Protein AF-0000000083877417 (afdb_homodimer)

Solvent-accessible surface area (backbone atoms only — not comparable to full-atom values): 31658 Å² total; per-residue (Å²): 128,73,86,71,58,74,71,63,69,77,66,65,71,69,62,66,70,60,61,63,59,54,55,58,51,49,54,55,46,50,53,54,50,53,57,50,54,62,63,50,64,76,64,55,72,80,62,55,68,74,60,55,67,69,59,61,76,70,64,69,53,66,38,82,71,73,71,70,68,71,64,61,74,57,63,61,89,78,66,68,87,82,57,82,75,44,55,46,47,76,44,77,43,45,73,56,79,70,82,72,80,50,65,73,50,50,57,30,23,54,52,36,50,53,52,50,47,42,42,45,65,71,12,44,41,84,56,55,74,74,46,45,27,39,45,46,30,66,52,53,47,47,41,25,50,47,41,51,52,38,51,19,34,67,67,72,42,93,70,66,47,65,46,76,30,15,32,32,42,44,72,87,48,48,64,50,34,62,60,69,42,64,62,72,72,66,40,62,79,57,93,79,37,64,41,21,42,38,50,68,32,17,53,31,33,43,66,17,47,73,46,26,51,68,51,96,76,42,87,49,46,39,46,34,39,36,24,45,32,52,40,49,42,67,37,72,36,36,52,83,25,54,40,58,39,57,92,51,90,61,81,78,41,51,12,16,19,78,30,81,93,68,55,50,36,38,28,39,64,48,52,46,40,40,34,73,39,34,43,38,31,28,50,108,129,76,86,72,60,79,75,64,69,78,66,64,73,70,63,65,70,62,61,62,60,53,57,58,51,50,54,56,47,50,54,54,50,53,58,50,54,63,61,50,63,76,63,54,71,81,63,56,68,74,61,55,66,68,58,61,75,72,65,70,63,65,28,78,74,76,72,72,74,67,63,62,72,60,64,62,88,79,66,67,88,81,58,80,75,44,54,48,46,75,44,76,42,42,74,60,78,71,89,72,78,49,66,73,53,49,56,30,22,52,51,35,52,53,51,51,47,42,41,46,66,71,12,45,42,87,54,56,76,74,45,44,27,40,44,47,29,66,50,52,47,44,41,25,52,46,41,50,51,40,51,20,34,68,67,71,42,94,70,66,46,66,46,76,31,16,32,32,42,42,70,86,49,48,63,50,34,62,60,69,42,62,62,72,73,67,40,62,79,58,94,79,35,66,41,20,42,39,48,68,31,18,53,30,33,43,66,16,48,73,46,27,50,67,53,95,77,42,88,50,47,40,45,35,36,35,24,43,32,52,39,50,41,66,40,72,36,35,54,82,26,54,40,58,39,57,92,49,94,60,81,78,41,50,12,16,19,79,32,81,92,66,54,50,37,38,28,39,66,50,56,47,39,39,33,74,38,33,42,37,32,27,50,107

Secondary structure (DSSP, 8-state):
--TTSTTSGGGGGGTTHHHHHHHHHHHHHHHHHHHHHHHHHHHHHHHHHHHHHHHHHTTS------S-S--TTS--TT--S--TTSS-EEEEPP--SS----HHHHHHHHHHHHHHHIIIIIS---S-EEEEEEEE-HHHHHHHHHHHHHHHHHHT-S---EEEEEEE--GGGHHHHHHH---GGGTTSSS--TT-SSEEEESSHHHHGGG----TT--SEEEEEEEEEE--SEEE--TT-SSTTTT-SS----EE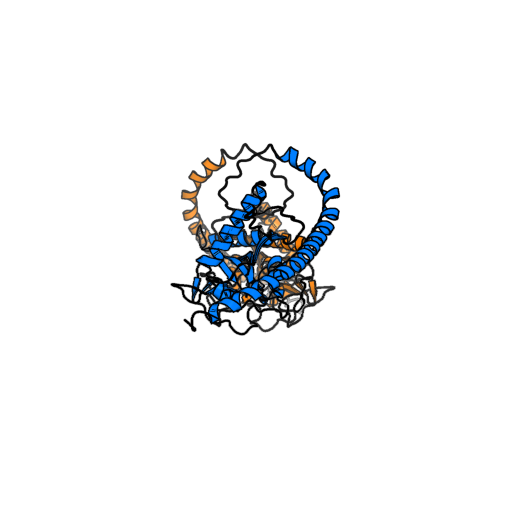ES-SSS-SEEEES-GGGEEEEEEEEEE-/--TTGGGSGGGGGGSTHHHHHHHHHHHHHHHHHHHHHHHHHHHHTTTHHHHHHHHHHTTS------S-S--TTS--TT--S--TTSS-EEEEPP--SS----HHHHHHHHHHHHHHHIIIIIS---S-EEEEEEEE-HHHHHHHHHHHHHHHHHHT-S---EEEEEEE--GGGHHHHHHH---GGGTTSSS--TT-SSEEEESSHHHHGGG----TT--SEEEEEEEEEE--SEEE--TT-SSTTTT-SS---SEEES-SSS-SEEEES-GGGEEEEEEEEEE-

Foldseek 3Di:
DPVVPVVPPVPPPVPPVVVVVVVVVVVVVVVVVVVVVVVVVVPPDPPPPPVVVVVPPVPPPPPPPDCPVVLCLDDPPLDPPDDPVDQKDKAWQDCPPPDPDDPNNVSSNVVVVVVVCCQCPQQVQVFAWDTKIWIGGSVLVNLLSVVQVVLCVLQVHPGFDKDWWKAAAEPVCVVVCSRPNDDLVVFPPDPDQAFERAGKTFRHNNVNQVHQDDDPPNPQKGKMWIKIFRQGAEDAGGRHHLARQVPDPDDDGAWHAPDNVDGGMIGGNDRSRIDGTMMIMGGD/DPVPPPVPPVPPPVPPVVVVVVVVVVVVVVVVVVVVVVVVVVPPDPPPDPVPPVVPPVPPPPPVPDCPVCLVLDFPPLDPPDDPVDQKDKAWQDCPPDDPDDPNNVSSNVVQVVVVCCQCPQQVQVFAWDTKIWIGGSVLVSLLSVVQVVLCVQQVHPGFDKDWWKAAAEPVCVVVCSRPNDDLVPFPPDPDQAFERAGKTFSHNNVNQVHQDDDPPNPQKGKMWIKIFRQGAEDAGGRHHLARQVPDPDDDGAWHAPDNVDGGMIGGNDRSRIDGTMMIMGGD

Structure (mmCIF, N/CA/C/O backbone):
data_AF-0000000083877417-model_v1
#
loop_
_entity.id
_entity.type
_entity.pdbx_description
1 polymer Poly
#
loop_
_atom_site.group_PDB
_atom_site.id
_atom_site.type_symbol
_atom_site.label_atom_id
_atom_site.label_alt_id
_atom_site.label_comp_id
_atom_site.label_asym_id
_atom_site.label_entity_id
_atom_site.label_seq_id
_atom_site.pdbx_PDB_ins_code
_atom_site.Cartn_x
_atom_site.Cartn_y
_atom_site.Cartn_z
_atom_site.occupancy
_atom_site.B_iso_or_equiv
_atom_site.auth_seq_id
_atom_site.auth_comp_id
_atom_site.auth_asym_id
_atom_site.auth_atom_id
_atom_site.pdbx_PDB_model_num
ATOM 1 N N . SER A 1 1 ? 5.027 -74.062 -18.984 1 22.66 1 SER A N 1
ATOM 2 C CA . SER A 1 1 ? 3.764 -73.938 -19.688 1 22.66 1 SER A CA 1
ATOM 3 C C . SER A 1 1 ? 2.812 -73 -18.922 1 22.66 1 SER A C 1
ATOM 5 O O . SER A 1 1 ? 2.121 -72.188 -19.5 1 22.66 1 SER A O 1
ATOM 7 N N . ASP A 1 2 ? 2.551 -73.312 -17.578 1 22.73 2 ASP A N 1
ATOM 8 C CA . ASP A 1 2 ? 1.37 -72.938 -16.812 1 22.73 2 ASP A CA 1
ATOM 9 C C . ASP A 1 2 ? 1.417 -71.5 -16.406 1 22.73 2 ASP A C 1
ATOM 11 O O . ASP A 1 2 ? 0.387 -70.875 -16.078 1 22.73 2 ASP A O 1
ATOM 15 N N . VAL A 1 3 ? 2.68 -71 -15.938 1 28.66 3 VAL A N 1
ATOM 16 C CA . VAL A 1 3 ? 2.809 -69.688 -15.234 1 28.66 3 VAL A CA 1
ATOM 17 C C . VAL A 1 3 ? 2.475 -68.562 -16.188 1 28.66 3 VAL A C 1
ATOM 19 O O . VAL A 1 3 ? 2.355 -67.438 -15.75 1 28.66 3 VAL A O 1
ATOM 22 N N . CYS A 1 4 ? 2.596 -68.688 -17.609 1 24.64 4 CYS A N 1
ATOM 23 C CA . CYS A 1 4 ? 2.395 -67.812 -18.734 1 24.64 4 CYS A CA 1
ATOM 24 C C . CYS A 1 4 ? 0.934 -67.375 -18.844 1 24.64 4 CYS A C 1
ATOM 26 O O . CYS A 1 4 ? 0.618 -66.375 -19.5 1 24.64 4 CYS A O 1
ATOM 28 N N . SER A 1 5 ? 0.001 -68.312 -18.469 1 24.59 5 SER A N 1
ATOM 29 C CA . SER A 1 5 ? -1.417 -68.188 -18.797 1 24.59 5 SER A CA 1
ATOM 30 C C . SER A 1 5 ? -2.072 -67.062 -18.078 1 24.59 5 SER A C 1
ATOM 32 O O . SER A 1 5 ? -3.104 -66.562 -18.516 1 24.59 5 SER A O 1
ATOM 34 N N . ALA A 1 6 ? -1.701 -66.875 -16.703 1 25.14 6 ALA A N 1
ATOM 35 C CA . ALA A 1 6 ? -2.564 -66.062 -15.828 1 25.14 6 ALA A CA 1
ATOM 36 C C . ALA A 1 6 ? -2.541 -64.625 -16.203 1 25.14 6 ALA A C 1
ATOM 38 O O . ALA A 1 6 ? -3.309 -63.812 -15.672 1 25.14 6 ALA A O 1
ATOM 39 N N . ILE A 1 7 ? -1.494 -64.125 -17.031 1 24.19 7 ILE A N 1
ATOM 40 C CA . ILE A 1 7 ? -1.231 -62.719 -17.375 1 24.19 7 ILE A CA 1
ATOM 41 C C . ILE A 1 7 ? -2.338 -62.188 -18.297 1 24.19 7 ILE A C 1
ATOM 43 O O . ILE A 1 7 ? -2.623 -61 -18.312 1 24.19 7 ILE A O 1
ATOM 47 N N . ALA A 1 8 ? -2.986 -63.094 -19.141 1 23.27 8 ALA A N 1
ATOM 48 C CA . ALA A 1 8 ? -3.811 -62.75 -20.297 1 23.27 8 ALA A CA 1
ATOM 49 C C . ALA A 1 8 ? -5.117 -62.094 -19.859 1 23.27 8 ALA A C 1
ATOM 51 O O . ALA A 1 8 ? -5.625 -61.188 -20.547 1 23.27 8 ALA A O 1
ATOM 52 N N . LEU A 1 9 ? -5.801 -62.625 -18.828 1 25.64 9 LEU A N 1
ATOM 53 C CA . LEU A 1 9 ? -7.219 -62.344 -18.641 1 25.64 9 LEU A CA 1
ATOM 54 C C . LEU A 1 9 ? -7.43 -60.906 -18.203 1 25.64 9 LEU A C 1
ATOM 56 O O . LEU A 1 9 ? -8.469 -60.312 -18.5 1 25.64 9 LEU A O 1
ATOM 60 N N . HIS A 1 10 ? -6.488 -60.312 -17.312 1 24.38 10 HIS A N 1
ATOM 61 C CA . HIS A 1 10 ? -6.895 -59.094 -16.625 1 24.38 10 HIS A CA 1
ATOM 62 C C . HIS A 1 10 ? -6.926 -57.906 -17.578 1 24.38 10 HIS A C 1
ATOM 64 O O . HIS A 1 10 ? -7.184 -56.781 -17.156 1 24.38 10 HIS A O 1
ATOM 70 N N . VAL A 1 11 ? -6.57 -57.969 -18.938 1 25.84 11 VAL A N 1
ATOM 71 C CA . VAL A 1 11 ? -6.5 -56.906 -19.938 1 25.84 11 VAL A CA 1
ATOM 72 C C . VAL A 1 11 ? -7.91 -56.406 -20.281 1 25.84 11 VAL A C 1
ATOM 74 O O . VAL A 1 11 ? -8.094 -55.312 -20.781 1 25.84 11 VAL A O 1
ATOM 77 N N . ASP A 1 12 ? -8.922 -57.281 -20.297 1 24.7 12 ASP A N 1
ATOM 78 C CA . ASP A 1 12 ? -10.18 -57.031 -20.984 1 24.7 12 ASP A CA 1
ATOM 79 C C . ASP A 1 12 ? -10.953 -55.906 -20.297 1 24.7 12 ASP A C 1
ATOM 81 O O . ASP A 1 12 ? -11.75 -55.188 -20.922 1 24.7 12 ASP A O 1
ATOM 85 N N . ARG A 1 13 ? -11.078 -55.906 -18.969 1 26.11 13 ARG A N 1
ATOM 86 C CA . ARG A 1 13 ? -12.109 -55.125 -18.297 1 26.11 13 ARG A CA 1
ATOM 87 C C . ARG A 1 13 ? -11.789 -53.625 -18.375 1 26.11 13 ARG A C 1
ATOM 89 O O . ARG A 1 13 ? -12.578 -52.781 -17.922 1 26.11 13 ARG A O 1
ATOM 96 N N . ALA A 1 14 ? -10.531 -53.219 -18.719 1 25.52 14 ALA A N 1
ATOM 97 C CA . ALA A 1 14 ? -10.156 -51.781 -18.672 1 25.52 14 ALA A CA 1
ATOM 98 C C . ALA A 1 14 ? -10.852 -51 -19.766 1 25.52 14 ALA A C 1
ATOM 100 O O . ALA A 1 14 ? -10.812 -49.781 -19.781 1 25.52 14 ALA A O 1
ATOM 101 N N . LYS A 1 15 ? -11.375 -51.562 -20.828 1 28.7 15 LYS A N 1
ATOM 102 C CA . LYS A 1 15 ? -11.938 -50.906 -22 1 28.7 15 LYS A CA 1
ATOM 103 C C . LYS A 1 15 ? -13.258 -50.219 -21.656 1 28.7 15 LYS A C 1
ATOM 105 O O . LYS A 1 15 ? -13.602 -49.188 -22.234 1 28.7 15 LYS A O 1
ATOM 110 N N . ASP A 1 16 ? -14.109 -50.875 -20.812 1 26.2 16 ASP A N 1
ATOM 111 C CA . ASP A 1 16 ? -15.477 -50.375 -20.734 1 26.2 16 ASP A CA 1
ATOM 112 C C . ASP A 1 16 ? -15.539 -49.031 -20 1 26.2 16 ASP A C 1
ATOM 114 O O . ASP A 1 16 ? -16.484 -48.25 -20.203 1 26.2 16 ASP A O 1
ATOM 118 N N . VAL A 1 17 ? -14.719 -48.812 -18.938 1 27.53 17 VAL A N 1
ATOM 119 C CA . VAL A 1 17 ? -14.922 -47.625 -18.125 1 27.53 17 VAL A CA 1
ATOM 120 C C . VAL A 1 17 ? -14.539 -46.375 -18.906 1 27.53 17 VAL A C 1
ATOM 122 O O . VAL A 1 17 ? -14.719 -45.25 -18.438 1 27.53 17 VAL A O 1
ATOM 125 N N . ALA A 1 18 ? -13.922 -46.406 -20.094 1 28.45 18 ALA A N 1
ATOM 126 C CA . ALA A 1 18 ? -13.539 -45.281 -20.938 1 28.45 18 ALA A CA 1
ATOM 127 C C . ALA A 1 18 ? -14.773 -44.594 -21.547 1 28.45 18 ALA A C 1
ATOM 129 O O . ALA A 1 18 ? -14.766 -43.406 -21.812 1 28.45 18 ALA A O 1
ATOM 130 N N . HIS A 1 19 ? -15.875 -45.344 -21.891 1 30.27 19 HIS A N 1
ATOM 131 C CA . HIS A 1 19 ? -17 -44.781 -22.625 1 30.27 19 HIS A CA 1
ATOM 132 C C . HIS A 1 19 ? -17.797 -43.812 -21.766 1 30.27 19 HIS A C 1
ATOM 134 O O . HIS A 1 19 ? -18.297 -42.781 -22.25 1 30.27 19 HIS A O 1
ATOM 140 N N . GLY A 1 20 ? -18.062 -44.156 -20.531 1 29.84 20 GLY A N 1
ATOM 141 C CA . GLY A 1 20 ? -18.953 -43.344 -19.719 1 29.84 20 GLY A CA 1
ATOM 142 C C . GLY A 1 20 ? -18.391 -41.969 -19.406 1 29.84 20 GLY A C 1
ATOM 143 O O . GLY A 1 20 ? -19.125 -41.031 -19.062 1 29.84 20 GLY A O 1
ATOM 144 N N . ARG A 1 21 ? -17.078 -41.906 -19.234 1 31.03 21 ARG A N 1
ATOM 145 C CA . ARG A 1 21 ? -16.484 -40.625 -18.844 1 31.03 21 ARG A CA 1
ATOM 146 C C . ARG A 1 21 ? -16.578 -39.594 -19.969 1 31.03 21 ARG A C 1
ATOM 148 O O . ARG A 1 21 ? -16.328 -38.406 -19.734 1 31.03 21 ARG A O 1
ATOM 155 N N . HIS A 1 22 ? -16.797 -40.094 -21.219 1 31.67 22 HIS A N 1
ATOM 156 C CA . HIS A 1 22 ? -16.953 -39.125 -22.312 1 31.67 22 HIS A CA 1
ATOM 157 C C . HIS A 1 22 ? -18.25 -38.344 -22.203 1 31.67 22 HIS A C 1
ATOM 159 O O . HIS A 1 22 ? -18.344 -37.188 -22.641 1 31.67 22 HIS A O 1
ATOM 165 N N . LEU A 1 23 ? -19.375 -39.031 -21.797 1 33.41 23 LEU A N 1
ATOM 166 C CA . LEU A 1 23 ? -20.656 -38.344 -21.781 1 33.41 23 LEU A CA 1
ATOM 167 C C . LEU A 1 23 ? -20.656 -37.25 -20.719 1 33.41 23 LEU A C 1
ATOM 169 O O . LEU A 1 23 ? -21.188 -36.156 -20.969 1 33.41 23 LEU A O 1
ATOM 173 N N . GLN A 1 24 ? -20.078 -37.625 -19.547 1 28.66 24 GLN A N 1
ATOM 174 C CA . GLN A 1 24 ? -20.188 -36.594 -18.5 1 28.66 24 GLN A CA 1
ATOM 175 C C . GLN A 1 24 ? -19.359 -35.375 -18.828 1 28.66 24 GLN A C 1
ATOM 177 O O . GLN A 1 24 ? -19.703 -34.25 -18.438 1 28.66 24 GLN A O 1
ATOM 182 N N . MET A 1 25 ? -18.312 -35.594 -19.594 1 29.69 25 MET A N 1
ATOM 183 C CA . MET A 1 25 ? -17.5 -34.438 -19.984 1 29.69 25 MET A CA 1
ATOM 184 C C . MET A 1 25 ? -18.25 -33.562 -20.969 1 29.69 25 MET A C 1
ATOM 186 O O . MET A 1 25 ? -18.125 -32.344 -20.938 1 29.69 25 MET A O 1
ATOM 190 N N . ARG A 1 26 ? -19.109 -34.062 -21.875 1 34.09 26 ARG A N 1
ATOM 191 C CA . ARG A 1 26 ? -19.859 -33.25 -22.812 1 34.09 26 ARG A CA 1
ATOM 192 C C . ARG A 1 26 ? -20.859 -32.344 -22.078 1 34.09 26 ARG A C 1
ATOM 194 O O . ARG A 1 26 ? -21.031 -31.172 -22.422 1 34.09 26 ARG A O 1
ATOM 201 N N . GLN A 1 27 ? -21.562 -32.938 -21.094 1 32.53 27 GLN A N 1
ATOM 202 C CA . GLN A 1 27 ? -22.547 -32.125 -20.406 1 32.53 27 GLN A CA 1
ATOM 203 C C . GLN A 1 27 ? -21.891 -30.969 -19.641 1 32.53 27 GLN A C 1
ATOM 205 O O . GLN A 1 27 ? -22.438 -29.875 -19.578 1 32.53 27 GLN A O 1
ATOM 210 N N . CYS A 1 28 ? -20.734 -31.328 -19.047 1 28.91 28 CYS A N 1
ATOM 211 C CA . CYS A 1 28 ? -20.078 -30.219 -18.344 1 28.91 28 CYS A CA 1
ATOM 212 C C . CYS A 1 28 ? -19.578 -29.172 -19.328 1 28.91 28 CYS A C 1
ATOM 214 O O . CYS A 1 28 ? -19.594 -27.969 -19.016 1 28.91 28 CYS A O 1
ATOM 216 N N . LEU A 1 29 ? -19.266 -29.562 -20.594 1 30.84 29 LEU A N 1
ATOM 217 C CA . LEU A 1 29 ? -18.906 -28.578 -21.594 1 30.84 29 LEU A CA 1
ATOM 218 C C . LEU A 1 29 ? -20.125 -27.766 -22.016 1 30.84 29 LEU A C 1
ATOM 220 O O . LEU A 1 29 ? -20.031 -26.547 -22.188 1 30.84 29 LEU A O 1
ATOM 224 N N . GLU A 1 30 ? -21.281 -28.344 -22.203 1 37.69 30 GLU A N 1
ATOM 225 C CA . GLU A 1 30 ? -22.453 -27.594 -22.625 1 37.69 30 GLU A CA 1
ATOM 226 C C . GLU A 1 30 ? -22.891 -26.594 -21.562 1 37.69 30 GLU A C 1
ATOM 228 O O . GLU A 1 30 ? -23.297 -25.469 -21.875 1 37.69 30 GLU A O 1
ATOM 233 N N . PHE A 1 31 ? -22.703 -27 -20.281 1 32.19 31 PHE A N 1
ATOM 234 C CA . PHE A 1 31 ? -23.109 -26.047 -19.25 1 32.19 31 PHE A CA 1
ATOM 235 C C . PHE A 1 31 ? -22.156 -24.859 -19.219 1 32.19 31 PHE A C 1
ATOM 237 O O . PHE A 1 31 ? -22.578 -23.703 -19.062 1 32.19 31 PHE A O 1
ATOM 244 N N . THR A 1 32 ? -20.875 -25.109 -19.484 1 30.64 32 THR A N 1
ATOM 245 C CA . THR A 1 32 ? -19.922 -24 -19.516 1 30.64 32 THR A CA 1
ATOM 246 C C . THR A 1 32 ? -20.141 -23.156 -20.766 1 30.64 32 THR A C 1
ATOM 248 O O . THR A 1 32 ? -20.094 -21.922 -20.688 1 30.64 32 THR A O 1
ATOM 251 N N . LEU A 1 33 ? -20.531 -23.766 -21.891 1 33.38 33 LEU A N 1
ATOM 252 C CA . LEU A 1 33 ? -20.797 -22.984 -23.094 1 33.38 33 LEU A CA 1
ATOM 253 C C . LEU A 1 33 ? -22.078 -22.172 -22.938 1 33.38 33 LEU A C 1
ATOM 255 O O . LEU A 1 33 ? -22.141 -21 -23.344 1 33.38 33 LEU A O 1
ATOM 259 N N . ALA A 1 34 ? -23.078 -22.688 -22.375 1 37.62 34 ALA A N 1
ATOM 260 C CA . ALA A 1 34 ? -24.312 -21.938 -22.188 1 37.62 34 ALA A CA 1
ATOM 261 C C . ALA A 1 34 ? -24.125 -20.766 -21.234 1 37.62 34 ALA A C 1
ATOM 263 O O . ALA A 1 34 ? -24.703 -19.688 -21.438 1 37.62 34 ALA A O 1
ATOM 264 N N . ARG A 1 35 ? -23.297 -20.938 -20.25 1 31.97 35 ARG A N 1
ATOM 265 C CA . ARG A 1 35 ? -23.078 -19.812 -19.344 1 31.97 35 ARG A CA 1
ATOM 266 C C . ARG A 1 35 ? -22.234 -18.719 -20 1 31.97 35 ARG A C 1
ATOM 268 O O . ARG A 1 35 ? -22.453 -17.531 -19.75 1 31.97 35 ARG A O 1
ATOM 275 N N . ILE A 1 36 ? -21.422 -19 -20.953 1 31 36 ILE A N 1
ATOM 276 C CA . ILE A 1 36 ? -20.641 -18.031 -21.719 1 31 36 ILE A CA 1
ATOM 277 C C . ILE A 1 36 ? -21.531 -17.344 -22.734 1 31 36 ILE A C 1
ATOM 279 O O . ILE A 1 36 ? -21.453 -16.125 -22.906 1 31 36 ILE A O 1
ATOM 283 N N . GLU A 1 37 ? -22.438 -17.953 -23.422 1 35.06 37 GLU A N 1
ATOM 284 C CA . GLU A 1 37 ? -23.312 -17.328 -24.406 1 35.06 37 GLU A CA 1
ATOM 285 C C . GLU A 1 37 ? -24.266 -16.344 -23.75 1 35.06 37 GLU A C 1
ATOM 287 O O . GLU A 1 37 ? -24.547 -15.273 -24.312 1 35.06 37 GLU A O 1
ATOM 292 N N . SER A 1 38 ? -24.812 -16.656 -22.609 1 32.44 38 SER A N 1
ATOM 293 C CA . SER A 1 38 ? -25.734 -15.719 -21.984 1 32.44 38 SER A CA 1
ATOM 294 C C . SER A 1 38 ? -25.031 -14.43 -21.578 1 32.44 38 SER A C 1
ATOM 296 O O . SER A 1 38 ? -25.578 -13.336 -21.719 1 32.44 38 SER A O 1
ATOM 298 N N . ASP A 1 39 ? -23.766 -14.516 -21.172 1 28.56 39 ASP A N 1
ATOM 299 C CA . ASP A 1 39 ? -23.078 -13.312 -20.719 1 28.56 39 ASP A CA 1
ATOM 300 C C . ASP A 1 39 ? -22.531 -12.516 -21.891 1 28.56 39 ASP A C 1
ATOM 302 O O . ASP A 1 39 ? -22.344 -11.305 -21.797 1 28.56 39 ASP A O 1
ATOM 306 N N . LYS A 1 40 ? -22.328 -13.078 -23.141 1 31.52 40 LYS A N 1
ATOM 307 C CA . LYS A 1 40 ? -21.922 -12.383 -24.359 1 31.52 40 LYS A CA 1
ATOM 308 C C . LYS A 1 40 ? -23.047 -11.484 -24.875 1 31.52 40 LYS A C 1
ATOM 310 O O . LYS A 1 40 ? -22.781 -10.375 -25.359 1 31.52 40 LYS A O 1
ATOM 315 N N . ARG A 1 41 ? -24.266 -11.859 -25.031 1 31.16 41 ARG A N 1
ATOM 316 C CA . ARG A 1 41 ? -25.312 -11.102 -25.703 1 31.16 41 ARG A CA 1
ATOM 317 C C . ARG A 1 41 ? -25.516 -9.742 -25.047 1 31.16 41 ARG A C 1
ATOM 319 O O . ARG A 1 41 ? -25.891 -8.773 -25.703 1 31.16 41 ARG A O 1
ATOM 326 N N . ARG A 1 42 ? -25.594 -9.625 -23.797 1 28.42 42 ARG A N 1
ATOM 327 C CA . ARG A 1 42 ? -25.969 -8.352 -23.203 1 28.42 42 ARG A CA 1
ATOM 328 C C . ARG A 1 42 ? -24.891 -7.305 -23.391 1 28.42 42 ARG A C 1
ATOM 330 O O . ARG A 1 42 ? -25.188 -6.117 -23.547 1 28.42 42 ARG A O 1
ATOM 337 N N . ILE A 1 43 ? -23.641 -7.625 -23.516 1 26.19 43 ILE A N 1
ATOM 338 C CA . ILE A 1 43 ? -22.562 -6.641 -23.5 1 26.19 43 ILE A CA 1
ATOM 339 C C . ILE A 1 43 ? -22.266 -6.156 -24.922 1 26.19 43 ILE A C 1
ATOM 341 O O . ILE A 1 43 ? -21.797 -5.031 -25.109 1 26.19 43 ILE A O 1
ATOM 345 N N . SER A 1 44 ? -22.594 -6.75 -26.062 1 27.53 44 SER A N 1
ATOM 346 C CA . SER A 1 44 ? -22.172 -6.445 -27.422 1 27.53 44 SER A CA 1
ATOM 347 C C . SER A 1 44 ? -22.75 -5.121 -27.906 1 27.53 44 SER A C 1
ATOM 349 O O . SER A 1 44 ? -22.062 -4.34 -28.562 1 27.53 44 SER A O 1
ATOM 351 N N . ARG A 1 45 ? -24.094 -4.992 -28.016 1 27.23 45 ARG A N 1
ATOM 352 C CA . ARG A 1 45 ? -24.719 -4.008 -28.891 1 27.23 45 ARG A CA 1
ATOM 353 C C . ARG A 1 45 ? -24.312 -2.59 -28.516 1 27.23 45 ARG A C 1
ATOM 355 O O . ARG A 1 45 ? -24.062 -1.754 -29.391 1 27.23 45 ARG A O 1
ATOM 362 N N . LEU A 1 46 ? -24.516 -2.137 -27.281 1 26.52 46 LEU A N 1
ATOM 363 C CA . LEU A 1 46 ? -24.562 -0.704 -27.016 1 26.52 46 LEU A CA 1
ATOM 364 C C . LEU A 1 46 ? -23.156 -0.105 -27.062 1 26.52 46 LEU A C 1
ATOM 366 O O . LEU A 1 46 ? -23 1.096 -27.281 1 26.52 46 LEU A O 1
ATOM 370 N N . ARG A 1 47 ? -22.078 -0.891 -26.844 1 25.77 47 ARG A N 1
ATOM 371 C CA . ARG A 1 47 ? -20.781 -0.273 -26.625 1 25.77 47 ARG A CA 1
ATOM 372 C C . ARG A 1 47 ? -20.062 -0.018 -27.938 1 25.77 47 ARG A C 1
ATOM 374 O O . ARG A 1 47 ? -19 0.61 -27.953 1 25.77 47 ARG A O 1
ATOM 381 N N . GLN A 1 48 ? -20.438 -0.531 -29.094 1 25.47 48 GLN A N 1
ATOM 382 C CA . GLN A 1 48 ? -19.688 -0.448 -30.344 1 25.47 48 GLN A CA 1
ATOM 383 C C . GLN A 1 48 ? -19.609 0.989 -30.859 1 25.47 48 GLN A C 1
ATOM 385 O O . GLN A 1 48 ? -18.578 1.43 -31.359 1 25.47 48 GLN A O 1
ATOM 390 N N . GLU A 1 49 ? -20.734 1.659 -31.047 1 27.17 49 GLU A N 1
ATOM 391 C CA . GLU A 1 49 ? -20.781 2.816 -31.922 1 27.17 49 GLU A CA 1
ATOM 392 C C . GLU A 1 49 ? -19.922 3.963 -31.391 1 27.17 49 GLU A C 1
ATOM 394 O O . GLU A 1 49 ? -19.25 4.645 -32.156 1 27.17 49 GLU A O 1
ATOM 399 N N . ARG A 1 50 ? -20.141 4.371 -30.109 1 25.53 50 ARG A N 1
ATOM 400 C CA . ARG A 1 50 ? -19.641 5.672 -29.688 1 25.53 50 ARG A CA 1
ATOM 401 C C . ARG A 1 50 ? -18.125 5.629 -29.484 1 25.53 50 ARG A C 1
ATOM 403 O O . ARG A 1 50 ? -17.453 6.668 -29.516 1 25.53 50 ARG A O 1
ATOM 410 N N . CYS A 1 51 ? -17.5 4.43 -29.281 1 26.14 51 CYS A N 1
ATOM 411 C CA . CYS A 1 51 ? -16.062 4.332 -29.047 1 26.14 51 CYS A CA 1
ATOM 412 C C . CYS A 1 51 ? -15.289 4.508 -30.344 1 26.14 51 CYS A C 1
ATOM 414 O O . CYS A 1 51 ? -14.102 4.848 -30.328 1 26.14 51 CYS A O 1
ATOM 416 N N . LEU A 1 52 ? -15.766 4.312 -31.531 1 26.27 52 LEU A N 1
ATOM 417 C CA . LEU A 1 52 ? -15.078 4.426 -32.812 1 26.27 52 LEU A CA 1
ATOM 418 C C . LEU A 1 52 ? -14.695 5.875 -33.094 1 26.27 52 LEU A C 1
ATOM 420 O O . LEU A 1 52 ? -13.617 6.141 -33.625 1 26.27 52 LEU A O 1
ATOM 424 N N . GLU A 1 53 ? -15.625 6.832 -32.969 1 27.48 53 GLU A N 1
ATOM 425 C CA . GLU A 1 53 ? -15.359 8.195 -33.406 1 27.48 53 GLU A CA 1
ATOM 426 C C . GLU A 1 53 ? -14.195 8.82 -32.656 1 27.48 53 GLU A C 1
ATOM 428 O O . GLU A 1 53 ? -13.375 9.531 -33.25 1 27.48 53 GLU A O 1
ATOM 433 N N . LEU A 1 54 ? -14.086 8.57 -31.375 1 25.5 54 LEU A N 1
ATOM 434 C CA . LEU A 1 54 ? -13.055 9.25 -30.594 1 25.5 54 LEU A CA 1
ATOM 435 C C . LEU A 1 54 ? -11.68 8.656 -30.875 1 25.5 54 LEU A C 1
ATOM 437 O O . LEU A 1 54 ? -10.664 9.344 -30.75 1 25.5 54 LEU A O 1
ATOM 441 N N . CYS A 1 55 ? -11.5 7.426 -31.453 1 24.58 55 CYS A N 1
ATOM 442 C CA . CYS A 1 55 ? -10.242 6.797 -31.828 1 24.58 55 CYS A CA 1
ATOM 443 C C . CYS A 1 55 ? -9.648 7.473 -33.062 1 24.58 55 CYS A C 1
ATOM 445 O O . CYS A 1 55 ? -8.43 7.48 -33.25 1 24.58 55 CYS A O 1
ATOM 447 N N . ARG A 1 56 ? -10.336 7.957 -34 1 24.94 56 ARG A N 1
ATOM 448 C CA . ARG A 1 56 ? -9.781 8.43 -35.281 1 24.94 56 ARG A CA 1
ATOM 449 C C . ARG A 1 56 ? -8.906 9.656 -35.062 1 24.94 56 ARG A C 1
ATOM 451 O O . ARG A 1 56 ? -7.863 9.805 -35.688 1 24.94 56 ARG A O 1
ATOM 458 N N . GLU A 1 57 ? -9.359 10.695 -34.406 1 24.98 57 GLU A N 1
ATOM 459 C CA . GLU A 1 57 ? -8.641 11.969 -34.438 1 24.98 57 GLU A CA 1
ATOM 460 C C . GLU A 1 57 ? -7.355 11.891 -33.625 1 24.98 57 GLU A C 1
ATOM 462 O O . GLU A 1 57 ? -6.473 12.742 -33.75 1 24.98 57 GLU A O 1
ATOM 467 N N . SER A 1 58 ? -7.16 11 -32.625 1 24.34 58 SER A N 1
ATOM 468 C CA . SER A 1 58 ? -5.957 10.922 -31.812 1 24.34 58 SER A CA 1
ATOM 469 C C . SER A 1 58 ? -4.801 10.297 -32.562 1 24.34 58 SER A C 1
ATOM 471 O O . SER A 1 58 ? -3.711 10.109 -32.031 1 24.34 58 SER A O 1
ATOM 473 N N . GLU A 1 59 ? -4.77 9.859 -33.875 1 24.48 59 GLU A N 1
ATOM 474 C CA . GLU A 1 59 ? -3.703 9.352 -34.719 1 24.48 59 GLU A CA 1
ATOM 475 C C . GLU A 1 59 ? -2.555 10.352 -34.812 1 24.48 59 GLU A C 1
ATOM 477 O O . GLU A 1 59 ? -1.396 9.961 -34.969 1 24.48 59 GLU A O 1
ATOM 482 N N . ARG A 1 60 ? -2.654 11.641 -35.156 1 24.25 60 ARG A N 1
ATOM 483 C CA . ARG A 1 60 ? -1.561 12.445 -35.688 1 24.25 60 ARG A CA 1
ATOM 484 C C . ARG A 1 60 ? -0.494 12.695 -34.625 1 24.25 60 ARG A C 1
ATOM 486 O O . ARG A 1 60 ? 0.697 12.758 -34.938 1 24.25 60 ARG A O 1
ATOM 493 N N . ALA A 1 61 ? -0.74 13.445 -33.562 1 23.8 61 ALA A N 1
ATOM 494 C CA . ALA A 1 61 ? 0.386 13.984 -32.812 1 23.8 61 ALA A CA 1
ATOM 495 C C . ALA A 1 61 ? 1.138 12.875 -32.062 1 23.8 61 ALA A C 1
ATOM 497 O O . ALA A 1 61 ? 0.669 12.367 -31.062 1 23.8 61 ALA A O 1
ATOM 498 N N . ARG A 1 62 ? 1.895 11.859 -32.75 1 24.39 62 ARG A N 1
ATOM 499 C CA . ARG A 1 62 ? 2.873 10.812 -32.469 1 24.39 62 ARG A CA 1
ATOM 500 C C . ARG A 1 62 ? 4.031 11.336 -31.641 1 24.39 62 ARG A C 1
ATOM 502 O O . ARG A 1 62 ? 5.031 11.812 -32.188 1 24.39 62 ARG A O 1
ATOM 509 N N . VAL A 1 63 ? 3.895 12.328 -30.766 1 25.03 63 VAL A N 1
ATOM 510 C CA . VAL A 1 63 ? 5.102 12.664 -30.016 1 25.03 63 VAL A CA 1
ATOM 511 C C . VAL A 1 63 ? 5.801 11.391 -29.547 1 25.03 63 VAL A C 1
ATOM 513 O O . VAL A 1 63 ? 5.145 10.438 -29.125 1 25.03 63 VAL A O 1
ATOM 516 N N . GLN A 1 64 ? 7.062 11.125 -30.047 1 23.25 64 GLN A N 1
ATOM 517 C CA . GLN A 1 64 ? 8.039 10.086 -29.75 1 23.25 64 GLN A CA 1
ATOM 518 C C . GLN A 1 64 ? 8.148 9.859 -28.234 1 23.25 64 GLN A C 1
ATOM 520 O O . GLN A 1 64 ? 8.742 10.672 -27.531 1 23.25 64 GLN A O 1
ATOM 525 N N . ILE A 1 65 ? 7.145 9.664 -27.547 1 26.17 65 ILE A N 1
ATOM 526 C CA . ILE A 1 65 ? 7.055 9.195 -26.172 1 26.17 65 ILE A CA 1
ATOM 527 C C . ILE A 1 65 ? 8.203 8.234 -25.875 1 26.17 65 ILE A C 1
ATOM 529 O O . ILE A 1 65 ? 8.281 7.152 -26.469 1 26.17 65 ILE A O 1
ATOM 533 N N . ASP A 1 66 ? 9.43 8.844 -25.734 1 24.7 66 ASP A N 1
ATOM 534 C CA . ASP A 1 66 ? 10.656 8.109 -25.422 1 24.7 66 ASP A CA 1
ATOM 535 C C . ASP A 1 66 ? 10.367 6.965 -24.453 1 24.7 66 ASP A C 1
ATOM 537 O O . ASP A 1 66 ? 9.516 7.086 -23.562 1 24.7 66 ASP A O 1
ATOM 541 N N . LYS A 1 67 ? 10.75 5.734 -24.688 1 27.17 67 LYS A N 1
ATOM 542 C CA . LYS A 1 67 ? 10.633 4.34 -24.266 1 27.17 67 LYS A CA 1
ATOM 543 C C . LYS A 1 67 ? 11.016 4.176 -22.797 1 27.17 67 LYS A C 1
ATOM 545 O O . LYS A 1 67 ? 10.688 3.164 -22.172 1 27.17 67 LYS A O 1
ATOM 550 N N . SER A 1 68 ? 12.031 4.945 -22.312 1 25.08 68 SER A N 1
ATOM 551 C CA . SER A 1 68 ? 12.781 4.457 -21.156 1 25.08 68 SER A CA 1
ATOM 552 C C . SER A 1 68 ? 11.945 4.531 -19.891 1 25.08 68 SER A C 1
ATOM 554 O O . SER A 1 68 ? 12.328 3.98 -18.844 1 25.08 68 SER A O 1
ATOM 556 N N . CYS A 1 69 ? 11.32 5.656 -19.641 1 27.17 69 CYS A N 1
ATOM 557 C CA . CYS A 1 69 ? 10.672 5.359 -18.359 1 27.17 69 CYS A CA 1
ATOM 558 C C . CYS A 1 69 ? 9.828 4.094 -18.469 1 27.17 69 CYS A C 1
ATOM 560 O O . CYS A 1 69 ? 8.891 4.023 -19.266 1 27.17 69 CYS A O 1
ATOM 562 N N . SER A 1 70 ? 10.461 2.906 -18.453 1 26.94 70 SER A N 1
ATOM 563 C CA . SER A 1 70 ? 9.648 1.693 -18.438 1 26.94 70 SER A CA 1
ATOM 564 C C . SER A 1 70 ? 8.406 1.866 -17.562 1 26.94 70 SER A C 1
ATOM 566 O O . SER A 1 70 ? 8.406 1.486 -16.391 1 26.94 70 SER A O 1
ATOM 568 N N . CYS A 1 71 ? 8.055 2.971 -17.188 1 30.28 71 CYS A N 1
ATOM 569 C CA . CYS A 1 71 ? 6.73 3.217 -16.625 1 30.28 71 CYS A CA 1
ATOM 570 C C . CYS A 1 71 ? 5.68 2.35 -17.312 1 30.28 71 CYS A C 1
ATOM 572 O O . CYS A 1 71 ? 5.492 2.438 -18.531 1 30.28 71 CYS A O 1
ATOM 574 N N . PHE A 1 72 ? 5.668 1.137 -17 1 30.27 72 PHE A N 1
ATOM 575 C CA . PHE A 1 72 ? 4.754 0.091 -17.453 1 30.27 72 PHE A CA 1
ATOM 576 C C . PHE A 1 72 ? 3.314 0.598 -17.469 1 30.27 72 PHE A C 1
ATOM 578 O O . PHE A 1 72 ? 2.592 0.452 -16.469 1 30.27 72 PHE A O 1
ATOM 585 N N . ALA A 1 73 ? 3.127 1.812 -17.5 1 34.22 73 ALA A N 1
ATOM 586 C CA . ALA A 1 73 ? 1.724 2.156 -17.719 1 34.22 73 ALA A CA 1
ATOM 587 C C . ALA A 1 73 ? 1.042 1.138 -18.625 1 34.22 73 ALA A C 1
ATOM 589 O O . ALA A 1 73 ? -0.179 0.971 -18.578 1 34.22 73 ALA A O 1
ATOM 590 N N . SER A 1 74 ? 1.751 0.776 -19.578 1 37.69 74 SER A N 1
ATOM 591 C CA . SER A 1 74 ? 1.023 -0.154 -20.422 1 37.69 74 SER A CA 1
ATOM 592 C C . SER A 1 74 ? 0.868 -1.516 -19.766 1 37.69 74 SER A C 1
ATOM 594 O O . SER A 1 74 ? 1.775 -1.98 -19.062 1 37.69 74 SER A O 1
ATOM 596 N N . ALA A 1 75 ? -0.369 -1.769 -19.469 1 42.22 75 ALA A N 1
ATOM 597 C CA . ALA A 1 75 ? -0.607 -3.172 -19.141 1 42.22 75 ALA A CA 1
ATOM 598 C C . ALA A 1 75 ? 0.408 -4.074 -19.844 1 42.22 75 ALA A C 1
ATOM 600 O O . ALA A 1 75 ? 0.923 -3.734 -20.906 1 42.22 75 ALA A O 1
ATOM 601 N N . PRO A 1 76 ? 0.942 -5.012 -19.031 1 42.53 76 PRO A N 1
ATOM 602 C CA . PRO A 1 76 ? 1.814 -5.961 -19.719 1 42.53 76 PRO A CA 1
ATOM 603 C C . PRO A 1 76 ? 1.344 -6.262 -21.141 1 42.53 76 PRO A C 1
ATOM 605 O O . PRO A 1 76 ? 0.139 -6.281 -21.406 1 42.53 76 PRO A O 1
ATOM 608 N N . VAL A 1 77 ? 2.262 -6.078 -22.047 1 42.62 77 VAL A N 1
ATOM 609 C CA . VAL A 1 77 ? 2.045 -6.254 -23.484 1 42.62 77 VAL A CA 1
ATOM 610 C C . VAL A 1 77 ? 1.112 -7.438 -23.719 1 42.62 77 VAL A C 1
ATOM 612 O O . VAL A 1 77 ? 0.392 -7.477 -24.719 1 42.62 77 VAL A O 1
ATOM 615 N N . PHE A 1 78 ? 0.922 -8.25 -22.766 1 49.12 78 PHE A N 1
ATOM 616 C CA . PHE A 1 78 ? 0.157 -9.461 -23.047 1 49.12 78 PHE A CA 1
ATOM 617 C C . PHE A 1 78 ? -1.285 -9.305 -22.578 1 49.12 78 PHE A C 1
ATOM 619 O O . PHE A 1 78 ? -2.123 -10.172 -22.844 1 49.12 78 PHE A O 1
ATOM 626 N N . TRP A 1 79 ? -1.491 -8.094 -22.016 1 58.25 79 TRP A N 1
ATOM 627 C CA . TRP A 1 79 ? -2.869 -7.988 -21.547 1 58.25 79 TRP A CA 1
ATOM 628 C C . TRP A 1 79 ? -3.83 -7.797 -22.719 1 58.25 79 TRP A C 1
ATOM 630 O O . TRP A 1 79 ? -3.521 -7.082 -23.672 1 58.25 79 TRP A O 1
ATOM 640 N N . GLU A 1 80 ? -4.773 -8.656 -22.844 1 60.12 80 GLU A N 1
ATOM 641 C CA . GLU A 1 80 ? -5.805 -8.602 -23.875 1 60.12 80 GLU A CA 1
ATOM 642 C C . GLU A 1 80 ? -7.168 -8.266 -23.281 1 60.12 80 GLU A C 1
ATOM 644 O O . GLU A 1 80 ? -7.449 -8.617 -22.125 1 60.12 80 GLU A O 1
ATOM 649 N N . HIS A 1 81 ? -7.934 -7.543 -23.984 1 65.75 81 HIS A N 1
ATOM 650 C CA . HIS A 1 81 ? -9.344 -7.293 -23.688 1 65.75 81 HIS A CA 1
ATOM 651 C C . HIS A 1 81 ? -9.516 -6.699 -22.297 1 65.75 81 HIS A C 1
ATOM 653 O O . HIS A 1 81 ? -10.344 -7.172 -21.516 1 65.75 81 HIS A O 1
ATOM 659 N N . VAL A 1 82 ? -8.742 -5.711 -21.984 1 68.69 82 VAL A N 1
ATOM 660 C CA . VAL A 1 82 ? -8.82 -5.094 -20.656 1 68.69 82 VAL A CA 1
ATOM 661 C C . VAL A 1 82 ? -10.062 -4.219 -20.562 1 68.69 82 VAL A C 1
ATOM 663 O O . VAL A 1 82 ? -10.25 -3.309 -21.375 1 68.69 82 VAL A O 1
ATOM 666 N N . ASP A 1 83 ? -11.031 -4.609 -19.75 1 72.12 83 ASP A N 1
ATOM 667 C CA . ASP A 1 83 ? -12.195 -3.807 -19.391 1 72.12 83 ASP A CA 1
ATOM 668 C C . ASP A 1 83 ? -11.898 -2.938 -18.172 1 72.12 83 ASP A C 1
ATOM 670 O O . ASP A 1 83 ? -11.898 -3.428 -17.047 1 72.12 83 ASP A O 1
ATOM 674 N N . LEU A 1 84 ? -11.75 -1.704 -18.328 1 75.12 84 LEU A N 1
ATOM 675 C CA . LEU A 1 84 ? -11.32 -0.797 -17.266 1 75.12 84 LEU A CA 1
ATOM 676 C C . LEU A 1 84 ? -12.469 -0.487 -16.312 1 75.12 84 LEU A C 1
ATOM 678 O O . LEU A 1 84 ? -12.266 0.15 -15.281 1 75.12 84 LEU A O 1
ATOM 682 N N . THR A 1 85 ? -13.594 -0.974 -16.625 1 75.94 85 THR A N 1
ATOM 683 C CA . THR A 1 85 ? -14.727 -0.754 -15.719 1 75.94 85 THR A CA 1
ATOM 684 C C . THR A 1 85 ? -14.742 -1.802 -14.609 1 75.94 85 THR A C 1
ATOM 686 O O . THR A 1 85 ? -15.414 -1.624 -13.594 1 75.94 85 THR A O 1
ATOM 689 N N . LEU A 1 86 ? -14.008 -2.867 -14.891 1 79.94 86 LEU A N 1
ATOM 690 C CA . LEU A 1 86 ? -13.938 -3.932 -13.891 1 79.94 86 LEU A CA 1
ATOM 691 C C . LEU A 1 86 ? -12.688 -3.781 -13.031 1 79.94 86 LEU A C 1
ATOM 693 O O . LEU A 1 86 ? -11.625 -3.412 -13.531 1 79.94 86 LEU A O 1
ATOM 697 N N . PRO A 1 87 ? -12.875 -4.102 -11.766 1 81.31 87 PRO A N 1
ATOM 698 C CA . PRO A 1 87 ? -11.688 -4.031 -10.906 1 81.31 87 PRO A CA 1
ATOM 699 C C . PRO A 1 87 ? -10.57 -4.973 -11.367 1 81.31 87 PRO A C 1
ATOM 701 O O . PRO A 1 87 ? -9.391 -4.633 -11.258 1 81.31 87 PRO A O 1
ATOM 704 N N . TYR A 1 88 ? -10.984 -6.113 -11.781 1 81.56 88 TYR A N 1
ATOM 705 C CA . TYR A 1 88 ? -10.008 -7.055 -12.32 1 81.56 88 TYR A CA 1
ATOM 706 C C . TYR A 1 88 ? -10.664 -8.031 -13.281 1 81.56 88 TYR A C 1
ATOM 708 O O . TYR A 1 88 ? -11.891 -8.109 -13.359 1 81.56 88 TYR A O 1
ATOM 716 N N . GLN A 1 89 ? -9.844 -8.703 -14.094 1 82.44 89 GLN A N 1
ATOM 717 C CA . GLN A 1 89 ? -10.258 -9.758 -15.016 1 82.44 89 GLN A CA 1
ATOM 718 C C . GLN A 1 89 ? -9.32 -10.961 -14.938 1 82.44 89 GLN A C 1
ATOM 720 O O . GLN A 1 89 ? -8.141 -10.812 -14.609 1 82.44 89 GLN A O 1
ATOM 725 N N . VAL A 1 90 ? -9.891 -12.102 -15.055 1 85 90 VAL A N 1
ATOM 726 C CA . VAL A 1 90 ? -9.133 -13.344 -15.164 1 85 90 VAL A CA 1
ATOM 727 C C . VAL A 1 90 ? -9.305 -13.93 -16.562 1 85 90 VAL A C 1
ATOM 729 O O . VAL A 1 90 ? -10.438 -14.148 -17.016 1 85 90 VAL A O 1
ATOM 732 N N . ILE A 1 91 ? -8.188 -14.164 -17.266 1 81.81 91 ILE A N 1
ATOM 733 C CA . ILE A 1 91 ? -8.211 -14.672 -18.625 1 81.81 91 ILE A CA 1
ATOM 734 C C . ILE A 1 91 ? -7.66 -16.094 -18.656 1 81.81 91 ILE A C 1
ATOM 736 O O . ILE A 1 91 ? -6.516 -16.344 -18.266 1 81.81 91 ILE A O 1
ATOM 740 N N . GLU A 1 92 ? -8.461 -17 -19.109 1 83 92 GLU A N 1
ATOM 741 C CA . GLU A 1 92 ? -8.008 -18.375 -19.266 1 83 92 GLU A CA 1
ATOM 742 C C . GLU A 1 92 ? -7.066 -18.5 -20.469 1 83 92 GLU A C 1
ATOM 744 O O . GLU A 1 92 ? -7.426 -18.141 -21.594 1 83 92 GLU A O 1
ATOM 749 N N . LEU A 1 93 ? -5.898 -18.953 -20.156 1 80.56 93 LEU A N 1
ATOM 750 C CA . LEU A 1 93 ? -4.953 -19.203 -21.234 1 80.56 93 LEU A CA 1
ATOM 751 C C . LEU A 1 93 ? -5.207 -20.562 -21.875 1 80.56 93 LEU A C 1
ATOM 753 O O . LEU A 1 93 ? -5.543 -21.516 -21.172 1 80.56 93 LEU A O 1
ATOM 757 N N . ILE A 1 94 ? -5.324 -20.578 -23.188 1 69 94 ILE A N 1
ATOM 758 C CA . ILE A 1 94 ? -5.68 -21.812 -23.906 1 69 94 ILE A CA 1
ATOM 759 C C . ILE A 1 94 ? -4.414 -22.516 -24.375 1 69 94 ILE A C 1
ATOM 761 O O . ILE A 1 94 ? -3.514 -21.875 -24.938 1 69 94 ILE A O 1
ATOM 765 N N . CYS A 1 95 ? -4.289 -23.594 -23.938 1 61.5 95 CYS A N 1
ATOM 766 C CA . CYS A 1 95 ? -3.227 -24.469 -24.438 1 61.5 95 CYS A CA 1
ATOM 767 C C . CYS A 1 95 ? -3.621 -25.109 -25.766 1 61.5 95 CYS A C 1
ATOM 769 O O . CYS A 1 95 ? -4.477 -26 -25.797 1 61.5 95 CYS A O 1
ATOM 771 N N . LEU A 1 96 ? -4.105 -24.219 -26.656 1 53.03 96 LEU A N 1
ATOM 772 C CA . LEU A 1 96 ? -4.613 -24.891 -27.844 1 53.03 96 LEU A CA 1
ATOM 773 C C . LEU A 1 96 ? -3.506 -25.688 -28.531 1 53.03 96 LEU A C 1
ATOM 775 O O . LEU A 1 96 ? -2.553 -25.109 -29.062 1 53.03 96 LEU A O 1
ATOM 779 N N . PHE A 1 97 ? -3.039 -26.703 -28.047 1 44.88 97 PHE A N 1
ATOM 780 C CA . PHE A 1 97 ? -2.326 -27.453 -29.078 1 44.88 97 PHE A CA 1
ATOM 781 C C . PHE A 1 97 ? -3.053 -27.359 -30.406 1 44.88 97 PHE A C 1
ATOM 783 O O . PHE A 1 97 ? -2.42 -27.375 -31.469 1 44.88 97 PHE A O 1
ATOM 790 N N . LEU A 1 98 ? -4.32 -27.656 -30.359 1 38.72 98 LEU A N 1
ATOM 791 C CA . LEU A 1 98 ? -4.82 -27.969 -31.703 1 38.72 98 LEU A CA 1
ATOM 792 C C . LEU A 1 98 ? -4.891 -26.719 -32.562 1 38.72 98 LEU A C 1
ATOM 794 O O . LEU A 1 98 ? -4.559 -26.75 -33.75 1 38.72 98 LEU A O 1
ATOM 798 N N . ILE A 1 99 ? -6.062 -25.859 -32.469 1 39.41 99 ILE A N 1
ATOM 799 C CA . ILE A 1 99 ? -6.59 -25.141 -33.625 1 39.41 99 ILE A CA 1
ATOM 800 C C . ILE A 1 99 ? -5.785 -23.859 -33.875 1 39.41 99 ILE A C 1
ATOM 802 O O . ILE A 1 99 ? -5.777 -22.969 -33 1 39.41 99 ILE A O 1
ATOM 806 N N . CYS A 1 100 ? -4.727 -23.891 -34.625 1 37.56 100 CYS A N 1
ATOM 807 C CA . CYS A 1 100 ? -3.656 -23.094 -35.188 1 37.56 100 CYS A CA 1
ATOM 808 C C . CYS A 1 100 ? -4.129 -21.656 -35.469 1 37.56 100 CYS A C 1
ATOM 810 O O . CYS A 1 100 ? -3.33 -20.797 -35.812 1 37.56 100 CYS A O 1
ATOM 812 N N . GLN A 1 101 ? -5.191 -21.438 -36.188 1 38.28 101 GLN A N 1
ATOM 813 C CA . GLN A 1 101 ? -5.133 -20.359 -37.156 1 38.28 101 GLN A CA 1
ATOM 814 C C . GLN A 1 101 ? -5.18 -19 -36.5 1 38.28 101 GLN A C 1
ATOM 816 O O . GLN A 1 101 ? -5 -17.969 -37.156 1 38.28 101 GLN A O 1
ATOM 821 N N . LEU A 1 102 ? -5.84 -18.844 -35.375 1 44.97 102 LEU A N 1
ATOM 822 C CA . LEU A 1 102 ? -6.016 -17.422 -35.125 1 44.97 102 LEU A CA 1
ATOM 823 C C . LEU A 1 102 ? -4.902 -16.891 -34.219 1 44.97 102 LEU A C 1
ATOM 825 O O . LEU A 1 102 ? -4.484 -17.578 -33.281 1 44.97 102 LEU A O 1
ATOM 829 N N . VAL A 1 103 ? -4.156 -15.961 -34.656 1 46.88 103 VAL A N 1
ATOM 830 C CA . VAL A 1 103 ? -3.01 -15.25 -34.094 1 46.88 103 VAL A CA 1
ATOM 831 C C . VAL A 1 103 ? -3.178 -15.086 -32.594 1 46.88 103 VAL A C 1
ATOM 833 O O . VAL A 1 103 ? -2.23 -15.297 -31.844 1 46.88 103 VAL A O 1
ATOM 836 N N . SER A 1 104 ? -4.363 -14.602 -32.219 1 52.78 104 SER A N 1
ATOM 837 C CA . SER A 1 104 ? -4.59 -14.391 -30.781 1 52.78 104 SER A CA 1
ATOM 838 C C . SER A 1 104 ? -4.438 -15.695 -30 1 52.78 104 SER A C 1
ATOM 840 O O . SER A 1 104 ? -3.924 -15.688 -28.875 1 52.78 104 SER A O 1
ATOM 842 N N . LEU A 1 105 ? -4.59 -16.766 -30.719 1 57.75 105 LEU A N 1
ATOM 843 C CA . LEU A 1 105 ? -4.543 -18.078 -30.078 1 57.75 105 LEU A CA 1
ATOM 844 C C . LEU A 1 105 ? -3.1 -18.531 -29.906 1 57.75 105 LEU A C 1
ATOM 846 O O . LEU A 1 105 ? -2.77 -19.188 -28.906 1 57.75 105 LEU A O 1
ATOM 850 N N . ALA A 1 106 ? -2.336 -17.891 -30.781 1 60.16 106 ALA A N 1
ATOM 851 C CA . ALA A 1 106 ? -0.927 -18.266 -30.672 1 60.16 106 ALA A CA 1
ATOM 852 C C . ALA A 1 106 ? -0.276 -17.625 -29.453 1 60.16 106 ALA A C 1
ATOM 854 O O . ALA A 1 106 ? 0.51 -18.266 -28.75 1 60.16 106 ALA A O 1
ATOM 855 N N . LYS A 1 107 ? -0.612 -16.344 -29.219 1 66.88 107 LYS A N 1
ATOM 856 C CA . LYS A 1 107 ? -0.037 -15.656 -28.062 1 66.88 107 LYS A CA 1
ATOM 857 C C . LYS A 1 107 ? -0.457 -16.312 -26.766 1 66.88 107 LYS A C 1
ATOM 859 O O . LYS A 1 107 ? 0.351 -16.453 -25.844 1 66.88 107 LYS A O 1
ATOM 864 N N . HIS A 1 108 ? -1.658 -16.75 -26.734 1 72.62 108 HIS A N 1
ATOM 865 C CA . HIS A 1 108 ? -2.182 -17.422 -25.547 1 72.62 108 HIS A CA 1
ATOM 866 C C . HIS A 1 108 ? -1.466 -18.75 -25.297 1 72.62 108 HIS A C 1
ATOM 868 O O . HIS A 1 108 ? -1.134 -19.078 -24.156 1 72.62 108 HIS A O 1
ATOM 874 N N . THR A 1 109 ? -1.197 -19.266 -26.391 1 73.69 109 THR A N 1
ATOM 875 C CA . THR A 1 109 ? -0.553 -20.578 -26.266 1 73.69 109 THR A CA 1
ATOM 876 C C . THR A 1 109 ? 0.895 -20.422 -25.812 1 73.69 109 THR A C 1
ATOM 878 O O . THR A 1 109 ? 1.365 -21.172 -24.953 1 73.69 109 THR A O 1
ATOM 881 N N . ARG A 1 110 ? 1.591 -19.516 -26.359 1 77.75 110 ARG A N 1
ATOM 882 C CA . ARG A 1 110 ? 2.979 -19.297 -25.969 1 77.75 110 ARG A CA 1
ATOM 883 C C . ARG A 1 110 ? 3.07 -18.891 -24.5 1 77.75 110 ARG A C 1
ATOM 885 O O . ARG A 1 110 ? 3.945 -19.359 -23.766 1 77.75 110 ARG A O 1
ATOM 892 N N . GLU A 1 111 ? 2.152 -18.031 -24.109 1 82.88 111 GLU A N 1
ATOM 893 C CA . GLU A 1 111 ? 2.123 -17.609 -22.719 1 82.88 111 GLU A CA 1
ATOM 894 C C . GLU A 1 111 ? 1.839 -18.797 -21.797 1 82.88 111 GLU A C 1
ATOM 896 O O . GLU A 1 111 ? 2.506 -18.953 -20.766 1 82.88 111 GLU A O 1
ATOM 901 N N . TYR A 1 112 ? 0.905 -19.578 -22.219 1 84.88 112 TYR A N 1
ATOM 902 C CA . TYR A 1 112 ? 0.585 -20.766 -21.438 1 84.88 112 TYR A CA 1
ATOM 903 C C . TYR A 1 112 ? 1.812 -21.656 -21.266 1 84.88 112 TYR A C 1
ATOM 905 O O . TYR A 1 112 ? 2.139 -22.078 -20.156 1 84.88 112 TYR A O 1
ATOM 913 N N . GLN A 1 113 ? 2.473 -21.922 -22.375 1 84.25 113 GLN A N 1
ATOM 914 C CA . GLN A 1 113 ? 3.617 -22.828 -22.344 1 84.25 113 GLN A CA 1
ATOM 915 C C . GLN A 1 113 ? 4.742 -22.266 -21.484 1 84.25 113 GLN A C 1
ATOM 917 O O . GLN A 1 113 ? 5.379 -23 -20.734 1 84.25 113 GLN A O 1
ATOM 922 N N . THR A 1 114 ? 4.965 -21 -21.562 1 87.44 114 THR A N 1
ATOM 923 C CA . THR A 1 114 ? 6.008 -20.359 -20.766 1 87.44 114 THR A CA 1
ATOM 924 C C . THR A 1 114 ? 5.711 -20.484 -19.281 1 87.44 114 THR A C 1
ATOM 926 O O . THR A 1 114 ? 6.582 -20.875 -18.5 1 87.44 114 THR A O 1
ATOM 929 N N . VAL A 1 115 ? 4.496 -20.188 -18.938 1 90.88 115 VAL A N 1
ATOM 930 C CA . VAL A 1 115 ? 4.113 -20.234 -17.531 1 90.88 115 VAL A CA 1
ATOM 931 C C . VAL A 1 115 ? 4.113 -21.688 -17.031 1 90.88 115 VAL A C 1
ATOM 933 O O . VAL A 1 115 ? 4.625 -21.969 -15.953 1 90.88 115 VAL A O 1
ATOM 936 N N . ALA A 1 116 ? 3.561 -22.562 -17.875 1 91.06 116 ALA A N 1
ATOM 937 C CA . ALA A 1 116 ? 3.523 -23.984 -17.5 1 91.06 116 ALA A CA 1
ATOM 938 C C . ALA A 1 116 ? 4.93 -24.516 -17.266 1 91.06 116 ALA A C 1
ATOM 940 O O . ALA A 1 116 ? 5.172 -25.25 -16.297 1 91.06 116 ALA A O 1
ATOM 941 N N . ASN A 1 117 ? 5.84 -24.172 -18.172 1 90.69 117 ASN A N 1
ATOM 942 C CA . ASN A 1 117 ? 7.223 -24.625 -18.031 1 90.69 117 ASN A CA 1
ATOM 943 C C . ASN A 1 117 ? 7.867 -24.078 -16.766 1 90.69 117 ASN A C 1
ATOM 945 O O . ASN A 1 117 ? 8.586 -24.812 -16.062 1 90.69 117 ASN A O 1
ATOM 949 N N . TYR A 1 118 ? 7.617 -22.844 -16.516 1 92.94 118 TYR A N 1
ATOM 950 C CA . TYR A 1 118 ? 8.164 -22.25 -15.297 1 92.94 118 TYR A CA 1
ATOM 951 C C . TYR A 1 118 ? 7.645 -22.953 -14.055 1 92.94 118 TYR A C 1
ATOM 953 O O . TYR A 1 118 ? 8.414 -23.266 -13.148 1 92.94 118 TYR A O 1
ATOM 961 N N . VAL A 1 119 ? 6.387 -23.203 -13.969 1 95.75 119 VAL A N 1
ATOM 962 C CA . VAL A 1 119 ? 5.742 -23.828 -12.812 1 95.75 119 VAL A CA 1
ATOM 963 C C . VAL A 1 119 ? 6.262 -25.25 -12.633 1 95.75 119 VAL A C 1
ATOM 965 O O . VAL A 1 119 ? 6.539 -25.688 -11.508 1 95.75 119 VAL A O 1
ATOM 968 N N . GLN A 1 120 ? 6.469 -25.938 -13.711 1 95.62 120 GLN A N 1
ATOM 969 C CA . GLN A 1 120 ? 6.84 -27.344 -13.648 1 95.62 120 GLN A CA 1
ATOM 970 C C . GLN A 1 120 ? 8.344 -27.5 -13.414 1 95.62 120 GLN A C 1
ATOM 972 O O . GLN A 1 120 ? 8.766 -28.344 -12.617 1 95.62 120 GLN A O 1
ATOM 977 N N . HIS A 1 121 ? 9.164 -26.734 -14.094 1 94.12 121 HIS A N 1
ATOM 978 C CA . HIS A 1 121 ? 10.602 -26.984 -14.07 1 94.12 121 HIS A CA 1
ATOM 979 C C . HIS A 1 121 ? 11.289 -26.109 -13.023 1 94.12 121 HIS A C 1
ATOM 981 O O . HIS A 1 121 ? 12.023 -26.609 -12.172 1 94.12 121 HIS A O 1
ATOM 987 N N . GLU A 1 122 ? 11.047 -24.781 -13.047 1 92.75 122 GLU A N 1
ATOM 988 C CA . GLU A 1 122 ? 11.609 -23.922 -12.016 1 92.75 122 GLU A CA 1
ATOM 989 C C . GLU A 1 122 ? 10.859 -24.078 -10.695 1 92.75 122 GLU A C 1
ATOM 991 O O . GLU A 1 122 ? 11.477 -24.125 -9.633 1 92.75 122 GLU A O 1
ATOM 996 N N . GLY A 1 123 ? 9.57 -24.203 -10.781 1 95.19 123 GLY A N 1
ATOM 997 C CA . GLY A 1 123 ? 8.734 -24.328 -9.602 1 95.19 123 GLY A CA 1
ATOM 998 C C . GLY A 1 123 ? 8.703 -25.75 -9.039 1 95.19 123 GLY A C 1
ATOM 999 O O . GLY A 1 123 ? 8.32 -25.953 -7.891 1 95.19 123 GLY A O 1
ATOM 1000 N N . MET A 1 124 ? 8.969 -26.688 -9.914 1 94.94 124 MET A N 1
ATOM 1001 C CA . MET A 1 124 ? 9.008 -28.094 -9.5 1 94.94 124 MET A CA 1
ATOM 1002 C C . MET A 1 124 ? 7.676 -28.531 -8.906 1 94.94 124 MET A C 1
ATOM 1004 O O . MET A 1 124 ? 7.633 -29.125 -7.832 1 94.94 124 MET A O 1
ATOM 1008 N N . LEU A 1 125 ? 6.605 -28.188 -9.453 1 95.44 125 LEU A N 1
ATOM 1009 C CA . LEU A 1 125 ? 5.289 -28.531 -8.922 1 95.44 125 LEU A CA 1
ATOM 1010 C C . LEU A 1 125 ? 5.113 -30.031 -8.82 1 95.44 125 LEU A C 1
ATOM 1012 O O . LEU A 1 125 ? 4.641 -30.547 -7.801 1 95.44 125 LEU A O 1
ATOM 1016 N N . GLY A 1 126 ? 5.48 -30.828 -9.867 1 94.25 126 GLY A N 1
ATOM 1017 C CA . GLY A 1 126 ? 5.402 -32.281 -9.875 1 94.25 126 GLY A CA 1
ATOM 1018 C C . GLY A 1 126 ? 3.984 -32.812 -10.016 1 94.25 126 GLY A C 1
ATOM 1019 O O . GLY A 1 126 ? 3.719 -33.969 -9.742 1 94.25 126 GLY A O 1
ATOM 1020 N N . LYS A 1 127 ? 3.041 -32.031 -10.273 1 93.69 127 LYS A N 1
ATOM 1021 C CA . LYS A 1 127 ? 1.644 -32.375 -10.5 1 93.69 127 LYS A CA 1
ATOM 1022 C C . LYS A 1 127 ? 1.15 -31.828 -11.836 1 93.69 127 LYS A C 1
ATOM 1024 O O . LYS A 1 127 ? 1.718 -30.875 -12.375 1 93.69 127 LYS A O 1
ATOM 1029 N N . SER A 1 128 ? 0.145 -32.438 -12.336 1 92.25 128 SER A N 1
ATOM 1030 C CA . SER A 1 128 ? -0.377 -32.031 -13.633 1 92.25 128 SER A CA 1
ATOM 1031 C C . SER A 1 128 ? -1.156 -30.719 -13.531 1 92.25 128 SER A C 1
ATOM 1033 O O . SER A 1 128 ? -2.008 -30.578 -12.656 1 92.25 128 SER A O 1
ATOM 1035 N N . ILE A 1 129 ? -0.854 -29.859 -14.445 1 92.81 129 ILE A N 1
ATOM 1036 C CA . ILE A 1 129 ? -1.556 -28.578 -14.5 1 92.81 129 ILE A CA 1
ATOM 1037 C C . ILE A 1 129 ? -2.889 -28.766 -15.227 1 92.81 129 ILE A C 1
ATOM 1039 O O . ILE A 1 129 ? -2.943 -29.359 -16.297 1 92.81 129 ILE A O 1
ATOM 1043 N N . VAL A 1 130 ? -3.947 -28.25 -14.664 1 90.19 130 VAL A N 1
ATOM 1044 C CA . VAL A 1 130 ? -5.285 -28.328 -15.242 1 90.19 130 VAL A CA 1
ATOM 1045 C C . VAL A 1 130 ? -5.57 -27.047 -16.047 1 90.19 130 VAL A C 1
ATOM 1047 O O . VAL A 1 130 ? -6.066 -27.125 -17.172 1 90.19 130 VAL A O 1
ATOM 1050 N N . SER A 1 131 ? -5.234 -25.938 -15.5 1 89.94 131 SER A N 1
ATOM 1051 C CA . SER A 1 131 ? -5.484 -24.672 -16.172 1 89.94 131 SER A CA 1
ATOM 1052 C C . SER A 1 131 ? -4.57 -23.578 -15.648 1 89.94 131 SER A C 1
ATOM 1054 O O . SER A 1 131 ? -4.059 -23.656 -14.531 1 89.94 131 SER A O 1
ATOM 1056 N N . ILE A 1 132 ? -4.344 -22.625 -16.5 1 90.31 132 ILE A N 1
ATOM 1057 C CA . ILE A 1 132 ? -3.621 -21.406 -16.172 1 90.31 132 ILE A CA 1
ATOM 1058 C C . ILE A 1 132 ? -4.457 -20.188 -16.562 1 90.31 132 ILE A C 1
ATOM 1060 O O . ILE A 1 132 ? -4.914 -20.094 -17.703 1 90.31 132 ILE A O 1
ATOM 1064 N N . ARG A 1 133 ? -4.629 -19.391 -15.594 1 90.31 133 ARG A N 1
ATOM 1065 C CA . ARG A 1 133 ? -5.375 -18.156 -15.836 1 90.31 133 ARG A CA 1
ATOM 1066 C C . ARG A 1 133 ? -4.531 -16.938 -15.5 1 90.31 133 ARG A C 1
ATOM 1068 O O . ARG A 1 133 ? -3.873 -16.891 -14.461 1 90.31 133 ARG A O 1
ATOM 1075 N N . ARG A 1 134 ? -4.555 -15.977 -16.438 1 89.88 134 ARG A N 1
ATOM 1076 C CA . ARG A 1 134 ? -3.859 -14.711 -16.219 1 89.88 134 ARG A CA 1
ATOM 1077 C C . ARG A 1 134 ? -4.742 -13.727 -15.453 1 89.88 134 ARG A C 1
ATOM 1079 O O . ARG A 1 134 ? -5.91 -13.539 -15.797 1 89.88 134 ARG A O 1
ATOM 1086 N N . ILE A 1 135 ? -4.184 -13.195 -14.453 1 90.56 135 ILE A N 1
ATOM 1087 C CA . ILE A 1 135 ? -4.883 -12.18 -13.672 1 90.56 135 ILE A CA 1
ATOM 1088 C C . ILE A 1 135 ? -4.543 -10.789 -14.219 1 90.56 135 ILE A C 1
ATOM 1090 O O . ILE A 1 135 ? -3.371 -10.43 -14.328 1 90.56 135 ILE A O 1
ATOM 1094 N N . GLN A 1 136 ? -5.586 -10.078 -14.555 1 86.94 136 GLN A N 1
ATOM 1095 C CA . GLN A 1 136 ? -5.402 -8.727 -15.078 1 86.94 136 GLN A CA 1
ATOM 1096 C C . GLN A 1 136 ? -6.094 -7.695 -14.195 1 86.94 136 GLN A C 1
ATOM 1098 O O . GLN A 1 136 ? -7.316 -7.562 -14.227 1 86.94 136 GLN A O 1
ATOM 1103 N N . ASN A 1 137 ? -5.359 -7.055 -13.445 1 89.69 137 ASN A N 1
ATOM 1104 C CA . ASN A 1 137 ? -5.801 -5.945 -12.609 1 89.69 137 ASN A CA 1
ATOM 1105 C C . ASN A 1 137 ? -4.93 -4.707 -12.812 1 89.69 137 ASN A C 1
ATOM 1107 O O . ASN A 1 137 ? -3.814 -4.637 -12.297 1 89.69 137 ASN A O 1
ATOM 1111 N N . MET A 1 138 ? -5.484 -3.777 -13.492 1 84.06 138 MET A N 1
ATOM 1112 C CA . MET A 1 138 ? -4.723 -2.602 -13.898 1 84.06 138 MET A CA 1
ATOM 1113 C C . MET A 1 138 ? -4.281 -1.79 -12.688 1 84.06 138 MET A C 1
ATOM 1115 O O . MET A 1 138 ? -3.162 -1.272 -12.656 1 84.06 138 MET A O 1
ATOM 1119 N N . ASP A 1 139 ? -5.09 -1.636 -11.758 1 88.31 139 ASP A N 1
ATOM 1120 C CA . ASP A 1 139 ? -4.77 -0.829 -10.586 1 88.31 139 ASP A CA 1
ATOM 1121 C C . ASP A 1 139 ? -3.641 -1.465 -9.773 1 88.31 139 ASP A C 1
ATOM 1123 O O . ASP A 1 139 ? -2.695 -0.783 -9.375 1 88.31 139 ASP A O 1
ATOM 1127 N N . LEU A 1 140 ? -3.752 -2.736 -9.562 1 92.19 140 LEU A N 1
ATOM 1128 C CA . LEU A 1 140 ? -2.691 -3.422 -8.828 1 92.19 140 LEU A CA 1
ATOM 1129 C C . LEU A 1 140 ? -1.373 -3.354 -9.594 1 92.19 140 LEU A C 1
ATOM 1131 O O . LEU A 1 140 ? -0.307 -3.215 -8.984 1 92.19 140 LEU A O 1
ATOM 1135 N N . TRP A 1 141 ? -1.514 -3.447 -10.852 1 89.62 141 TRP A N 1
ATOM 1136 C CA . TRP A 1 141 ? -0.321 -3.357 -11.688 1 89.62 141 TRP A CA 1
ATOM 1137 C C . TRP A 1 141 ? 0.33 -1.984 -11.562 1 89.62 141 TRP A C 1
ATOM 1139 O O . TRP A 1 141 ? 1.548 -1.881 -11.398 1 89.62 141 TRP A O 1
ATOM 1149 N N . GLU A 1 142 ? -0.447 -0.99 -11.594 1 87.31 142 GLU A N 1
ATOM 1150 C CA . GLU A 1 142 ? 0.073 0.369 -11.477 1 87.31 142 GLU A CA 1
ATOM 1151 C C . GLU A 1 142 ? 0.695 0.608 -10.109 1 87.31 142 GLU A C 1
ATOM 1153 O O . GLU A 1 142 ? 1.737 1.258 -9.992 1 87.31 142 GLU A O 1
ATOM 1158 N N . LEU A 1 143 ? 0.057 0.145 -9.125 1 92.94 143 LEU A N 1
ATOM 1159 C CA . LEU A 1 143 ? 0.617 0.256 -7.781 1 92.94 143 LEU A CA 1
ATOM 1160 C C . LEU A 1 143 ? 1.956 -0.467 -7.691 1 92.94 143 LEU A C 1
ATOM 1162 O O . LEU A 1 143 ? 2.904 0.046 -7.09 1 92.94 143 LEU A O 1
ATOM 1166 N N . TYR A 1 144 ? 2.035 -1.629 -8.273 1 92.56 144 TYR A N 1
ATOM 1167 C CA . TYR A 1 144 ? 3.258 -2.424 -8.305 1 92.56 144 TYR A CA 1
ATOM 1168 C C . TYR A 1 144 ? 4.375 -1.674 -9.023 1 92.56 144 TYR A C 1
ATOM 1170 O O . TYR A 1 144 ? 5.504 -1.609 -8.531 1 92.56 144 TYR A O 1
ATOM 1178 N N . CYS A 1 145 ? 4.039 -1.053 -10.109 1 88.69 145 CYS A N 1
ATOM 1179 C CA . CYS A 1 145 ? 5.008 -0.296 -10.891 1 88.69 145 CYS A CA 1
ATOM 1180 C C . CYS A 1 145 ? 5.496 0.926 -10.125 1 88.69 145 CYS A C 1
ATOM 1182 O O . CYS A 1 145 ? 6.688 1.237 -10.141 1 88.69 145 CYS A O 1
ATOM 1184 N N . ARG A 1 146 ? 4.59 1.557 -9.469 1 90.06 146 ARG A N 1
ATOM 1185 C CA . ARG A 1 146 ? 4.977 2.734 -8.695 1 90.06 146 ARG A CA 1
ATOM 1186 C C . ARG A 1 146 ? 5.852 2.35 -7.508 1 90.06 146 ARG A C 1
ATOM 1188 O O . ARG A 1 146 ? 6.766 3.088 -7.137 1 90.06 146 ARG A O 1
ATOM 1195 N N . LYS A 1 147 ? 5.52 1.252 -6.922 1 94.75 147 LYS A N 1
ATOM 1196 C CA . LYS A 1 147 ? 6.359 0.764 -5.836 1 94.75 147 LYS A CA 1
ATOM 1197 C C . LYS A 1 147 ? 7.777 0.473 -6.324 1 94.75 147 LYS A C 1
ATOM 1199 O O . LYS A 1 147 ? 8.75 0.744 -5.617 1 94.75 147 LYS A O 1
ATOM 1204 N N . THR A 1 148 ? 7.883 -0.076 -7.496 1 92.12 148 THR A N 1
ATOM 1205 C CA . THR A 1 148 ? 9.188 -0.326 -8.086 1 92.12 148 THR A CA 1
ATOM 1206 C C . THR A 1 148 ? 9.992 0.967 -8.195 1 92.12 148 THR A C 1
ATOM 1208 O O . THR A 1 148 ? 11.156 1.017 -7.785 1 92.12 148 THR A O 1
ATOM 1211 N N . GLN A 1 149 ? 9.336 1.981 -8.672 1 89.38 149 GLN A N 1
ATOM 1212 C CA . GLN A 1 149 ? 10 3.275 -8.82 1 89.38 149 GLN A CA 1
ATOM 1213 C C . GLN A 1 149 ? 10.398 3.842 -7.461 1 89.38 149 GLN A C 1
ATOM 1215 O O . GLN A 1 149 ? 11.492 4.391 -7.309 1 89.38 149 GLN A O 1
ATOM 1220 N N . GLN A 1 150 ? 9.523 3.736 -6.547 1 92.56 150 GLN A N 1
ATOM 1221 C CA . GLN A 1 150 ? 9.805 4.23 -5.203 1 92.56 150 GLN A CA 1
ATOM 1222 C C . GLN A 1 150 ? 11.055 3.568 -4.625 1 92.56 150 GLN A C 1
ATOM 1224 O O . GLN A 1 150 ? 11.93 4.246 -4.082 1 92.56 150 GLN A O 1
ATOM 1229 N N . LEU A 1 151 ? 11.102 2.258 -4.738 1 93.75 151 LEU A N 1
ATOM 1230 C CA . LEU A 1 151 ? 12.234 1.523 -4.18 1 93.75 151 LEU A CA 1
ATOM 1231 C C . LEU A 1 151 ? 13.523 1.881 -4.906 1 93.75 151 LEU A C 1
ATOM 1233 O O . LEU A 1 151 ? 14.594 1.957 -4.289 1 93.75 151 LEU A O 1
ATOM 1237 N N . MET A 1 152 ? 13.477 2.045 -6.227 1 91.06 152 MET A N 1
ATOM 1238 C CA . MET A 1 152 ? 14.648 2.477 -6.98 1 91.06 152 MET A CA 1
ATOM 1239 C C . MET A 1 152 ? 15.18 3.807 -6.449 1 91.06 152 MET A C 1
ATOM 1241 O O . MET A 1 152 ? 16.391 3.977 -6.285 1 91.06 152 MET A O 1
ATOM 1245 N N . ARG A 1 153 ? 14.281 4.703 -6.172 1 88.75 153 ARG A N 1
ATOM 1246 C CA . ARG A 1 153 ? 14.672 6.027 -5.691 1 88.75 153 ARG A CA 1
ATOM 1247 C C . ARG A 1 153 ? 15.188 5.965 -4.262 1 88.75 153 ARG A C 1
ATOM 1249 O O . ARG A 1 153 ? 16.203 6.59 -3.934 1 88.75 153 ARG A O 1
ATOM 1256 N N . ILE A 1 154 ? 14.5 5.191 -3.436 1 90.38 154 ILE A N 1
ATOM 1257 C CA . ILE A 1 154 ? 14.891 5.062 -2.035 1 90.38 154 ILE A CA 1
ATOM 1258 C C . ILE A 1 154 ? 16.297 4.469 -1.944 1 90.38 154 ILE A C 1
ATOM 1260 O O . ILE A 1 154 ? 17.109 4.926 -1.147 1 90.38 154 ILE A O 1
ATOM 1264 N N . HIS A 1 155 ? 16.562 3.496 -2.732 1 92.44 155 HIS A N 1
ATOM 1265 C CA . HIS A 1 155 ? 17.828 2.775 -2.643 1 92.44 155 HIS A CA 1
ATOM 1266 C C . HIS A 1 155 ? 18.844 3.32 -3.641 1 92.44 155 HIS A C 1
ATOM 1268 O O . HIS A 1 155 ? 19.984 2.861 -3.68 1 92.44 155 HIS A O 1
ATOM 1274 N N . ARG A 1 156 ? 18.5 4.285 -4.438 1 90.81 156 ARG A N 1
ATOM 1275 C CA . ARG A 1 156 ? 19.359 4.895 -5.445 1 90.81 156 ARG A CA 1
ATOM 1276 C C . ARG A 1 156 ? 19.938 3.836 -6.379 1 90.81 156 ARG A C 1
ATOM 1278 O O . ARG A 1 156 ? 21.156 3.779 -6.582 1 90.81 156 ARG A O 1
ATOM 1285 N N . VAL A 1 157 ? 19.078 2.977 -6.875 1 91.69 157 VAL A N 1
ATOM 1286 C CA . VAL A 1 157 ? 19.422 1.933 -7.828 1 91.69 157 VAL A CA 1
ATOM 1287 C C . VAL A 1 157 ? 18.531 2.041 -9.062 1 91.69 157 VAL A C 1
ATOM 1289 O O . VAL A 1 157 ? 17.484 2.684 -9.031 1 91.69 157 VAL A O 1
ATOM 1292 N N . THR A 1 158 ? 18.922 1.43 -10.109 1 87.56 158 THR A N 1
ATOM 1293 C CA . THR A 1 158 ? 18.156 1.507 -11.352 1 87.56 158 THR A CA 1
ATOM 1294 C C . THR A 1 158 ? 17.312 0.254 -11.555 1 87.56 158 THR A C 1
ATOM 1296 O O . THR A 1 158 ? 16.453 0.21 -12.438 1 87.56 158 THR A O 1
ATOM 1299 N N . LYS A 1 159 ? 17.625 -0.743 -10.727 1 89.94 159 LYS A N 1
ATOM 1300 C CA . LYS A 1 159 ? 16.859 -1.988 -10.805 1 89.94 159 LYS A CA 1
ATOM 1301 C C . LYS A 1 159 ? 16.625 -2.578 -9.422 1 89.94 159 LYS A C 1
ATOM 1303 O O . LYS A 1 159 ? 17.516 -2.57 -8.578 1 89.94 159 LYS A O 1
ATOM 1308 N N . VAL A 1 160 ? 15.398 -3.006 -9.25 1 94.06 160 VAL A N 1
ATOM 1309 C CA . VAL A 1 160 ? 15.047 -3.705 -8.016 1 94.06 160 VAL A CA 1
ATOM 1310 C C . VAL A 1 160 ? 14.891 -5.199 -8.297 1 94.06 160 VAL A C 1
ATOM 1312 O O . VAL A 1 160 ? 14.297 -5.594 -9.297 1 94.06 160 VAL A O 1
ATOM 1315 N N . GLN A 1 161 ? 15.492 -6.008 -7.449 1 94.94 161 GLN A N 1
ATOM 1316 C CA . GLN A 1 161 ? 15.391 -7.449 -7.641 1 94.94 161 GLN A CA 1
ATOM 1317 C C . GLN A 1 161 ? 13.938 -7.91 -7.617 1 94.94 161 GLN A C 1
ATOM 1319 O O . GLN A 1 161 ? 13.203 -7.617 -6.668 1 94.94 161 GLN A O 1
ATOM 1324 N N . GLU A 1 162 ? 13.547 -8.539 -8.609 1 95.31 162 GLU A N 1
ATOM 1325 C CA . GLU A 1 162 ? 12.195 -9.062 -8.797 1 95.31 162 GLU A CA 1
ATOM 1326 C C . GLU A 1 162 ? 12.219 -10.562 -9.094 1 95.31 162 GLU A C 1
ATOM 1328 O O . GLU A 1 162 ? 13.117 -11.047 -9.781 1 95.31 162 GLU A O 1
ATOM 1333 N N . ARG A 1 163 ? 11.258 -11.32 -8.57 1 95.12 163 ARG A N 1
ATOM 1334 C CA . ARG A 1 163 ? 11.125 -12.75 -8.859 1 95.12 163 ARG A CA 1
ATOM 1335 C C . ARG A 1 163 ? 9.656 -13.141 -9.016 1 95.12 163 ARG A C 1
ATOM 1337 O O . ARG A 1 163 ? 8.773 -12.484 -8.461 1 95.12 163 ARG A O 1
ATOM 1344 N N . ARG A 1 164 ? 9.461 -14.141 -9.805 1 95.56 164 ARG A N 1
ATOM 1345 C CA . ARG A 1 164 ? 8.172 -14.836 -9.797 1 95.56 164 ARG A CA 1
ATOM 1346 C C . ARG A 1 164 ? 8.156 -15.938 -8.742 1 95.56 164 ARG A C 1
ATOM 1348 O O . ARG A 1 164 ? 8.969 -16.859 -8.789 1 95.56 164 ARG A O 1
ATOM 1355 N N . LEU A 1 165 ? 7.258 -15.773 -7.793 1 98.31 165 LEU A N 1
ATOM 1356 C CA . LEU A 1 165 ? 7.191 -16.688 -6.66 1 98.31 165 LEU A CA 1
ATOM 1357 C C . LEU A 1 165 ? 5.789 -17.281 -6.52 1 98.31 165 LEU A C 1
ATOM 1359 O O . LEU A 1 165 ? 4.855 -16.828 -7.191 1 98.31 165 LEU A O 1
ATOM 1363 N N . PHE A 1 166 ? 5.668 -18.312 -5.672 1 97.94 166 PHE A N 1
ATOM 1364 C CA . PHE A 1 166 ? 4.414 -19.047 -5.574 1 97.94 166 PHE A CA 1
ATOM 1365 C C . PHE A 1 166 ? 3.789 -18.875 -4.195 1 97.94 166 PHE A C 1
ATOM 1367 O O . PHE A 1 166 ? 4.5 -18.812 -3.189 1 97.94 166 PHE A O 1
ATOM 1374 N N . HIS A 1 167 ? 2.506 -18.797 -4.117 1 96.88 167 HIS A N 1
ATOM 1375 C CA . HIS A 1 167 ? 1.713 -18.688 -2.898 1 96.88 167 HIS A CA 1
ATOM 1376 C C . HIS A 1 167 ? 0.544 -19.672 -2.918 1 96.88 167 HIS A C 1
ATOM 1378 O O . HIS A 1 167 ? -0.229 -19.703 -3.879 1 96.88 167 HIS A O 1
ATOM 1384 N N . GLY A 1 168 ? 0.503 -20.484 -1.937 1 93.88 168 GLY A N 1
ATOM 1385 C CA . GLY A 1 168 ? -0.644 -21.359 -1.743 1 93.88 168 GLY A CA 1
ATOM 1386 C C . GLY A 1 168 ? -1.631 -20.828 -0.72 1 93.88 168 GLY A C 1
ATOM 1387 O O . GLY A 1 168 ? -1.231 -20.312 0.325 1 93.88 168 GLY A O 1
ATOM 1388 N N . THR A 1 169 ? -2.895 -20.891 -1.025 1 89.62 169 THR A N 1
ATOM 1389 C CA . THR A 1 169 ? -3.939 -20.438 -0.121 1 89.62 169 THR A CA 1
ATOM 1390 C C . THR A 1 169 ? -5.254 -21.156 -0.394 1 89.62 169 THR A C 1
ATOM 1392 O O . THR A 1 169 ? -5.359 -21.922 -1.36 1 89.62 169 THR A O 1
ATOM 1395 N N . GLU A 1 170 ? -6.16 -20.891 0.446 1 86.5 170 GLU A N 1
ATOM 1396 C CA . GLU A 1 170 ? -7.5 -21.438 0.248 1 86.5 170 GLU A CA 1
ATOM 1397 C C . GLU A 1 170 ? -8.211 -20.75 -0.913 1 86.5 170 GLU A C 1
ATOM 1399 O O . GLU A 1 170 ? -8.039 -19.547 -1.125 1 86.5 170 GLU A O 1
ATOM 1404 N N . SER A 1 171 ? -9.102 -21.531 -1.606 1 84.94 171 SER A N 1
ATOM 1405 C CA . SER A 1 171 ? -9.805 -21.047 -2.791 1 84.94 171 SER A CA 1
ATOM 1406 C C . SER A 1 171 ? -10.656 -19.828 -2.471 1 84.94 171 SER A C 1
ATOM 1408 O O . SER A 1 171 ? -10.812 -18.938 -3.309 1 84.94 171 SER A O 1
ATOM 1410 N N . GLY A 1 172 ? -11.172 -19.812 -1.291 1 85.12 172 GLY A N 1
ATOM 1411 C CA . GLY A 1 172 ? -12.023 -18.703 -0.89 1 85.12 172 GLY A CA 1
ATOM 1412 C C . GLY A 1 172 ? -11.297 -17.375 -0.832 1 85.12 172 GLY A C 1
ATOM 1413 O O . GLY A 1 172 ? -11.922 -16.312 -0.85 1 85.12 172 GLY A O 1
ATOM 1414 N N . ASN A 1 173 ? -9.93 -17.391 -0.842 1 87.75 173 ASN A N 1
ATOM 1415 C CA . ASN A 1 173 ? -9.141 -16.172 -0.713 1 87.75 173 ASN A CA 1
ATOM 1416 C C . ASN A 1 173 ? -8.758 -15.602 -2.078 1 87.75 173 ASN A C 1
ATOM 1418 O O . ASN A 1 173 ? -8.344 -14.445 -2.182 1 87.75 173 ASN A O 1
ATOM 1422 N N . ILE A 1 174 ? -8.914 -16.375 -3.084 1 90 174 ILE A N 1
ATOM 1423 C CA . ILE A 1 174 ? -8.336 -16.062 -4.387 1 90 174 ILE A CA 1
ATOM 1424 C C . ILE A 1 174 ? -9.008 -14.828 -4.965 1 90 174 ILE A C 1
ATOM 1426 O O . ILE A 1 174 ? -8.336 -13.906 -5.441 1 90 174 ILE A O 1
ATOM 1430 N N . ASP A 1 175 ? -10.328 -14.812 -4.906 1 89.88 175 ASP A N 1
ATOM 1431 C CA . ASP A 1 175 ? -11.047 -13.664 -5.453 1 89.88 175 ASP A CA 1
ATOM 1432 C C . ASP A 1 175 ? -10.602 -12.367 -4.781 1 89.88 175 ASP A C 1
ATOM 1434 O O . ASP A 1 175 ? -10.375 -11.359 -5.457 1 89.88 175 ASP A O 1
ATOM 1438 N N . GLY A 1 176 ? -10.492 -12.414 -3.486 1 90.31 176 GLY A N 1
ATOM 1439 C CA . GLY A 1 176 ? -10.039 -11.242 -2.752 1 90.31 176 GLY A CA 1
ATOM 1440 C C . GLY A 1 176 ? -8.633 -10.805 -3.131 1 90.31 176 GLY A C 1
ATOM 1441 O O . GLY A 1 176 ? -8.367 -9.609 -3.264 1 90.31 176 GLY A O 1
ATOM 1442 N N . ILE A 1 177 ? -7.785 -11.695 -3.285 1 93.06 177 ILE A N 1
ATOM 1443 C CA . ILE A 1 177 ? -6.406 -11.398 -3.654 1 93.06 177 ILE A CA 1
ATOM 1444 C C . ILE A 1 177 ? -6.371 -10.773 -5.043 1 93.06 177 ILE A C 1
ATOM 1446 O O . ILE A 1 177 ? -5.676 -9.773 -5.266 1 93.06 177 ILE A O 1
ATOM 1450 N N . CYS A 1 178 ? -7.148 -11.344 -5.965 1 92.12 178 CYS A N 1
ATOM 1451 C CA . CYS A 1 178 ? -7.176 -10.836 -7.328 1 92.12 178 CYS A CA 1
ATOM 1452 C C . CYS A 1 178 ? -7.738 -9.414 -7.367 1 92.12 178 CYS A C 1
ATOM 1454 O O . CYS A 1 178 ? -7.293 -8.586 -8.164 1 92.12 178 CYS A O 1
ATOM 1456 N N . LYS A 1 179 ? -8.609 -9.18 -6.5 1 89.81 179 LYS A N 1
ATOM 1457 C CA . LYS A 1 179 ? -9.32 -7.902 -6.527 1 89.81 179 LYS A CA 1
ATOM 1458 C C . LYS A 1 179 ? -8.586 -6.848 -5.703 1 89.81 179 LYS A C 1
ATOM 1460 O O . LYS A 1 179 ? -8.484 -5.691 -6.117 1 89.81 179 LYS A O 1
ATOM 1465 N N . TYR A 1 180 ? -8.078 -7.227 -4.52 1 90.69 180 TYR A N 1
ATOM 1466 C CA . TYR A 1 180 ? -7.602 -6.25 -3.547 1 90.69 180 TYR A CA 1
ATOM 1467 C C . TYR A 1 180 ? -6.133 -6.488 -3.211 1 90.69 180 TYR A C 1
ATOM 1469 O O . TYR A 1 180 ? -5.531 -5.723 -2.449 1 90.69 180 TYR A O 1
ATOM 1477 N N . ASN A 1 181 ? -5.559 -7.48 -3.76 1 94.75 181 ASN A N 1
ATOM 1478 C CA . ASN A 1 181 ? -4.195 -7.871 -3.416 1 94.75 181 ASN A CA 1
ATOM 1479 C C . ASN A 1 181 ? -4.129 -8.539 -2.047 1 94.75 181 ASN A C 1
ATOM 1481 O O . ASN A 1 181 ? -5.16 -8.742 -1.401 1 94.75 181 ASN A O 1
ATOM 1485 N N . PHE A 1 182 ? -2.996 -9.016 -1.689 1 93.38 182 PHE A N 1
ATOM 1486 C CA . PHE A 1 182 ? -2.77 -9.625 -0.384 1 93.38 182 PHE A CA 1
ATOM 1487 C C . PHE A 1 182 ? -3.027 -8.617 0.733 1 93.38 182 PHE A C 1
ATOM 1489 O O . PHE A 1 182 ? -2.656 -7.449 0.621 1 93.38 182 PHE A O 1
ATOM 1496 N N . ASP A 1 183 ? -3.691 -9.07 1.691 1 88.62 183 ASP A N 1
ATOM 1497 C CA . ASP A 1 183 ? -4.066 -8.18 2.787 1 88.62 183 ASP A CA 1
ATOM 1498 C C . ASP A 1 183 ? -3.105 -8.328 3.965 1 88.62 183 ASP A C 1
ATOM 1500 O O . ASP A 1 183 ? -3.227 -9.258 4.762 1 88.62 183 ASP A O 1
ATOM 1504 N N . MET A 1 184 ? -2.209 -7.348 4.141 1 85.25 184 MET A N 1
ATOM 1505 C CA . MET A 1 184 ? -1.206 -7.344 5.203 1 85.25 184 MET A CA 1
ATOM 1506 C C . MET A 1 184 ? -1.863 -7.238 6.574 1 85.25 184 MET A C 1
ATOM 1508 O O . MET A 1 184 ? -1.28 -7.645 7.578 1 85.25 184 MET A O 1
ATOM 1512 N N . ARG A 1 185 ? -3.029 -6.812 6.68 1 79.81 185 ARG A N 1
ATOM 1513 C CA . ARG A 1 185 ? -3.707 -6.562 7.945 1 79.81 185 ARG A CA 1
ATOM 1514 C C . ARG A 1 185 ? -4.184 -7.863 8.578 1 79.81 185 ARG A C 1
ATOM 1516 O O . ARG A 1 185 ? -4.465 -7.91 9.781 1 79.81 185 ARG A O 1
ATOM 1523 N N . LEU A 1 186 ? -4.195 -8.789 7.719 1 74.94 186 LEU A N 1
ATOM 1524 C CA . LEU A 1 186 ? -4.715 -10.07 8.188 1 74.94 186 LEU A CA 1
ATOM 1525 C C . LEU A 1 186 ? -3.576 -11.031 8.5 1 74.94 186 LEU A C 1
ATOM 1527 O O . LEU A 1 186 ? -3.816 -12.164 8.938 1 74.94 186 LEU A O 1
ATOM 1531 N N . VAL A 1 187 ? -2.307 -10.375 8.242 1 71.56 187 VAL A N 1
ATOM 1532 C CA . VAL A 1 187 ? -1.134 -11.227 8.414 1 71.56 187 VAL A CA 1
ATOM 1533 C C . VAL A 1 187 ? -0.783 -11.328 9.898 1 71.56 187 VAL A C 1
ATOM 1535 O O . VAL A 1 187 ? -0.992 -10.383 10.656 1 71.56 187 VAL A O 1
ATOM 1538 N N . GLY A 1 188 ? -0.677 -12.555 10.562 1 59.12 188 GLY A N 1
ATOM 1539 C CA . GLY A 1 188 ? -0.196 -12.734 11.922 1 59.12 188 GLY A CA 1
ATOM 1540 C C . GLY A 1 188 ? -1.148 -13.531 12.789 1 59.12 188 GLY A C 1
ATOM 1541 O O . GLY A 1 188 ? -0.807 -13.906 13.914 1 59.12 188 GLY A O 1
ATOM 1542 N N . ARG A 1 189 ? -2.316 -13.461 12.32 1 56.16 189 ARG A N 1
ATOM 1543 C CA . ARG A 1 189 ? -3.266 -14.164 13.18 1 56.16 189 ARG A CA 1
ATOM 1544 C C . ARG A 1 189 ? -3.061 -15.672 13.102 1 56.16 189 ARG A C 1
ATOM 1546 O O . ARG A 1 189 ? -3.588 -16.422 13.93 1 56.16 189 ARG A O 1
ATOM 1553 N N . ARG A 1 190 ? -2.365 -16.016 12.109 1 55.03 190 ARG A N 1
ATOM 1554 C CA . ARG A 1 190 ? -2.236 -17.469 12.047 1 55.03 190 ARG A CA 1
ATOM 1555 C C . ARG A 1 190 ? -0.88 -17.906 12.578 1 55.03 190 ARG A C 1
ATOM 1557 O O . ARG A 1 190 ? 0.039 -17.109 12.719 1 55.03 190 ARG A O 1
ATOM 1564 N N . HIS A 1 191 ? -0.87 -19.156 13.18 1 58.59 191 HIS A N 1
ATOM 1565 C CA . HIS A 1 191 ? 0.295 -19.891 13.648 1 58.59 191 HIS A CA 1
ATOM 1566 C C . HIS A 1 191 ? 1.26 -20.188 12.508 1 58.59 191 HIS A C 1
ATOM 1568 O O . HIS A 1 191 ? 0.841 -20.312 11.352 1 58.59 191 HIS A O 1
ATOM 1574 N N . GLY A 1 192 ? 2.639 -19.516 12.453 1 62.81 192 GLY A N 1
ATOM 1575 C CA . GLY A 1 192 ? 3.572 -20.016 11.461 1 62.81 192 GLY A CA 1
ATOM 1576 C C . GLY A 1 192 ? 4.445 -18.922 10.859 1 62.81 192 GLY A C 1
ATOM 1577 O O . GLY A 1 192 ? 4.859 -19.016 9.703 1 62.81 192 GLY A O 1
ATOM 1578 N N . HIS A 1 193 ? 4.594 -17.984 11.648 1 83.25 193 HIS A N 1
ATOM 1579 C CA . HIS A 1 193 ? 5.406 -16.891 11.125 1 83.25 193 HIS A CA 1
ATOM 1580 C C . HIS A 1 193 ? 6.848 -17 11.617 1 83.25 193 HIS A C 1
ATOM 1582 O O . HIS A 1 193 ? 7.32 -16.125 12.359 1 83.25 193 HIS A O 1
ATOM 1588 N N . ALA A 1 194 ? 7.512 -17.984 11.047 1 90.5 194 ALA A N 1
ATOM 1589 C CA . ALA A 1 194 ? 8.875 -18.25 11.5 1 90.5 194 ALA A CA 1
ATOM 1590 C C . ALA A 1 194 ? 9.836 -17.172 11.008 1 90.5 194 ALA A C 1
ATOM 1592 O O . ALA A 1 194 ? 10.867 -16.906 11.633 1 90.5 194 ALA A O 1
ATOM 1593 N N . TYR A 1 195 ? 9.461 -16.547 9.938 1 94.94 195 TYR A N 1
ATOM 1594 C CA . TYR A 1 195 ? 10.43 -15.648 9.328 1 94.94 195 TYR A CA 1
ATOM 1595 C C . TYR A 1 195 ? 9.875 -14.227 9.258 1 94.94 195 TYR A C 1
ATOM 1597 O O . TYR A 1 195 ? 10.383 -13.398 8.492 1 94.94 195 TYR A O 1
ATOM 1605 N N . GLY A 1 196 ? 8.852 -13.961 10.039 1 93.5 196 GLY A N 1
ATOM 1606 C CA . GLY A 1 196 ? 8.25 -12.641 10.094 1 93.5 196 GLY A CA 1
ATOM 1607 C C . GLY A 1 196 ? 6.75 -12.664 9.867 1 93.5 196 GLY A C 1
ATOM 1608 O O . GLY A 1 196 ? 6.211 -13.625 9.312 1 93.5 196 GLY A O 1
ATOM 1609 N N . LYS A 1 197 ? 6.145 -11.625 10.234 1 91.06 197 LYS A N 1
ATOM 1610 C CA . LYS A 1 197 ? 4.695 -11.508 10.102 1 91.06 197 LYS A CA 1
ATOM 1611 C C . LYS A 1 197 ? 4.32 -10.766 8.82 1 91.06 197 LYS A C 1
ATOM 1613 O O . LYS A 1 197 ? 3.885 -9.617 8.867 1 91.06 197 LYS A O 1
ATOM 1618 N N . GLY A 1 198 ? 4.449 -11.469 7.75 1 94.38 198 GLY A N 1
ATOM 1619 C CA . GLY A 1 198 ? 4.145 -10.93 6.434 1 94.38 198 GLY A CA 1
ATOM 1620 C C . GLY A 1 198 ? 3.521 -11.945 5.5 1 94.38 198 GLY A C 1
ATOM 1621 O O . GLY A 1 198 ? 2.867 -12.891 5.949 1 94.38 198 GLY A O 1
ATOM 1622 N N . ILE A 1 199 ? 3.541 -11.664 4.254 1 95.19 199 ILE A N 1
ATOM 1623 C CA . ILE A 1 199 ? 3 -12.547 3.221 1 95.19 199 ILE A CA 1
ATOM 1624 C C . ILE A 1 199 ? 4.09 -13.492 2.729 1 95.19 199 ILE A C 1
ATOM 1626 O O . ILE A 1 199 ? 5.145 -13.055 2.271 1 95.19 199 ILE A O 1
ATOM 1630 N N . TYR A 1 200 ? 3.795 -14.773 2.797 1 95.25 200 TYR A N 1
ATOM 1631 C CA . TYR A 1 200 ? 4.793 -15.797 2.486 1 95.25 200 TYR A CA 1
ATOM 1632 C C . TYR A 1 200 ? 4.691 -16.234 1.029 1 95.25 200 TYR A C 1
ATOM 1634 O O . TYR A 1 200 ? 3.594 -16.484 0.526 1 95.25 200 TYR A O 1
ATOM 1642 N N . PHE A 1 201 ? 5.848 -16.344 0.459 1 97.06 201 PHE A N 1
ATOM 1643 C CA . PHE A 1 201 ? 5.988 -16.922 -0.875 1 97.06 201 PHE A CA 1
ATOM 1644 C C . PHE A 1 201 ? 7.055 -18 -0.888 1 97.06 201 PHE A C 1
ATOM 1646 O O . PHE A 1 201 ? 8.016 -17.953 -0.124 1 97.06 201 PHE A O 1
ATOM 1653 N N . ALA A 1 202 ? 6.855 -18.922 -1.788 1 97.94 202 ALA A N 1
ATOM 1654 C CA . ALA A 1 202 ? 7.82 -20 -1.963 1 97.94 202 ALA A CA 1
ATOM 1655 C C . ALA A 1 202 ? 8.5 -19.906 -3.326 1 97.94 202 ALA A C 1
ATOM 1657 O O . ALA A 1 202 ? 7.871 -19.547 -4.32 1 97.94 202 ALA A O 1
ATOM 1658 N N . LYS A 1 203 ? 9.742 -20.266 -3.322 1 98.12 203 LYS A N 1
ATOM 1659 C CA . LYS A 1 203 ? 10.484 -20.422 -4.57 1 98.12 203 LYS A CA 1
ATOM 1660 C C . LYS A 1 203 ? 9.914 -21.547 -5.418 1 98.12 203 LYS A C 1
ATOM 1662 O O . LYS A 1 203 ? 9.773 -21.422 -6.633 1 98.12 203 LYS A O 1
ATOM 1667 N N . PHE A 1 204 ? 9.586 -22.594 -4.742 1 98 204 PHE A N 1
ATOM 1668 C CA . PHE A 1 204 ? 9.102 -23.781 -5.441 1 98 204 PHE A CA 1
ATOM 1669 C C . PHE A 1 204 ? 7.59 -23.906 -5.301 1 98 204 PHE A C 1
ATOM 1671 O O . PHE A 1 204 ? 7.051 -23.812 -4.195 1 98 204 PHE A O 1
ATOM 1678 N N . ALA A 1 205 ? 6.941 -24.188 -6.367 1 97.62 205 ALA A N 1
ATOM 1679 C CA . ALA A 1 205 ? 5.492 -24.375 -6.391 1 97.62 205 ALA A CA 1
ATOM 1680 C C . ALA A 1 205 ? 5.07 -25.531 -5.488 1 97.62 205 ALA A C 1
ATOM 1682 O O . ALA A 1 205 ? 4.016 -25.469 -4.852 1 97.62 205 ALA A O 1
ATOM 1683 N N . SER A 1 206 ? 5.859 -26.578 -5.422 1 96.56 206 SER A N 1
ATOM 1684 C CA . SER A 1 206 ? 5.562 -27.75 -4.605 1 96.56 206 SER A CA 1
ATOM 1685 C C . SER A 1 206 ? 5.449 -27.391 -3.129 1 96.56 206 SER A C 1
ATOM 1687 O O . SER A 1 206 ? 4.637 -27.953 -2.402 1 96.56 206 SER A O 1
ATOM 1689 N N . GLN A 1 207 ? 6.297 -26.469 -2.705 1 95.94 207 GLN A N 1
ATOM 1690 C CA . GLN A 1 207 ? 6.266 -26.031 -1.316 1 95.94 207 GLN A CA 1
ATOM 1691 C C . GLN A 1 207 ? 5.02 -25.188 -1.039 1 95.94 207 GLN A C 1
ATOM 1693 O O . GLN A 1 207 ? 4.371 -25.359 -0.003 1 95.94 207 GLN A O 1
ATOM 1698 N N . ALA A 1 208 ? 4.672 -24.266 -1.923 1 95.88 208 ALA A N 1
ATOM 1699 C CA . ALA A 1 208 ? 3.479 -23.438 -1.772 1 95.88 208 ALA A CA 1
ATOM 1700 C C . ALA A 1 208 ? 2.211 -24.297 -1.806 1 95.88 208 ALA A C 1
ATOM 1702 O O . ALA A 1 208 ? 1.231 -23.984 -1.124 1 95.88 208 ALA A O 1
ATOM 1703 N N . ALA A 1 209 ? 2.199 -25.359 -2.572 1 93.94 209 ALA A N 1
ATOM 1704 C CA . ALA A 1 209 ? 1.039 -26.219 -2.768 1 93.94 209 ALA A CA 1
ATOM 1705 C C . ALA A 1 209 ? 0.606 -26.859 -1.451 1 93.94 209 ALA A C 1
ATOM 1707 O O . ALA A 1 209 ? -0.561 -27.234 -1.284 1 93.94 209 ALA A O 1
ATOM 1708 N N . LYS A 1 210 ? 1.474 -26.984 -0.483 1 90.56 210 LYS A N 1
ATOM 1709 C CA . LYS A 1 210 ? 1.163 -27.562 0.818 1 90.56 210 LYS A CA 1
ATOM 1710 C C . LYS A 1 210 ? 0.149 -26.719 1.576 1 90.56 210 LYS A C 1
ATOM 1712 O O . LYS A 1 210 ? -0.516 -27.203 2.492 1 90.56 210 LYS A O 1
ATOM 1717 N N . TYR A 1 211 ? 0.074 -25.5 1.189 1 88.31 211 TYR A N 1
ATOM 1718 C CA . TYR A 1 211 ? -0.798 -24.578 1.903 1 88.31 211 TYR A CA 1
ATOM 1719 C C . TYR A 1 211 ? -2.096 -24.359 1.136 1 88.31 211 TYR A C 1
ATOM 1721 O O . TYR A 1 211 ? -2.938 -23.547 1.553 1 88.31 211 TYR A O 1
ATOM 1729 N N . SER A 1 212 ? -2.189 -24.953 0.038 1 86.94 212 SER A N 1
ATOM 1730 C CA . SER A 1 212 ? -3.414 -24.844 -0.75 1 86.94 212 SER A CA 1
ATOM 1731 C C . SER A 1 212 ? -4.496 -25.781 -0.222 1 86.94 212 SER A C 1
ATOM 1733 O O . SER A 1 212 ? -4.289 -26.984 -0.139 1 86.94 212 SER A O 1
ATOM 1735 N N . LYS A 1 213 ? -5.164 -25.375 0.993 1 70.88 213 LYS A N 1
ATOM 1736 C CA . LYS A 1 213 ? -6.172 -26.25 1.598 1 70.88 213 LYS A CA 1
ATOM 1737 C C . LYS A 1 213 ? -7.352 -26.453 0.653 1 70.88 213 LYS A C 1
ATOM 1739 O O . LYS A 1 213 ? -7.816 -25.516 0.008 1 70.88 213 LYS A O 1
ATOM 1744 N N . ARG A 1 214 ? -7.738 -27.75 0.586 1 62.28 214 ARG A N 1
ATOM 1745 C CA . ARG A 1 214 ? -8.82 -28.266 -0.249 1 62.28 214 ARG A CA 1
ATOM 1746 C C . ARG A 1 214 ? -10.18 -28.031 0.406 1 62.28 214 ARG A C 1
ATOM 1748 O O . ARG A 1 214 ? -10.328 -28.188 1.62 1 62.28 214 ARG A O 1
ATOM 1755 N N . SER A 1 215 ? -10.852 -27.031 -0.134 1 58.16 215 SER A N 1
ATOM 1756 C CA . SER A 1 215 ? -12.234 -27.047 0.329 1 58.16 215 SER A CA 1
ATOM 1757 C C . SER A 1 215 ? -12.906 -28.375 0.014 1 58.16 215 SER A C 1
ATOM 1759 O O . SER A 1 215 ? -12.57 -29.031 -0.969 1 58.16 215 SER A O 1
ATOM 1761 N N . PRO A 1 216 ? -13.555 -29.047 1.025 1 55.03 216 PRO A N 1
ATOM 1762 C CA . PRO A 1 216 ? -14.227 -30.328 0.823 1 55.03 216 PRO A CA 1
ATOM 1763 C C . PRO A 1 216 ? -14.844 -30.469 -0.567 1 55.03 216 PRO A C 1
ATOM 1765 O O . PRO A 1 216 ? -14.922 -31.578 -1.107 1 55.03 216 PRO A O 1
ATOM 1768 N N . GLY A 1 217 ? -15 -29.359 -1.219 1 52.19 217 GLY A N 1
ATOM 1769 C CA . GLY A 1 217 ? -15.633 -29.359 -2.529 1 52.19 217 GLY A CA 1
ATOM 1770 C C . GLY A 1 217 ? -14.641 -29.297 -3.672 1 52.19 217 GLY A C 1
ATOM 1771 O O . GLY A 1 217 ? -15.031 -29.312 -4.84 1 52.19 217 GLY A O 1
ATOM 1772 N N . ASP A 1 218 ? -13.484 -29.234 -3.203 1 60.66 218 ASP A N 1
ATOM 1773 C CA . ASP A 1 218 ? -12.516 -29.109 -4.289 1 60.66 218 ASP A CA 1
ATOM 1774 C C . ASP A 1 218 ? -12.25 -30.469 -4.934 1 60.66 218 ASP A C 1
ATOM 1776 O O . ASP A 1 218 ? -11.961 -31.453 -4.242 1 60.66 218 ASP A O 1
ATOM 1780 N N . CYS A 1 219 ? -12.938 -30.812 -6.039 1 60.22 219 CYS A N 1
ATOM 1781 C CA . CYS A 1 219 ? -12.938 -32.031 -6.852 1 60.22 219 CYS A CA 1
ATOM 1782 C C . CYS A 1 219 ? -11.516 -32.469 -7.156 1 60.22 219 CYS A C 1
ATOM 1784 O O . CYS A 1 219 ? -11.219 -32.906 -8.273 1 60.22 219 CYS A O 1
ATOM 1786 N N . GLY A 1 220 ? -10.625 -32.375 -6.156 1 78.56 220 GLY A N 1
ATOM 1787 C CA . GLY A 1 220 ? -9.32 -32.938 -6.441 1 78.56 220 GLY A CA 1
ATOM 1788 C C . GLY A 1 220 ? -8.367 -31.953 -7.082 1 78.56 220 GLY A C 1
ATOM 1789 O O . GLY A 1 220 ? -7.402 -32.344 -7.738 1 78.56 220 GLY A O 1
ATOM 1790 N N . HIS A 1 221 ? -8.703 -30.75 -7.109 1 84.56 221 HIS A N 1
ATOM 1791 C CA . HIS A 1 221 ? -7.816 -29.75 -7.688 1 84.56 221 HIS A CA 1
ATOM 1792 C C . HIS A 1 221 ? -7.328 -28.766 -6.629 1 84.56 221 HIS A C 1
ATOM 1794 O O . HIS A 1 221 ? -8.016 -28.531 -5.633 1 84.56 221 HIS A O 1
ATOM 1800 N N . GLY A 1 222 ? -6.117 -28.438 -6.793 1 90.25 222 GLY A N 1
ATOM 1801 C CA . GLY A 1 222 ? -5.547 -27.359 -5.996 1 90.25 222 GLY A CA 1
ATOM 1802 C C . GLY A 1 222 ? -5.273 -26.109 -6.797 1 90.25 222 GLY A C 1
ATOM 1803 O O . GLY A 1 222 ? -5.266 -26.141 -8.031 1 90.25 222 GLY A O 1
ATOM 1804 N N . GLU A 1 223 ? -5.16 -25 -6.086 1 92.31 223 GLU A N 1
ATOM 1805 C CA . GLU A 1 223 ? -4.875 -23.734 -6.734 1 92.31 223 GLU A CA 1
ATOM 1806 C C . GLU A 1 223 ? -3.643 -23.062 -6.129 1 92.31 223 GLU A C 1
ATOM 1808 O O . GLU A 1 223 ? -3.434 -23.125 -4.914 1 92.31 223 GLU A O 1
ATOM 1813 N N . LEU A 1 224 ? -2.879 -22.516 -7.039 1 94.81 224 LEU A N 1
ATOM 1814 C CA . LEU A 1 224 ? -1.677 -21.781 -6.676 1 94.81 224 LEU A CA 1
ATOM 1815 C C . LEU A 1 224 ? -1.657 -20.406 -7.352 1 94.81 224 LEU A C 1
ATOM 1817 O O . LEU A 1 224 ? -2.041 -20.281 -8.516 1 94.81 224 LEU A O 1
ATOM 1821 N N . LEU A 1 225 ? -1.204 -19.484 -6.594 1 97 225 LEU A N 1
ATOM 1822 C CA . LEU A 1 225 ? -0.943 -18.188 -7.191 1 97 225 LEU A CA 1
ATOM 1823 C C . LEU A 1 225 ? 0.533 -18.031 -7.543 1 97 225 LEU A C 1
ATOM 1825 O O . LEU A 1 225 ? 1.405 -18.406 -6.754 1 97 225 LEU A O 1
ATOM 1829 N N . MET A 1 226 ? 0.805 -17.609 -8.727 1 97.06 226 MET A N 1
ATOM 1830 C CA . MET A 1 226 ? 2.127 -17.125 -9.109 1 97.06 226 MET A CA 1
ATOM 1831 C C . MET A 1 226 ? 2.143 -15.594 -9.188 1 97.06 226 MET A C 1
ATOM 1833 O O . MET A 1 226 ? 1.316 -15 -9.875 1 97.06 226 MET A O 1
ATOM 1837 N N . ALA A 1 227 ? 3.062 -15.008 -8.477 1 97.5 227 ALA A N 1
ATOM 1838 C CA . ALA A 1 227 ? 3.096 -13.547 -8.406 1 97.5 227 ALA A CA 1
ATOM 1839 C C . ALA A 1 227 ? 4.473 -13.008 -8.773 1 97.5 227 ALA A C 1
ATOM 1841 O O . ALA A 1 227 ? 5.484 -13.695 -8.594 1 97.5 227 ALA A O 1
ATOM 1842 N N . ARG A 1 228 ? 4.457 -11.82 -9.383 1 95.88 228 ARG A N 1
ATOM 1843 C CA . ARG A 1 228 ? 5.676 -11.016 -9.43 1 95.88 228 ARG A CA 1
ATOM 1844 C C . ARG A 1 228 ? 5.926 -10.328 -8.086 1 95.88 228 ARG A C 1
ATOM 1846 O O . ARG A 1 228 ? 5.035 -9.664 -7.547 1 95.88 228 ARG A O 1
ATOM 1853 N N . VAL A 1 229 ? 7.062 -10.516 -7.582 1 98 229 VAL A N 1
ATOM 1854 C CA . VAL A 1 229 ? 7.352 -10.008 -6.246 1 98 229 VAL A CA 1
ATOM 1855 C C . VAL A 1 229 ? 8.641 -9.18 -6.273 1 98 229 VAL A C 1
ATOM 1857 O O . VAL A 1 229 ? 9.672 -9.641 -6.766 1 98 229 VAL A O 1
ATOM 1860 N N . LEU A 1 230 ? 8.531 -7.934 -5.797 1 97.88 230 LEU A N 1
ATOM 1861 C CA . LEU A 1 230 ? 9.719 -7.121 -5.57 1 97.88 230 LEU A CA 1
ATOM 1862 C C . LEU A 1 230 ? 10.438 -7.547 -4.293 1 97.88 230 LEU A C 1
ATOM 1864 O O . LEU A 1 230 ? 10.062 -7.129 -3.195 1 97.88 230 LEU A O 1
ATOM 1868 N N . ILE A 1 231 ? 11.43 -8.289 -4.48 1 97.25 231 ILE A N 1
ATOM 1869 C CA . ILE A 1 231 ? 12.203 -8.766 -3.34 1 97.25 231 ILE A CA 1
ATOM 1870 C C . ILE A 1 231 ? 13.102 -7.645 -2.814 1 97.25 231 ILE A C 1
ATOM 1872 O O . ILE A 1 231 ? 13.289 -7.512 -1.604 1 97.25 231 ILE A O 1
ATOM 1876 N N . GLY A 1 232 ? 13.633 -6.93 -3.713 1 96.69 232 GLY A N 1
ATOM 1877 C CA . GLY A 1 232 ? 14.586 -5.898 -3.34 1 96.69 232 GLY A CA 1
ATOM 1878 C C . GLY A 1 232 ? 15.805 -6.445 -2.623 1 96.69 232 GLY A C 1
ATOM 1879 O O . GLY A 1 232 ? 16.469 -7.367 -3.113 1 96.69 232 GLY A O 1
ATOM 1880 N N . ARG A 1 233 ? 16.125 -5.832 -1.461 1 96.38 233 ARG A N 1
ATOM 1881 C CA . ARG A 1 233 ? 17.219 -6.285 -0.607 1 96.38 233 ARG A CA 1
ATOM 1882 C C . ARG A 1 233 ? 16.688 -7.148 0.537 1 96.38 233 ARG A C 1
ATOM 1884 O O . ARG A 1 233 ? 16.078 -6.641 1.479 1 96.38 233 ARG A O 1
ATOM 1891 N N . PRO A 1 234 ? 17 -8.438 0.428 1 97.5 234 PRO A N 1
ATOM 1892 C CA . PRO A 1 234 ? 16.484 -9.32 1.472 1 97.5 234 PRO A CA 1
ATOM 1893 C C . PRO A 1 234 ? 17.359 -9.359 2.715 1 97.5 234 PRO A C 1
ATOM 1895 O O . PRO A 1 234 ? 18.562 -9.07 2.635 1 97.5 234 PRO A O 1
ATOM 1898 N N . THR A 1 235 ? 16.781 -9.586 3.84 1 97.75 235 THR A N 1
ATOM 1899 C CA . THR A 1 235 ? 17.484 -9.883 5.082 1 97.75 235 THR A CA 1
ATOM 1900 C C . THR A 1 235 ? 16.938 -11.164 5.715 1 97.75 235 THR A C 1
ATOM 1902 O O . THR A 1 235 ? 15.891 -11.672 5.301 1 97.75 235 THR A O 1
ATOM 1905 N N . LEU A 1 236 ? 17.656 -11.695 6.633 1 97.69 236 LEU A N 1
ATOM 1906 C CA . LEU A 1 236 ? 17.219 -12.914 7.301 1 97.69 236 LEU A CA 1
ATOM 1907 C C . LEU A 1 236 ? 15.961 -12.664 8.125 1 97.69 236 LEU A C 1
ATOM 1909 O O . LEU A 1 236 ? 15.891 -11.672 8.867 1 97.69 236 LEU A O 1
ATOM 1913 N N . GLY A 1 237 ? 14.969 -13.578 8 1 96.81 237 GLY A N 1
ATOM 1914 C CA . GLY A 1 237 ? 13.719 -13.438 8.734 1 96.81 237 GLY A CA 1
ATOM 1915 C C . GLY A 1 237 ? 13.828 -13.867 10.188 1 96.81 237 GLY A C 1
ATOM 1916 O O . GLY A 1 237 ? 14.789 -14.531 10.57 1 96.81 237 GLY A O 1
ATOM 1917 N N . ALA A 1 238 ? 12.875 -13.375 10.938 1 94.69 238 ALA A N 1
ATOM 1918 C CA . ALA A 1 238 ? 12.672 -13.766 12.328 1 94.69 238 ALA A CA 1
ATOM 1919 C C . ALA A 1 238 ? 11.203 -13.648 12.727 1 94.69 238 ALA A C 1
ATOM 1921 O O . ALA A 1 238 ? 10.477 -12.797 12.203 1 94.69 238 ALA A O 1
ATOM 1922 N N . LYS A 1 239 ? 10.812 -14.43 13.719 1 91.44 239 LYS A N 1
ATOM 1923 C CA . LYS A 1 239 ? 9.406 -14.602 14.102 1 91.44 239 LYS A CA 1
ATOM 1924 C C . LYS A 1 239 ? 8.781 -13.273 14.523 1 91.44 239 LYS A C 1
ATOM 1926 O O . LYS A 1 239 ? 7.602 -13.031 14.266 1 91.44 239 LYS A O 1
ATOM 1931 N N . GLU A 1 240 ? 9.516 -12.438 15.039 1 88.69 240 GLU A N 1
ATOM 1932 C CA . GLU A 1 240 ? 8.961 -11.242 15.664 1 88.69 240 GLU A CA 1
ATOM 1933 C C . GLU A 1 240 ? 8.938 -10.07 14.68 1 88.69 240 GLU A C 1
ATOM 1935 O O . GLU A 1 240 ? 8.367 -9.016 14.984 1 88.69 240 GLU A O 1
ATOM 1940 N N . LYS A 1 241 ? 9.484 -10.273 13.523 1 90.44 241 LYS A N 1
ATOM 1941 C CA . LYS A 1 241 ? 9.648 -9.148 12.602 1 90.44 241 LYS A CA 1
ATOM 1942 C C . LYS A 1 241 ? 8.32 -8.766 11.961 1 90.44 241 LYS A C 1
ATOM 1944 O O . LYS A 1 241 ? 7.605 -9.617 11.438 1 90.44 241 LYS A O 1
ATOM 1949 N N . LEU A 1 242 ? 8.008 -7.441 12.039 1 89.62 242 LEU A N 1
ATOM 1950 C CA . LEU A 1 242 ? 6.836 -6.871 11.375 1 89.62 242 LEU A CA 1
ATOM 1951 C C . LEU A 1 242 ? 7.227 -6.188 10.07 1 89.62 242 LEU A C 1
ATOM 1953 O O . LEU A 1 242 ? 6.363 -5.766 9.305 1 89.62 242 LEU A O 1
ATOM 1957 N N . LYS A 1 243 ? 8.445 -6.027 9.891 1 91.56 243 LYS A N 1
ATOM 1958 C CA . LYS A 1 243 ? 9.117 -5.492 8.711 1 91.56 243 LYS A CA 1
ATOM 1959 C C . LYS A 1 243 ? 10.562 -5.965 8.633 1 91.56 243 LYS A C 1
ATOM 1961 O O . LYS A 1 243 ? 11.109 -6.465 9.617 1 91.56 243 LYS A O 1
ATOM 1966 N N . PRO A 1 244 ? 11.195 -5.824 7.484 1 93.62 244 PRO A N 1
ATOM 1967 C CA . PRO A 1 244 ? 12.555 -6.371 7.375 1 93.62 244 PRO A CA 1
ATOM 1968 C C . PRO A 1 244 ? 13.523 -5.742 8.367 1 93.62 244 PRO A C 1
ATOM 1970 O O . PRO A 1 244 ? 14.352 -6.445 8.961 1 93.62 244 PRO A O 1
ATOM 1973 N N . ASP A 1 245 ? 13.469 -4.461 8.547 1 91.88 245 ASP A N 1
ATOM 1974 C CA . ASP A 1 245 ? 14.352 -3.771 9.477 1 91.88 245 ASP A CA 1
ATOM 1975 C C . ASP A 1 245 ? 13.617 -3.432 10.773 1 91.88 245 ASP A C 1
ATOM 1977 O O . ASP A 1 245 ? 13.648 -2.287 11.234 1 91.88 245 ASP A O 1
ATOM 1981 N N . HIS A 1 246 ? 12.961 -4.469 11.258 1 86.75 246 HIS A N 1
ATOM 1982 C CA . HIS A 1 246 ? 12.195 -4.266 12.477 1 86.75 246 HIS A CA 1
ATOM 1983 C C . HIS A 1 246 ? 13.086 -3.777 13.617 1 86.75 246 HIS A C 1
ATOM 1985 O O . HIS A 1 246 ? 14.117 -4.387 13.906 1 86.75 246 HIS A O 1
ATOM 1991 N N . GLY A 1 247 ? 12.703 -2.691 14.156 1 78.56 247 GLY A N 1
ATOM 1992 C CA . GLY A 1 247 ? 13.453 -2.158 15.281 1 78.56 247 GLY A CA 1
ATOM 1993 C C . GLY A 1 247 ? 14.523 -1.167 14.859 1 78.56 247 GLY A C 1
ATOM 1994 O O . GLY A 1 247 ? 15.102 -0.477 15.703 1 78.56 247 GLY A O 1
ATOM 1995 N N . ALA A 1 248 ? 14.766 -1.099 13.57 1 77.25 248 ALA A N 1
ATOM 1996 C CA . ALA A 1 248 ? 15.789 -0.185 13.062 1 77.25 248 ALA A CA 1
ATOM 1997 C C . ALA A 1 248 ? 15.172 1.147 12.648 1 77.25 248 ALA A C 1
ATOM 1999 O O . ALA A 1 248 ? 13.984 1.217 12.328 1 77.25 248 ALA A O 1
ATOM 2000 N N . LEU A 1 249 ? 15.922 2.154 12.719 1 71.31 249 LEU A N 1
ATOM 2001 C CA . LEU A 1 249 ? 15.477 3.488 12.336 1 71.31 249 LEU A CA 1
ATOM 2002 C C . LEU A 1 249 ? 15.43 3.639 10.82 1 71.31 249 LEU A C 1
ATOM 2004 O O . LEU A 1 249 ? 14.523 4.277 10.281 1 71.31 249 LEU A O 1
ATOM 2008 N N . GLU A 1 250 ? 16.406 2.955 10.242 1 76.75 250 GLU A N 1
ATOM 2009 C CA . GLU A 1 250 ? 16.484 3.076 8.789 1 76.75 250 GLU A CA 1
ATOM 2010 C C . GLU A 1 250 ? 15.914 1.841 8.102 1 76.75 250 GLU A C 1
ATOM 2012 O O . GLU A 1 250 ? 16 0.732 8.633 1 76.75 250 GLU A O 1
ATOM 2017 N N . THR A 1 251 ? 15.281 2.074 7.035 1 81.75 251 THR A N 1
ATOM 2018 C CA . THR A 1 251 ? 14.789 0.999 6.184 1 81.75 251 THR A CA 1
ATOM 2019 C C . THR A 1 251 ? 15.789 0.685 5.074 1 81.75 251 THR A C 1
ATOM 2021 O O . THR A 1 251 ? 15.953 1.471 4.137 1 81.75 251 THR A O 1
ATOM 2024 N N . THR A 1 252 ? 16.469 -0.441 5.254 1 91.25 252 THR A N 1
ATOM 2025 C CA . THR A 1 252 ? 17.516 -0.787 4.285 1 91.25 252 THR A CA 1
ATOM 2026 C C . THR A 1 252 ? 17.141 -2.057 3.525 1 91.25 252 THR A C 1
ATOM 2028 O O . THR A 1 252 ? 17.734 -2.361 2.486 1 91.25 252 THR A O 1
ATOM 2031 N N . HIS A 1 253 ? 16.25 -2.773 4.027 1 96.69 253 HIS A N 1
ATOM 2032 C CA . HIS A 1 253 ? 15.836 -4.027 3.402 1 96.69 253 HIS A CA 1
ATOM 2033 C C . HIS A 1 253 ? 14.359 -3.996 3.02 1 96.69 253 HIS A C 1
ATOM 2035 O O . HIS A 1 253 ? 13.594 -3.186 3.547 1 96.69 253 HIS A O 1
ATOM 2041 N N . ASP A 1 254 ? 14 -4.895 2.137 1 96.94 254 ASP A N 1
ATOM 2042 C CA . ASP A 1 254 ? 12.656 -4.828 1.562 1 96.94 254 ASP A CA 1
ATOM 2043 C C . ASP A 1 254 ? 11.898 -6.133 1.796 1 96.94 254 ASP A C 1
ATOM 2045 O O . ASP A 1 254 ? 10.688 -6.199 1.564 1 96.94 254 ASP A O 1
ATOM 2049 N N . SER A 1 255 ? 12.578 -7.18 2.18 1 98 255 SER A N 1
ATOM 2050 C CA . SER A 1 255 ? 11.961 -8.484 2.395 1 98 255 SER A CA 1
ATOM 2051 C C . SER A 1 255 ? 12.781 -9.328 3.365 1 98 255 SER A C 1
ATOM 2053 O O . SER A 1 255 ? 13.883 -8.945 3.758 1 98 255 SER A O 1
ATOM 2055 N N . CYS A 1 256 ? 12.18 -10.406 3.82 1 97.94 256 CYS A N 1
ATOM 2056 C CA . CYS A 1 256 ? 12.875 -11.398 4.629 1 97.94 256 CYS A CA 1
ATOM 2057 C C . CYS A 1 256 ? 12.93 -12.742 3.916 1 97.94 256 CYS A C 1
ATOM 2059 O O . CYS A 1 256 ? 12.062 -13.047 3.094 1 97.94 256 CYS A O 1
ATOM 2061 N N . VAL A 1 257 ? 13.969 -13.523 4.293 1 98.44 257 VAL A N 1
ATOM 2062 C CA . VAL A 1 257 ? 14.133 -14.852 3.699 1 98.44 257 VAL A CA 1
ATOM 2063 C C . VAL A 1 257 ? 14.539 -15.852 4.773 1 98.44 257 VAL A C 1
ATOM 2065 O O . VAL A 1 257 ? 14.945 -15.469 5.871 1 98.44 257 VAL A O 1
ATOM 2068 N N . ASP A 1 258 ? 14.352 -17.125 4.488 1 97.69 258 ASP A N 1
ATOM 2069 C CA . ASP A 1 258 ? 14.742 -18.188 5.406 1 97.69 258 ASP A CA 1
ATOM 2070 C C . ASP A 1 258 ? 16.25 -18.406 5.387 1 97.69 258 ASP A C 1
ATOM 2072 O O . ASP A 1 258 ? 16.828 -18.844 6.383 1 97.69 258 ASP A O 1
ATOM 2076 N N . ASN A 1 259 ? 16.812 -18.125 4.191 1 97.44 259 ASN A N 1
ATOM 2077 C CA . ASN A 1 259 ? 18.234 -18.281 3.951 1 97.44 259 ASN A CA 1
ATOM 2078 C C . ASN A 1 259 ? 18.766 -17.25 2.963 1 97.44 259 ASN A C 1
ATOM 2080 O O . ASN A 1 259 ? 18.281 -17.172 1.828 1 97.44 259 ASN A O 1
ATOM 2084 N N . ILE A 1 260 ? 19.719 -16.469 3.393 1 96.12 260 ILE A N 1
ATOM 2085 C CA . ILE A 1 260 ? 20.203 -15.352 2.576 1 96.12 260 ILE A CA 1
ATOM 2086 C C . ILE A 1 260 ? 20.922 -15.891 1.342 1 96.12 260 ILE A C 1
ATOM 2088 O O . ILE A 1 260 ? 20.75 -15.367 0.239 1 96.12 260 ILE A O 1
ATOM 2092 N N . ALA A 1 261 ? 21.719 -16.875 1.444 1 96.19 261 ALA A N 1
ATOM 2093 C CA . ALA A 1 261 ? 22.531 -17.422 0.359 1 96.19 261 ALA A CA 1
ATOM 2094 C C . ALA A 1 261 ? 21.656 -18.172 -0.648 1 96.19 261 ALA A C 1
ATOM 2096 O O . ALA A 1 261 ? 21.891 -18.094 -1.856 1 96.19 261 ALA A O 1
ATOM 2097 N N . ASN A 1 262 ? 20.719 -18.906 -0.061 1 96.94 262 ASN A N 1
ATOM 2098 C CA . ASN A 1 262 ? 19.828 -19.719 -0.907 1 96.94 262 ASN A CA 1
ATOM 2099 C C . ASN A 1 262 ? 18.391 -19.656 -0.427 1 96.94 262 ASN A C 1
ATOM 2101 O O . ASN A 1 262 ? 17.859 -20.641 0.086 1 96.94 262 ASN A O 1
ATOM 2105 N N . PRO A 1 263 ? 17.75 -18.625 -0.67 1 98 263 PRO A N 1
ATOM 2106 C CA . PRO A 1 263 ? 16.391 -18.438 -0.164 1 98 263 PRO A CA 1
ATOM 2107 C C . PRO A 1 263 ? 15.375 -19.359 -0.848 1 98 263 PRO A C 1
ATOM 2109 O O . PRO A 1 263 ? 15.406 -19.5 -2.072 1 98 263 PRO A O 1
ATOM 2112 N N . ARG A 1 264 ? 14.5 -19.984 -0.048 1 97.94 264 ARG A N 1
ATOM 2113 C CA . ARG A 1 264 ? 13.391 -20.781 -0.562 1 97.94 264 ARG A CA 1
ATOM 2114 C C . ARG A 1 264 ? 12.055 -20.188 -0.147 1 97.94 264 ARG A C 1
ATOM 2116 O O . ARG A 1 264 ? 11.016 -20.516 -0.728 1 97.94 264 ARG A O 1
ATOM 2123 N N . VAL A 1 265 ? 12.125 -19.453 0.9 1 97.75 265 VAL A N 1
ATOM 2124 C CA . VAL A 1 265 ? 10.953 -18.766 1.427 1 97.75 265 VAL A CA 1
ATOM 2125 C C . VAL A 1 265 ? 11.195 -17.266 1.457 1 97.75 265 VAL A C 1
ATOM 2127 O O . VAL A 1 265 ? 12.258 -16.797 1.884 1 97.75 265 VAL A O 1
ATOM 2130 N N . TYR A 1 266 ? 10.289 -16.547 1.001 1 97.88 266 TYR A N 1
ATOM 2131 C CA . TYR A 1 266 ? 10.312 -15.086 1.001 1 97.88 266 TYR A CA 1
ATOM 2132 C C . TYR A 1 266 ? 9.125 -14.516 1.76 1 97.88 266 TYR A C 1
ATOM 2134 O O . TYR A 1 266 ? 7.992 -14.977 1.588 1 97.88 266 TYR A O 1
ATOM 2142 N N . VAL A 1 267 ? 9.383 -13.562 2.58 1 97.12 267 VAL A N 1
ATOM 2143 C CA . VAL A 1 267 ? 8.328 -12.891 3.334 1 97.12 267 VAL A CA 1
ATOM 2144 C C . VAL A 1 267 ? 8.266 -11.422 2.939 1 97.12 267 VAL A C 1
ATOM 2146 O O . VAL A 1 267 ? 9.258 -10.695 3.07 1 97.12 267 VAL A O 1
ATOM 2149 N N . ILE A 1 268 ? 7.133 -11.008 2.451 1 97.12 268 ILE A N 1
ATOM 2150 C CA . ILE A 1 268 ? 6.922 -9.648 1.966 1 97.12 268 ILE A CA 1
ATOM 2151 C C . ILE A 1 268 ? 5.996 -8.898 2.924 1 97.12 268 ILE A C 1
ATOM 2153 O O . ILE A 1 268 ? 4.961 -9.422 3.34 1 97.12 268 ILE A O 1
ATOM 2157 N N . PHE A 1 269 ? 6.309 -7.609 3.207 1 95.12 269 PHE A N 1
ATOM 2158 C CA . PHE A 1 269 ? 5.613 -6.883 4.262 1 95.12 269 PHE A CA 1
ATOM 2159 C C . PHE A 1 269 ? 4.828 -5.711 3.688 1 95.12 269 PHE A C 1
ATOM 2161 O O . PHE A 1 269 ? 4.312 -4.875 4.434 1 95.12 269 PHE A O 1
ATOM 2168 N N . ASP A 1 270 ? 4.824 -5.605 2.439 1 95.69 270 ASP A N 1
ATOM 2169 C CA . ASP A 1 270 ? 4.109 -4.555 1.717 1 95.69 270 ASP A CA 1
ATOM 2170 C C . ASP A 1 270 ? 3.408 -5.117 0.482 1 95.69 270 ASP A C 1
ATOM 2172 O O . ASP A 1 270 ? 4.062 -5.562 -0.463 1 95.69 270 ASP A O 1
ATOM 2176 N N . SER A 1 271 ? 2.109 -5.004 0.447 1 96.38 271 SER A N 1
ATOM 2177 C CA . SER A 1 271 ? 1.329 -5.582 -0.642 1 96.38 271 SER A CA 1
ATOM 2178 C C . SER A 1 271 ? 1.694 -4.953 -1.981 1 96.38 271 SER A C 1
ATOM 2180 O O . SER A 1 271 ? 1.576 -5.594 -3.027 1 96.38 271 SER A O 1
ATOM 2182 N N . ASN A 1 272 ? 2.166 -3.732 -1.93 1 96.19 272 ASN A N 1
ATOM 2183 C CA . ASN A 1 272 ? 2.5 -3.055 -3.178 1 96.19 272 ASN A CA 1
ATOM 2184 C C . ASN A 1 272 ? 3.732 -3.668 -3.838 1 96.19 272 ASN A C 1
ATOM 2186 O O . ASN A 1 272 ? 4.027 -3.383 -5 1 96.19 272 ASN A O 1
ATOM 2190 N N . GLN A 1 273 ? 4.426 -4.5 -3.143 1 97.69 273 GLN A N 1
ATOM 2191 C CA . GLN A 1 273 ? 5.578 -5.199 -3.697 1 97.69 273 GLN A CA 1
ATOM 2192 C C . GLN A 1 273 ? 5.145 -6.445 -4.469 1 97.69 273 GLN A C 1
ATOM 2194 O O . GLN A 1 273 ? 5.984 -7.203 -4.957 1 97.69 273 GLN A O 1
ATOM 2199 N N . ILE A 1 274 ? 3.832 -6.633 -4.523 1 97.81 274 ILE A N 1
ATOM 2200 C CA . ILE A 1 274 ? 3.332 -7.883 -5.078 1 97.81 274 ILE A CA 1
ATOM 2201 C C . ILE A 1 274 ? 2.348 -7.594 -6.207 1 97.81 274 ILE A C 1
ATOM 2203 O O . ILE A 1 274 ? 1.494 -6.711 -6.082 1 97.81 274 ILE A O 1
ATOM 2207 N N . TYR A 1 275 ? 2.459 -8.344 -7.277 1 95.56 275 TYR A N 1
ATOM 2208 C CA . TYR A 1 275 ? 1.432 -8.375 -8.312 1 95.56 275 TYR A CA 1
ATOM 2209 C C . TYR A 1 275 ? 1.02 -9.805 -8.625 1 95.56 275 TYR A C 1
ATOM 2211 O O . TYR A 1 275 ? 1.803 -10.578 -9.188 1 95.56 275 TYR A O 1
ATOM 2219 N N . PRO A 1 276 ? -0.224 -10.172 -8.195 1 96.31 276 PRO A N 1
ATOM 2220 C CA . PRO A 1 276 ? -0.696 -11.5 -8.602 1 96.31 276 PRO A CA 1
ATOM 2221 C C . PRO A 1 276 ? -0.848 -11.633 -10.117 1 96.31 276 PRO A C 1
ATOM 2223 O O . PRO A 1 276 ? -1.652 -10.922 -10.727 1 96.31 276 PRO A O 1
ATOM 2226 N N . GLU A 1 277 ? -0.117 -12.531 -10.68 1 93.69 277 GLU A N 1
ATOM 2227 C CA . GLU A 1 277 ? -0.001 -12.555 -12.133 1 93.69 277 GLU A CA 1
ATOM 2228 C C . GLU A 1 277 ? -0.793 -13.711 -12.727 1 93.69 277 GLU A C 1
ATOM 2230 O O . GLU A 1 277 ? -1.464 -13.555 -13.75 1 93.69 277 GLU A O 1
ATOM 2235 N N . TYR A 1 278 ? -0.693 -14.953 -12.125 1 92.88 278 TYR A N 1
ATOM 2236 C CA . TYR A 1 278 ? -1.369 -16.125 -12.68 1 92.88 278 TYR A CA 1
ATOM 2237 C C . TYR A 1 278 ? -2.008 -16.953 -11.578 1 92.88 278 TYR A C 1
ATOM 2239 O O . TYR A 1 278 ? -1.494 -17.016 -10.461 1 92.88 278 TYR A O 1
ATOM 2247 N N . LEU A 1 279 ? -3.104 -17.531 -11.945 1 94.81 279 LEU A N 1
ATOM 2248 C CA . LEU A 1 279 ? -3.721 -18.594 -11.156 1 94.81 279 LEU A CA 1
ATOM 2249 C C . LEU A 1 279 ? -3.521 -19.953 -11.828 1 94.81 279 LEU A C 1
ATOM 2251 O O . LEU A 1 279 ? -3.898 -20.141 -12.984 1 94.81 279 LEU A O 1
ATOM 2255 N N . ILE A 1 280 ? -2.893 -20.875 -11.109 1 94.69 280 ILE A N 1
ATOM 2256 C CA . ILE A 1 280 ? -2.6 -22.203 -11.625 1 94.69 280 ILE A CA 1
ATOM 2257 C C . ILE A 1 280 ? -3.496 -23.234 -10.938 1 94.69 280 ILE A C 1
ATOM 2259 O O . ILE A 1 280 ? -3.518 -23.328 -9.711 1 94.69 280 ILE A O 1
ATOM 2263 N N . GLU A 1 281 ? -4.211 -23.891 -11.648 1 91.94 281 GLU A N 1
ATOM 2264 C CA . GLU A 1 281 ? -4.969 -25.047 -11.148 1 91.94 281 GLU A CA 1
ATOM 2265 C C . GLU A 1 281 ? -4.266 -26.359 -11.484 1 91.94 281 GLU A C 1
ATOM 2267 O O . GLU A 1 281 ? -3.812 -26.547 -12.609 1 91.94 281 GLU A O 1
ATOM 2272 N N . TYR A 1 282 ? -4.133 -27.203 -10.492 1 92.19 282 TYR A N 1
ATOM 2273 C CA . TYR A 1 282 ? -3.432 -28.453 -10.695 1 92.19 282 TYR A CA 1
ATOM 2274 C C . TYR A 1 282 ? -4.195 -29.625 -10.07 1 92.19 282 TYR A C 1
ATOM 2276 O O . TYR A 1 282 ? -5.039 -29.422 -9.195 1 92.19 282 TYR A O 1
ATOM 2284 N N . ARG A 1 283 ? -3.916 -30.797 -10.492 1 89.62 283 ARG A N 1
ATOM 2285 C CA . ARG A 1 283 ? -4.547 -32 -9.984 1 89.62 283 ARG A CA 1
ATOM 2286 C C . ARG A 1 283 ? -3.814 -32.531 -8.75 1 89.62 283 ARG A C 1
ATOM 2288 O O . ARG A 1 283 ? -2.582 -32.594 -8.734 1 89.62 283 ARG A O 1
ATOM 2295 N N . VAL A 1 284 ? -4.555 -3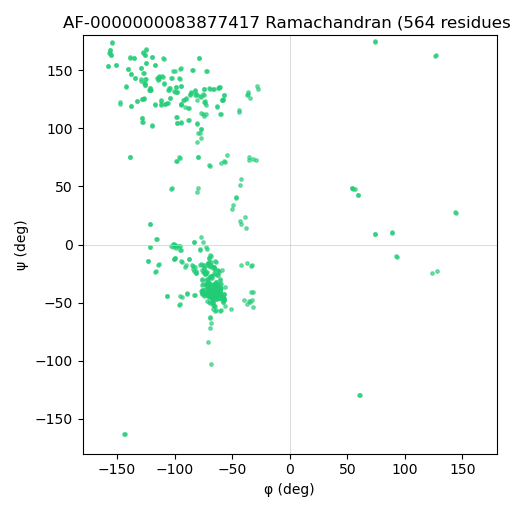2.781 -7.676 1 84.5 284 VAL A N 1
ATOM 2296 C CA . VAL A 1 284 ? -3.957 -33.281 -6.438 1 84.5 284 VAL A CA 1
ATOM 2297 C C . VAL A 1 284 ? -3.775 -34.781 -6.504 1 84.5 284 VAL A C 1
ATOM 2299 O O . VAL A 1 284 ? -4.66 -35.5 -6.98 1 84.5 284 VAL A O 1
ATOM 2302 N N . SER B 1 1 ? -7.266 61.656 45.844 1 22.52 1 SER B N 1
ATOM 2303 C CA . SER B 1 1 ? -5.895 61.969 45.469 1 22.52 1 SER B CA 1
ATOM 2304 C C . SER B 1 1 ? -5.039 60.719 45.312 1 22.52 1 SER B C 1
ATOM 2306 O O . SER B 1 1 ? -4.227 60.625 44.406 1 22.52 1 SER B O 1
ATOM 2308 N N . ASP B 1 2 ? -4.996 59.844 46.375 1 22.77 2 ASP B N 1
ATOM 2309 C CA . ASP B 1 2 ? -3.918 58.906 46.688 1 22.77 2 ASP B CA 1
ATOM 2310 C C . ASP B 1 2 ? -3.959 57.688 45.75 1 22.77 2 ASP B C 1
ATOM 2312 O O . ASP B 1 2 ? -2.971 56.969 45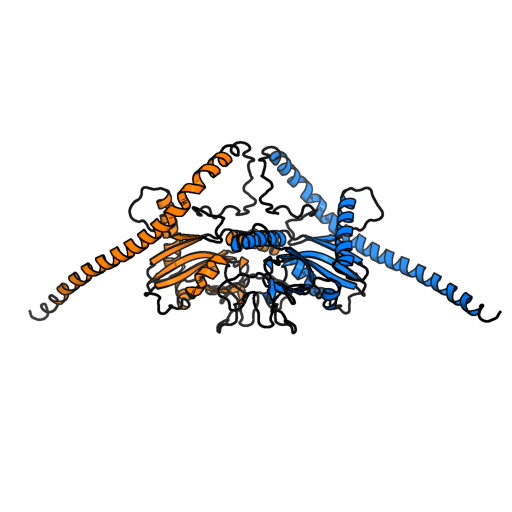.625 1 22.77 2 ASP B O 1
ATOM 2316 N N . VAL B 1 3 ? -5.246 57.156 45.469 1 28.59 3 VAL B N 1
ATOM 2317 C CA . VAL B 1 3 ? -5.453 55.875 44.844 1 28.59 3 VAL B CA 1
ATOM 2318 C C . VAL B 1 3 ? -4.918 55.875 43.406 1 28.59 3 VAL B C 1
ATOM 2320 O O . VAL B 1 3 ? -4.828 54.812 42.781 1 28.59 3 VAL B O 1
ATOM 2323 N N . CYS B 1 4 ? -4.797 57.062 42.656 1 24.14 4 CYS B N 1
ATOM 2324 C CA . CYS B 1 4 ? -4.41 57.375 41.312 1 24.14 4 CYS B CA 1
ATOM 2325 C C . CYS B 1 4 ? -2.938 57.062 41.062 1 24.14 4 CYS B C 1
ATOM 2327 O O . CYS B 1 4 ? -2.496 56.938 39.906 1 24.14 4 CYS B O 1
ATOM 2329 N N . SER B 1 5 ? -2.086 57.25 42.125 1 23.73 5 SER B N 1
ATOM 2330 C CA . SER B 1 5 ? -0.637 57.344 41.969 1 23.73 5 SER B CA 1
ATOM 2331 C C . SER B 1 5 ? -0.02 56.031 41.562 1 23.73 5 SER B C 1
ATOM 2333 O O . SER B 1 5 ? 1.097 55.969 41.031 1 23.73 5 SER B O 1
ATOM 2335 N N . ALA B 1 6 ? -0.521 54.875 42.219 1 24.91 6 ALA B N 1
ATOM 2336 C CA . ALA B 1 6 ? 0.282 53.656 42.25 1 24.91 6 ALA B CA 1
ATOM 2337 C C . ALA B 1 6 ? 0.4 53.031 40.875 1 24.91 6 ALA B C 1
ATOM 2339 O O . ALA B 1 6 ? 1.133 52.031 40.688 1 24.91 6 ALA B O 1
ATOM 2340 N N . ILE B 1 7 ? -0.467 53.406 39.781 1 23.72 7 ILE B N 1
ATOM 2341 C CA . ILE B 1 7 ? -0.595 52.812 38.438 1 23.72 7 ILE B CA 1
ATOM 2342 C C . ILE B 1 7 ? 0.657 53.125 37.625 1 23.72 7 ILE B C 1
ATOM 2344 O O . ILE B 1 7 ? 0.967 52.438 36.656 1 23.72 7 ILE B O 1
ATOM 2348 N N . ALA B 1 8 ? 1.374 54.281 37.906 1 23.06 8 ALA B N 1
ATOM 2349 C CA . ALA B 1 8 ? 2.365 54.906 37.031 1 23.06 8 ALA B CA 1
ATOM 2350 C C . ALA B 1 8 ? 3.623 54.062 36.906 1 23.06 8 ALA B C 1
ATOM 2352 O O . ALA B 1 8 ? 4.27 54.031 35.875 1 23.06 8 ALA B O 1
ATOM 2353 N N . LEU B 1 9 ? 4.141 53.531 38.062 1 25.91 9 LEU B N 1
ATOM 2354 C CA . LEU B 1 9 ? 5.543 53.125 38.094 1 25.91 9 LEU B CA 1
ATOM 2355 C C . LEU B 1 9 ? 5.777 51.875 37.25 1 25.91 9 LEU B C 1
ATOM 2357 O O . LEU B 1 9 ? 6.891 51.625 36.781 1 25.91 9 LEU B O 1
ATOM 2361 N N . HIS B 1 10 ? 4.766 50.875 37.188 1 23.73 10 HIS B N 1
ATOM 2362 C CA . HIS B 1 10 ? 5.121 49.562 36.719 1 23.73 10 HIS B CA 1
ATOM 2363 C C . HIS B 1 10 ? 5.375 49.562 35.219 1 23.73 10 HIS B C 1
ATOM 2365 O O . HIS B 1 10 ? 5.602 48.5 34.625 1 23.73 10 HIS B O 1
ATOM 2371 N N . VAL B 1 11 ? 5.207 50.656 34.375 1 25.19 11 VAL B N 1
ATOM 2372 C CA . VAL B 1 11 ? 5.328 50.781 32.938 1 25.19 11 VAL B CA 1
ATOM 2373 C C . VAL B 1 11 ? 6.797 50.688 32.531 1 25.19 11 VAL B C 1
ATOM 2375 O O . VAL B 1 11 ? 7.113 50.406 31.375 1 25.19 11 VAL B O 1
ATOM 2378 N N . ASP B 1 12 ? 7.75 51.156 33.312 1 24.67 12 ASP B N 1
ATOM 2379 C CA . ASP B 1 12 ? 9.094 51.438 32.844 1 24.67 12 ASP B CA 1
ATOM 2380 C C . ASP B 1 12 ? 9.836 50.156 32.469 1 24.67 12 ASP B C 1
ATOM 2382 O O . ASP B 1 12 ? 10.703 50.188 31.578 1 24.67 12 ASP B O 1
ATOM 2386 N N . ARG B 1 13 ? 9.82 49.125 33.281 1 25.81 13 ARG B N 1
ATOM 2387 C CA . ARG B 1 13 ? 10.805 48.031 33.188 1 25.81 13 ARG B CA 1
ATOM 2388 C C . ARG B 1 13 ? 10.594 47.188 31.953 1 25.81 13 ARG B C 1
ATOM 2390 O O . ARG B 1 13 ? 11.359 46.281 31.672 1 25.81 13 ARG B O 1
ATOM 2397 N N . ALA B 1 14 ? 9.406 47.281 31.25 1 25.22 14 ALA B N 1
ATOM 2398 C CA . ALA B 1 14 ? 9.117 46.375 30.125 1 25.22 14 ALA B CA 1
ATOM 2399 C C . ALA B 1 14 ? 10.008 46.719 28.922 1 25.22 14 ALA B C 1
ATOM 2401 O O . ALA B 1 14 ? 10.047 45.969 27.938 1 25.22 14 ALA B O 1
ATOM 2402 N N . LYS B 1 15 ? 10.633 47.844 28.781 1 28.66 15 LYS B N 1
ATOM 2403 C CA . LYS B 1 15 ? 11.383 48.312 27.609 1 28.66 15 LYS B CA 1
ATOM 2404 C C . LYS B 1 15 ? 12.688 47.531 27.469 1 28.66 15 LYS B C 1
ATOM 2406 O O . LYS B 1 15 ? 13.188 47.344 26.359 1 28.66 15 LYS B O 1
ATOM 2411 N N . ASP B 1 16 ? 13.359 47.219 28.594 1 25.86 16 ASP B N 1
ATOM 2412 C CA . ASP B 1 16 ? 14.742 46.781 28.422 1 25.86 16 ASP B CA 1
ATOM 2413 C C . ASP B 1 16 ? 14.781 45.375 27.828 1 25.86 16 ASP B C 1
ATOM 2415 O O . ASP B 1 16 ? 15.781 44.969 27.219 1 25.86 16 ASP B O 1
ATOM 2419 N N . VAL B 1 17 ? 13.836 44.438 28.188 1 27.39 17 VAL B N 1
ATOM 2420 C CA . VAL B 1 17 ? 14 43.062 27.766 1 27.39 17 VAL B CA 1
ATOM 2421 C C . VAL B 1 17 ? 13.82 42.938 26.25 1 27.39 17 VAL B C 1
ATOM 2423 O O . VAL B 1 17 ? 14 41.875 25.688 1 27.39 17 VAL B O 1
ATOM 2426 N N . ALA B 1 18 ? 13.359 43.938 25.469 1 28.23 18 ALA B N 1
ATOM 2427 C CA . ALA B 1 18 ? 13.18 43.906 24.016 1 28.23 18 ALA B CA 1
ATOM 2428 C C . ALA B 1 18 ? 14.523 43.906 23.297 1 28.23 18 ALA B C 1
ATOM 2430 O O . ALA B 1 18 ? 14.625 43.375 22.188 1 28.23 18 ALA B O 1
ATOM 2431 N N . HIS B 1 19 ? 15.617 44.531 23.828 1 30.48 19 HIS B N 1
ATOM 2432 C CA . HIS B 1 19 ? 16.859 44.656 23.078 1 30.48 19 HIS B CA 1
ATOM 2433 C C . HIS B 1 19 ? 17.578 43.344 22.953 1 30.48 19 HIS B C 1
ATOM 2435 O O . HIS B 1 19 ? 18.234 43.062 21.938 1 30.48 19 HIS B O 1
ATOM 2441 N N . GLY B 1 20 ? 17.656 42.562 24.031 1 30.02 20 GLY B N 1
ATOM 2442 C CA . GLY B 1 20 ? 18.469 41.344 24 1 30.02 20 GLY B CA 1
ATOM 2443 C C . GLY B 1 20 ? 17.953 40.312 23.047 1 30.02 20 GLY B C 1
ATOM 2444 O O . GLY B 1 20 ? 18.688 39.406 22.625 1 30.02 20 GLY B O 1
ATOM 2445 N N . ARG B 1 21 ? 16.625 40.219 22.922 1 30.92 21 ARG B N 1
ATOM 2446 C CA . ARG B 1 21 ? 16.062 39.188 22.078 1 30.92 21 ARG B CA 1
ATOM 2447 C C . ARG B 1 21 ? 16.391 39.406 20.609 1 30.92 21 ARG B C 1
ATOM 2449 O O . ARG B 1 21 ? 16.203 38.531 19.781 1 30.92 21 ARG B O 1
ATOM 2456 N N . HIS B 1 22 ? 16.781 40.688 20.25 1 31.34 22 HIS B N 1
ATOM 2457 C CA . HIS B 1 22 ? 17.156 40.938 18.859 1 31.34 22 HIS B CA 1
ATOM 2458 C C . HIS B 1 22 ? 18.484 40.25 18.531 1 31.34 22 HIS B C 1
ATOM 2460 O O . HIS B 1 22 ? 18.719 39.844 17.391 1 31.34 22 HIS B O 1
ATOM 2466 N N . LEU B 1 23 ? 19.484 40.281 19.5 1 33.41 23 LEU B N 1
ATOM 2467 C CA . LEU B 1 23 ? 20.781 39.75 19.141 1 33.41 23 LEU B CA 1
ATOM 2468 C C . LEU B 1 23 ? 20.719 38.25 18.938 1 33.41 23 LEU B C 1
ATOM 2470 O O . LEU B 1 23 ? 21.344 37.719 18.016 1 33.41 23 LEU B O 1
ATOM 2474 N N . GLN B 1 24 ? 19.938 37.594 19.859 1 28.34 24 GLN B N 1
ATOM 2475 C CA . GLN B 1 24 ? 19.953 36.156 19.719 1 28.34 24 GLN B CA 1
ATOM 2476 C C . GLN B 1 24 ? 19.266 35.719 18.438 1 28.34 24 GLN B C 1
ATOM 2478 O O . GLN B 1 24 ? 19.625 34.688 17.844 1 28.34 24 GLN B O 1
ATOM 2483 N N . MET B 1 25 ? 18.328 36.531 17.969 1 29.42 25 MET B N 1
ATOM 2484 C CA . MET B 1 25 ? 17.688 36.156 16.703 1 29.42 25 MET B CA 1
ATOM 2485 C C . MET B 1 25 ? 18.656 36.312 15.539 1 29.42 25 MET B C 1
ATOM 2487 O O . MET B 1 25 ? 18.625 35.531 14.586 1 29.42 25 MET B O 1
ATOM 2491 N N . ARG B 1 26 ? 19.594 37.281 15.531 1 33.78 26 ARG B N 1
ATOM 2492 C CA . ARG B 1 26 ? 20.547 37.438 14.43 1 33.78 26 ARG B CA 1
ATOM 2493 C C . ARG B 1 26 ? 21.469 36.25 14.336 1 33.78 26 ARG B C 1
ATOM 2495 O O . ARG B 1 26 ? 21.781 35.75 13.242 1 33.78 26 ARG B O 1
ATOM 2502 N N . GLN B 1 27 ? 21.953 35.75 15.484 1 32.16 27 GLN B N 1
ATOM 2503 C CA . GLN B 1 27 ? 22.875 34.625 15.414 1 32.16 27 GLN B CA 1
ATOM 2504 C C . GLN B 1 27 ? 22.188 33.375 14.875 1 32.16 27 GLN B C 1
ATOM 2506 O O . GLN B 1 27 ? 22.781 32.594 14.125 1 32.16 27 GLN B O 1
ATOM 2511 N N . CYS B 1 28 ? 20.922 33.219 15.312 1 28.81 28 CYS B N 1
ATOM 2512 C CA . CYS B 1 28 ? 20.25 32.062 14.766 1 28.81 28 CYS B CA 1
ATOM 2513 C C . CYS B 1 28 ? 20 32.219 13.273 1 28.81 28 CYS B C 1
ATOM 2515 O O . CYS B 1 28 ? 20.031 31.25 12.523 1 28.81 28 CYS B O 1
ATOM 2517 N N . LEU B 1 29 ? 19.844 33.469 12.781 1 30.09 29 LEU B N 1
ATOM 2518 C CA . LEU B 1 29 ? 19.734 33.688 11.344 1 30.09 29 LEU B CA 1
ATOM 2519 C C . LEU B 1 29 ? 21.062 33.406 10.648 1 30.09 29 LEU B C 1
ATOM 2521 O O . LEU B 1 29 ? 21.078 32.781 9.578 1 30.09 29 LEU B O 1
ATOM 2525 N N . GLU B 1 30 ? 22.172 33.812 11.156 1 37 30 GLU B N 1
ATOM 2526 C CA . GLU B 1 30 ? 23.453 33.562 10.508 1 37 30 GLU B CA 1
ATOM 2527 C C . GLU B 1 30 ? 23.781 32.094 10.438 1 37 30 GLU B C 1
ATOM 2529 O O . GLU B 1 30 ? 24.312 31.594 9.438 1 37 30 GLU B O 1
ATOM 2534 N N . PHE B 1 31 ? 23.359 31.344 11.5 1 31.77 31 PHE B N 1
ATOM 2535 C CA . PHE B 1 31 ? 23.656 29.922 11.422 1 31.77 31 PHE B CA 1
ATOM 2536 C C . PHE B 1 31 ? 22.797 29.25 10.359 1 31.77 31 PHE B C 1
ATOM 2538 O O . PHE B 1 31 ? 23.281 28.375 9.625 1 31.77 31 PHE B O 1
ATOM 2545 N N . THR B 1 32 ? 21.562 29.703 10.203 1 30.03 32 THR B N 1
ATOM 2546 C CA . THR B 1 32 ? 20.719 29.141 9.164 1 30.03 32 THR B CA 1
ATOM 2547 C C . THR B 1 32 ? 21.203 29.562 7.777 1 30.03 32 THR B C 1
ATOM 2549 O O . THR B 1 32 ? 21.234 28.75 6.852 1 30.03 32 THR B O 1
ATOM 2552 N N . LEU B 1 33 ? 21.703 30.797 7.645 1 33.06 33 LEU B N 1
ATOM 2553 C CA . LEU B 1 33 ? 22.219 31.219 6.352 1 33.06 33 LEU B CA 1
ATOM 2554 C C . LEU B 1 33 ? 23.516 30.484 6.012 1 33.06 33 LEU B C 1
ATOM 2556 O O . LEU B 1 33 ? 23.734 30.094 4.863 1 33.06 33 LEU B O 1
ATOM 2560 N N . ALA B 1 34 ? 24.359 30.297 6.918 1 37.03 34 ALA B N 1
ATOM 2561 C CA . ALA B 1 34 ? 25.609 29.594 6.641 1 37.03 34 ALA B CA 1
ATOM 2562 C C . ALA B 1 34 ? 25.344 28.141 6.262 1 37.03 34 ALA B C 1
ATOM 2564 O O . ALA B 1 34 ? 26.031 27.594 5.391 1 37.03 34 ALA B O 1
ATOM 2565 N N . ARG B 1 35 ? 24.359 27.547 6.859 1 31.59 35 ARG B N 1
ATOM 2566 C CA . ARG B 1 35 ? 24.094 26.156 6.5 1 31.59 35 ARG B CA 1
ATOM 2567 C C . ARG B 1 35 ? 23.453 26.062 5.121 1 31.59 35 ARG B C 1
ATOM 2569 O O . ARG B 1 35 ? 23.703 25.109 4.379 1 31.59 35 ARG B O 1
ATOM 2576 N N . ILE B 1 36 ? 22.766 27.047 4.621 1 30.86 36 ILE B N 1
ATOM 2577 C CA . ILE B 1 36 ? 22.203 27.109 3.277 1 30.86 36 ILE B CA 1
ATOM 2578 C C . ILE B 1 36 ? 23.312 27.391 2.264 1 30.86 36 ILE B C 1
ATOM 2580 O O . ILE B 1 36 ? 23.359 26.781 1.196 1 30.86 36 ILE B O 1
ATOM 2584 N N . GLU B 1 37 ? 24.25 28.234 2.488 1 34.97 37 GLU B N 1
ATOM 2585 C CA . GLU B 1 37 ? 25.312 28.547 1.538 1 34.97 37 GLU B CA 1
ATOM 2586 C C . GLU B 1 37 ? 26.234 27.344 1.318 1 34.97 37 GLU B C 1
ATOM 2588 O O . GLU B 1 37 ? 26.672 27.094 0.197 1 34.97 37 GLU B O 1
ATOM 2593 N N . SER B 1 38 ? 26.562 26.609 2.354 1 32.34 38 SER B N 1
ATOM 2594 C CA . SER B 1 38 ? 27.438 25.469 2.143 1 32.34 38 SER B CA 1
ATOM 2595 C C . SER B 1 38 ? 26.766 24.406 1.274 1 32.34 38 SER B C 1
ATOM 2597 O O . SER B 1 38 ? 27.422 23.797 0.423 1 32.34 38 SER B O 1
ATOM 2599 N N . ASP B 1 39 ? 25.453 24.25 1.391 1 28.45 39 ASP B N 1
ATOM 2600 C CA . ASP B 1 39 ? 24.781 23.219 0.606 1 28.45 39 ASP B CA 1
ATOM 2601 C C . ASP B 1 39 ? 24.516 23.703 -0.817 1 28.45 39 ASP B C 1
ATOM 2603 O O . ASP B 1 39 ? 24.438 22.891 -1.748 1 28.45 39 ASP B O 1
ATOM 2607 N N . LYS B 1 40 ? 24.438 25.047 -1.146 1 31.38 40 LYS B N 1
ATOM 2608 C CA . LYS B 1 40 ? 24.297 25.594 -2.488 1 31.38 40 LYS B CA 1
ATOM 2609 C C . LYS B 1 40 ? 25.562 25.344 -3.312 1 31.38 40 LYS B C 1
ATOM 2611 O O . LYS B 1 40 ? 25.484 25.078 -4.512 1 31.38 40 LYS B O 1
ATOM 2616 N N . ARG B 1 41 ? 26.75 25.625 -2.887 1 30.86 41 ARG B N 1
ATOM 2617 C CA . ARG B 1 41 ? 27.953 25.594 -3.713 1 30.86 41 ARG B CA 1
ATOM 2618 C C . ARG B 1 41 ? 28.172 24.219 -4.336 1 30.86 41 ARG B C 1
ATOM 2620 O O . ARG B 1 41 ? 28.703 24.109 -5.441 1 30.86 41 ARG B O 1
ATOM 2627 N N . ARG B 1 42 ? 28.047 23.156 -3.674 1 28.59 42 ARG B N 1
ATOM 2628 C CA . ARG B 1 42 ? 28.438 21.875 -4.254 1 28.59 42 ARG B CA 1
ATOM 2629 C C . ARG B 1 42 ? 27.484 21.469 -5.375 1 28.59 42 ARG B C 1
ATOM 2631 O O . ARG B 1 42 ? 27.906 20.844 -6.352 1 28.59 42 ARG B O 1
ATOM 2638 N N . ILE B 1 43 ? 26.234 21.859 -5.391 1 25.84 43 ILE B N 1
ATOM 2639 C CA . ILE B 1 43 ? 25.266 21.328 -6.336 1 25.84 43 ILE B CA 1
ATOM 2640 C C . ILE B 1 43 ? 25.25 22.188 -7.602 1 25.84 43 ILE B C 1
ATOM 2642 O O . ILE B 1 43 ? 24.906 21.688 -8.68 1 25.84 43 ILE B O 1
ATOM 2646 N N . SER B 1 44 ? 25.719 23.422 -7.746 1 27.41 44 SER B N 1
ATOM 2647 C CA . SER B 1 44 ? 25.531 24.344 -8.867 1 27.41 44 SER B CA 1
ATOM 2648 C C . SER B 1 44 ? 26.281 23.859 -10.102 1 27.41 44 SER B C 1
ATOM 2650 O O . SER B 1 44 ? 25.781 23.953 -11.219 1 27.41 44 SER B O 1
ATOM 2652 N N . ARG B 1 45 ? 27.625 23.75 -10.047 1 27.28 45 ARG B N 1
ATOM 2653 C CA . ARG B 1 45 ? 28.469 23.797 -11.242 1 27.28 45 ARG B CA 1
ATOM 2654 C C . ARG B 1 45 ? 28.109 22.656 -12.195 1 27.28 45 ARG B C 1
ATOM 2656 O O . ARG B 1 45 ? 28.078 22.844 -13.414 1 27.28 45 ARG B O 1
ATOM 2663 N N . LEU B 1 46 ? 28.172 21.391 -11.766 1 26.34 46 LEU B N 1
ATOM 2664 C CA . LEU B 1 46 ? 28.281 20.297 -12.727 1 26.34 46 LEU B CA 1
ATOM 2665 C C . LEU B 1 46 ? 26.953 20.078 -13.445 1 26.34 46 LEU B C 1
ATOM 2667 O O . LEU B 1 46 ? 26.938 19.484 -14.531 1 26.34 46 LEU B O 1
ATOM 2671 N N . ARG B 1 47 ? 25.812 20.484 -12.883 1 25.48 47 ARG B N 1
ATOM 2672 C CA . ARG B 1 47 ? 24.547 20.031 -13.453 1 25.48 47 ARG B CA 1
ATOM 2673 C C . ARG B 1 47 ? 24.094 20.969 -14.57 1 25.48 47 ARG B C 1
ATOM 2675 O O . ARG B 1 47 ? 23.078 20.719 -15.219 1 25.48 47 ARG B O 1
ATOM 2682 N N . GLN B 1 48 ? 24.625 22.156 -14.797 1 25.42 48 GLN B N 1
ATOM 2683 C CA . GLN B 1 48 ? 24.109 23.141 -15.742 1 25.42 48 GLN B CA 1
ATOM 2684 C C . GLN B 1 48 ? 24.203 22.625 -17.172 1 25.42 48 GLN B C 1
ATOM 2686 O O . GLN B 1 48 ? 23.297 22.844 -17.984 1 25.42 48 GLN B O 1
ATOM 2691 N N . GLU B 1 49 ? 25.391 22.266 -17.641 1 26.92 49 GLU B N 1
ATOM 2692 C CA . GLU B 1 49 ? 25.672 22.234 -19.078 1 26.92 49 GLU B CA 1
ATOM 2693 C C . GLU B 1 49 ? 24.812 21.188 -19.781 1 26.92 49 GLU B C 1
ATOM 2695 O O . GLU B 1 49 ? 24.312 21.438 -20.891 1 26.92 49 GLU B O 1
ATOM 2700 N N . ARG B 1 50 ? 24.875 19.891 -19.328 1 25.14 50 ARG B N 1
ATOM 2701 C CA . ARG B 1 50 ? 24.422 18.812 -20.188 1 25.14 50 ARG B CA 1
ATOM 2702 C C . ARG B 1 50 ? 22.891 18.781 -20.266 1 25.14 50 ARG B C 1
ATOM 2704 O O . ARG B 1 50 ? 22.328 18.203 -21.188 1 25.14 50 ARG B O 1
ATOM 2711 N N . CYS B 1 51 ? 22.156 19.391 -19.297 1 25.89 51 CYS B N 1
ATOM 2712 C CA . CYS B 1 51 ? 20.703 19.359 -19.297 1 25.89 51 CYS B CA 1
ATOM 2713 C C . CYS B 1 51 ? 20.141 20.297 -20.344 1 25.89 51 CYS B C 1
ATOM 2715 O O . CYS B 1 51 ? 19 20.125 -20.797 1 25.89 51 CYS B O 1
ATOM 2717 N N . LEU B 1 52 ? 20.781 21.328 -20.828 1 26.02 52 LEU B N 1
ATOM 2718 C CA . LEU B 1 52 ? 20.281 22.297 -21.797 1 26.02 52 LEU B CA 1
ATOM 2719 C C . LEU B 1 52 ? 20.062 21.656 -23.156 1 26.02 52 LEU B C 1
ATOM 2721 O O . LEU B 1 52 ? 19.094 21.969 -23.859 1 26.02 52 LEU B O 1
ATOM 2725 N N . GLU B 1 53 ? 21.062 20.922 -23.703 1 26.92 53 GLU B N 1
ATOM 2726 C CA . GLU B 1 53 ? 21 20.484 -25.094 1 26.92 53 GLU B CA 1
ATOM 2727 C C . GLU B 1 53 ? 19.797 19.562 -25.328 1 26.92 53 GLU B C 1
ATOM 2729 O O . GLU B 1 53 ? 19.141 19.641 -26.359 1 26.92 53 GLU B O 1
ATOM 2734 N N . LEU B 1 54 ? 19.516 18.656 -24.375 1 24.88 54 LEU B N 1
ATOM 2735 C CA . LEU B 1 54 ? 18.469 17.672 -24.641 1 24.88 54 LEU B CA 1
ATOM 2736 C C . LEU B 1 54 ? 17.094 18.312 -24.578 1 24.88 54 LEU B C 1
ATOM 2738 O O . LEU B 1 54 ? 16.141 17.828 -25.188 1 24.88 54 LEU B O 1
ATOM 2742 N N . CYS B 1 55 ? 16.875 19.516 -23.969 1 24.33 55 CYS B N 1
ATOM 2743 C CA . CYS B 1 55 ? 15.617 20.234 -23.906 1 24.33 55 CYS B CA 1
ATOM 2744 C C . CYS B 1 55 ? 15.25 20.812 -25.266 1 24.33 55 CYS B C 1
ATOM 2746 O O . CYS B 1 55 ? 14.07 21.016 -25.562 1 24.33 55 CYS B O 1
ATOM 2748 N N . ARG B 1 56 ? 16.109 21.25 -26.078 1 25 56 ARG B N 1
ATOM 2749 C CA . ARG B 1 56 ? 15.766 22 -27.281 1 25 56 ARG B CA 1
ATOM 2750 C C . ARG B 1 56 ? 15 21.125 -28.281 1 25 56 ARG B C 1
ATOM 2752 O O . ARG B 1 56 ? 14.07 21.578 -28.938 1 25 56 ARG B O 1
ATOM 2759 N N . GLU B 1 57 ? 15.484 19.953 -28.672 1 24.59 57 GLU B N 1
ATOM 2760 C CA . GLU B 1 57 ? 14.922 19.281 -29.828 1 24.59 57 GLU B CA 1
ATOM 2761 C C . GLU B 1 57 ? 13.555 18.688 -29.516 1 24.59 57 GLU B C 1
ATOM 2763 O O . GLU B 1 57 ? 12.781 18.375 -30.422 1 24.59 57 GLU B O 1
ATOM 2768 N N . SER B 1 58 ? 13.141 18.344 -28.281 1 23.72 58 SER B N 1
ATOM 2769 C CA . SER B 1 58 ? 11.852 17.719 -28.016 1 23.72 58 SER B CA 1
ATOM 2770 C C . SER B 1 58 ? 10.719 18.734 -28.078 1 23.72 58 SER B C 1
ATOM 2772 O O . SER B 1 58 ? 9.562 18.422 -27.781 1 23.72 58 SER B O 1
ATOM 2774 N N . GLU B 1 59 ? 10.789 20.062 -28.469 1 24.72 59 GLU B N 1
ATOM 2775 C CA . GLU B 1 59 ? 9.781 21.078 -28.734 1 24.72 59 GLU B CA 1
ATOM 2776 C C . GLU B 1 59 ? 8.719 20.562 -29.703 1 24.72 59 GLU B C 1
ATOM 2778 O O . GLU B 1 59 ? 7.547 20.953 -29.609 1 24.72 59 GLU B O 1
ATOM 2783 N N . ARG B 1 60 ? 8.938 20.062 -30.922 1 24.17 60 ARG B N 1
ATOM 2784 C CA . ARG B 1 60 ? 7.98 20.031 -32.031 1 24.17 60 ARG B CA 1
ATOM 2785 C C . ARG B 1 60 ? 6.84 19.062 -31.734 1 24.17 60 ARG B C 1
ATOM 2787 O O . ARG B 1 60 ? 5.684 19.344 -32.062 1 24.17 60 ARG B O 1
ATOM 2794 N N . ALA B 1 61 ? 7.047 17.75 -31.75 1 23.36 61 ALA B N 1
ATOM 2795 C CA . ALA B 1 61 ? 5.906 16.859 -31.922 1 23.36 61 ALA B CA 1
ATOM 2796 C C . ALA B 1 61 ? 5.004 16.875 -30.688 1 23.36 61 ALA B C 1
ATOM 2798 O O . ALA B 1 61 ? 5.34 16.297 -29.656 1 23.36 61 ALA B O 1
ATOM 2799 N N . ARG B 1 62 ? 4.25 18.031 -30.312 1 24.69 62 ARG B N 1
ATOM 2800 C CA . ARG B 1 62 ? 3.207 18.469 -29.391 1 24.69 62 ARG B CA 1
ATOM 2801 C C . ARG B 1 62 ? 2.018 17.516 -29.422 1 24.69 62 ARG B C 1
ATOM 2803 O O . ARG B 1 62 ? 1.089 17.688 -30.203 1 24.69 62 ARG B O 1
ATOM 2810 N N . VAL B 1 63 ? 2.154 16.172 -29.625 1 25.64 63 VAL B N 1
ATOM 2811 C CA . VAL B 1 63 ? 0.899 15.438 -29.578 1 25.64 63 VAL B CA 1
ATOM 2812 C C . VAL B 1 63 ? 0.055 15.906 -28.406 1 25.64 63 VAL B C 1
ATOM 2814 O O . VAL B 1 63 ? 0.578 16.125 -27.312 1 25.64 63 VAL B O 1
ATOM 2817 N N . GLN B 1 64 ? -1.115 16.531 -28.672 1 24.3 64 GLN B N 1
ATOM 2818 C CA . GLN B 1 64 ? -2.213 16.984 -27.828 1 24.3 64 GLN B CA 1
ATOM 2819 C C . GLN B 1 64 ? -2.561 15.945 -26.766 1 24.3 64 GLN B C 1
ATOM 2821 O O . GLN B 1 64 ? -3.162 14.914 -27.062 1 24.3 64 GLN B O 1
ATOM 2826 N N . ILE B 1 65 ? -1.698 15.523 -25.969 1 26.44 65 ILE B N 1
ATOM 2827 C CA . ILE B 1 65 ? -1.836 14.695 -24.781 1 26.44 65 ILE B CA 1
ATOM 2828 C C . ILE B 1 65 ? -3.143 15.039 -24.062 1 26.44 65 ILE B C 1
ATOM 2830 O O . ILE B 1 65 ? -3.312 16.156 -23.562 1 26.44 65 ILE B O 1
ATOM 2834 N N . ASP B 1 66 ? -4.301 14.617 -24.672 1 25.28 66 ASP B N 1
ATOM 2835 C CA . ASP B 1 66 ? -5.648 14.781 -24.141 1 25.28 66 ASP B CA 1
ATOM 2836 C C . ASP B 1 66 ? -5.664 14.617 -22.625 1 25.28 66 ASP B C 1
ATOM 2838 O O . ASP B 1 66 ? -4.914 13.805 -22.078 1 25.28 66 ASP B O 1
ATOM 2842 N N . LYS B 1 67 ? -6.254 15.469 -21.797 1 27.88 67 LYS B N 1
ATOM 2843 C CA . LYS B 1 67 ? -6.402 15.953 -20.422 1 27.88 67 LYS B CA 1
ATOM 2844 C C . LYS B 1 67 ? -6.957 14.867 -19.516 1 27.88 67 LYS B C 1
ATOM 2846 O O . LYS B 1 67 ? -6.852 14.961 -18.281 1 27.88 67 LYS B O 1
ATOM 2851 N N . SER B 1 68 ? -7.875 14.039 -19.984 1 25.67 68 SER B N 1
ATOM 2852 C CA . SER B 1 68 ? -8.805 13.359 -19.094 1 25.67 68 SER B CA 1
ATOM 2853 C C . SER B 1 68 ? -8.094 12.312 -18.25 1 25.67 68 SER B C 1
ATOM 2855 O O . SER B 1 68 ? -8.648 11.82 -17.25 1 25.67 68 SER B O 1
ATOM 2857 N N . CYS B 1 69 ? -7.336 11.461 -18.828 1 27.69 69 CYS B N 1
ATOM 2858 C CA . CYS B 1 69 ? -6.852 10.57 -17.781 1 27.69 69 CYS B CA 1
ATOM 2859 C C . CYS B 1 69 ? -6.156 11.352 -16.672 1 27.69 69 CYS B C 1
ATOM 2861 O O . CYS B 1 69 ? -5.109 11.961 -16.906 1 27.69 69 CYS B O 1
ATOM 2863 N N . SER B 1 70 ? -6.93 12.109 -15.867 1 27.48 70 SER B N 1
ATOM 2864 C CA . SER B 1 70 ? -6.285 12.867 -14.797 1 27.48 70 SER B CA 1
ATOM 2865 C C . SER B 1 70 ? -5.219 12.039 -14.094 1 27.48 70 SER B C 1
ATOM 2867 O O . SER B 1 70 ? -5.504 11.359 -13.109 1 27.48 70 SER B O 1
ATOM 2869 N N . CYS B 1 71 ? -4.746 11.031 -14.578 1 30.59 71 CYS B N 1
ATOM 2870 C CA . CYS B 1 71 ? -3.469 10.492 -14.117 1 30.59 71 CYS B CA 1
ATOM 2871 C C . CYS B 1 71 ? -2.564 11.602 -13.602 1 30.59 71 CYS B C 1
ATOM 2873 O O . CYS B 1 71 ? -2.236 12.531 -14.328 1 30.59 71 CYS B O 1
ATOM 2875 N N . PHE B 1 72 ? -2.879 12.109 -12.484 1 31.19 72 PHE B N 1
ATOM 2876 C CA . PHE B 1 72 ? -2.141 13.164 -11.805 1 31.19 72 PHE B CA 1
ATOM 2877 C C . PHE B 1 72 ? -0.638 12.969 -11.961 1 31.19 72 PHE B C 1
ATOM 2879 O O . PHE B 1 72 ? 0 12.32 -11.133 1 31.19 72 PHE B O 1
ATOM 2886 N N . ALA B 1 73 ? -0.223 12.32 -12.906 1 34.94 73 ALA B N 1
ATOM 2887 C CA . ALA B 1 73 ? 1.222 12.367 -13.125 1 34.94 73 ALA B CA 1
ATOM 2888 C C . ALA B 1 73 ? 1.801 13.711 -12.703 1 34.94 73 ALA B C 1
ATOM 2890 O O . ALA B 1 73 ? 2.967 13.797 -12.312 1 34.94 73 ALA B O 1
ATOM 2891 N N . SER B 1 74 ? 1.081 14.688 -13.023 1 39.09 74 SER B N 1
ATOM 2892 C CA . SER B 1 74 ? 1.797 15.922 -12.719 1 39.09 74 SER B CA 1
ATOM 2893 C C . SER B 1 74 ? 1.77 16.234 -11.227 1 39.09 74 SER B C 1
ATOM 2895 O O . SER B 1 74 ? 0.765 15.984 -10.555 1 39.09 74 SER B O 1
ATOM 2897 N N . ALA B 1 75 ? 2.924 16.156 -10.688 1 42.72 75 ALA B N 1
ATOM 2898 C CA . ALA B 1 75 ? 3.035 16.75 -9.359 1 42.72 75 ALA B CA 1
ATOM 2899 C C . ALA B 1 75 ? 2.047 17.891 -9.195 1 42.72 75 ALA B C 1
ATOM 2901 O O . ALA B 1 75 ? 1.669 18.547 -10.172 1 42.72 75 ALA B O 1
ATOM 2902 N N . PRO B 1 76 ? 1.396 17.875 -7.996 1 42.59 76 PRO B N 1
ATOM 2903 C CA . PRO B 1 76 ? 0.549 19.047 -7.773 1 42.59 76 PRO B CA 1
ATOM 2904 C C . PRO B 1 76 ? 1.153 20.328 -8.352 1 42.59 76 PRO B C 1
ATOM 2906 O O . PRO B 1 76 ? 2.375 20.5 -8.344 1 42.59 76 PRO B O 1
ATOM 2909 N N . VAL B 1 77 ? 0.342 21 -9.094 1 42.5 77 VAL B N 1
ATOM 2910 C CA . VAL B 1 77 ? 0.712 22.203 -9.82 1 42.5 77 VAL B CA 1
ATOM 2911 C C . VAL B 1 77 ? 1.585 23.094 -8.93 1 42.5 77 VAL B C 1
ATOM 2913 O O . VAL B 1 77 ? 2.408 23.859 -9.43 1 42.5 77 VAL B O 1
ATOM 2916 N N . PHE B 1 78 ? 1.59 22.891 -7.695 1 49.03 78 PHE B N 1
ATOM 2917 C CA . PHE B 1 78 ? 2.299 23.828 -6.832 1 49.03 78 PHE B CA 1
ATOM 2918 C C . PHE B 1 78 ? 3.686 23.297 -6.484 1 49.03 78 PHE B C 1
ATOM 2920 O O . PHE B 1 78 ? 4.484 24 -5.863 1 49.03 78 PHE B O 1
ATOM 2927 N N . TRP B 1 79 ? 3.904 22.094 -7.031 1 58.88 79 TR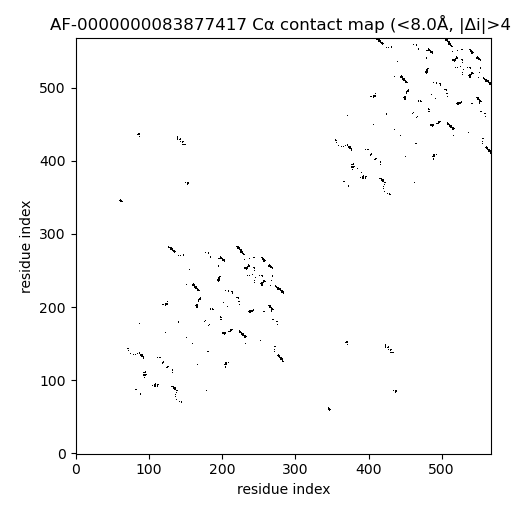P B N 1
ATOM 2928 C CA . TRP B 1 79 ? 5.219 21.578 -6.656 1 58.88 79 TRP B CA 1
ATOM 2929 C C . TRP B 1 79 ? 6.324 22.328 -7.402 1 58.88 79 TRP B C 1
ATOM 2931 O O . TRP B 1 79 ? 6.172 22.656 -8.578 1 58.88 79 TRP B O 1
ATOM 2941 N N . GLU B 1 80 ? 7.234 22.891 -6.68 1 60.12 80 GLU B N 1
ATOM 2942 C CA . GLU B 1 80 ? 8.383 23.609 -7.234 1 60.12 80 GLU B CA 1
ATOM 2943 C C . GLU B 1 80 ? 9.68 22.844 -6.984 1 60.12 80 GLU B C 1
ATOM 2945 O O . GLU B 1 80 ? 9.812 22.156 -5.973 1 60.12 80 GLU B O 1
ATOM 2950 N N . HIS B 1 81 ? 10.562 22.922 -7.898 1 66.19 81 HIS B N 1
ATOM 2951 C CA . HIS B 1 81 ? 11.938 22.438 -7.762 1 66.19 81 HIS B CA 1
ATOM 2952 C C . HIS B 1 81 ? 11.984 20.984 -7.352 1 66.19 81 HIS B C 1
ATOM 2954 O O . HIS B 1 81 ? 12.688 20.609 -6.41 1 66.19 81 HIS B O 1
ATOM 2960 N N . VAL B 1 82 ? 11.219 20.172 -8.016 1 68.69 82 VAL B N 1
ATOM 2961 C CA . VAL B 1 82 ? 11.172 18.75 -7.676 1 68.69 82 VAL B CA 1
ATOM 2962 C C . VAL B 1 82 ? 12.445 18.062 -8.156 1 68.69 82 VAL B C 1
ATOM 2964 O O . VAL B 1 82 ? 12.781 18.109 -9.344 1 68.69 82 VAL B O 1
ATOM 2967 N N . ASP B 1 83 ? 13.289 17.641 -7.238 1 72.31 83 ASP B N 1
ATOM 2968 C CA . ASP B 1 83 ? 14.445 16.781 -7.504 1 72.31 83 ASP B CA 1
ATOM 2969 C C . ASP B 1 83 ? 14.062 15.305 -7.461 1 72.31 83 ASP B C 1
ATOM 2971 O O . ASP B 1 83 ? 13.906 14.734 -6.379 1 72.31 83 ASP B O 1
ATOM 2975 N N . LEU B 1 84 ? 14 14.656 -8.531 1 75.5 84 LEU B N 1
ATOM 2976 C CA . LEU B 1 84 ? 13.5 13.289 -8.633 1 75.5 84 LEU B CA 1
ATOM 2977 C C . LEU B 1 84 ? 14.555 12.289 -8.156 1 75.5 84 LEU B C 1
ATOM 2979 O O . LEU B 1 84 ? 14.273 11.094 -8.039 1 75.5 84 LEU B O 1
ATOM 2983 N N . THR B 1 85 ? 15.688 12.766 -7.836 1 76.12 85 THR B N 1
ATOM 2984 C CA . THR B 1 85 ? 16.719 11.867 -7.32 1 76.12 85 THR B CA 1
ATOM 2985 C C . THR B 1 85 ? 16.531 11.656 -5.82 1 76.12 85 THR B C 1
ATOM 2987 O O . THR B 1 85 ? 17.109 10.719 -5.25 1 76.12 85 THR B O 1
ATOM 2990 N N . LEU B 1 86 ? 15.789 12.57 -5.246 1 79.62 86 LEU B N 1
ATOM 2991 C CA . LEU B 1 86 ? 15.531 12.461 -3.812 1 79.62 86 LEU B CA 1
ATOM 2992 C C . LEU B 1 86 ? 14.203 11.758 -3.549 1 79.62 86 LEU B C 1
ATOM 2994 O O . LEU B 1 86 ? 13.234 11.977 -4.273 1 79.62 86 LEU B O 1
ATOM 2998 N N . PRO B 1 87 ? 14.219 10.961 -2.5 1 80.38 87 PRO B N 1
ATOM 2999 C CA . PRO B 1 87 ? 12.945 10.312 -2.166 1 80.38 87 PRO B CA 1
ATOM 3000 C C . PRO B 1 87 ? 11.844 11.32 -1.852 1 80.38 87 PRO B C 1
ATOM 3002 O O . PRO B 1 87 ? 10.68 11.086 -2.191 1 80.38 87 PRO B O 1
ATOM 3005 N N . TYR B 1 88 ? 12.227 12.328 -1.168 1 81.25 88 TYR B N 1
ATOM 3006 C CA . TYR B 1 88 ? 11.266 13.391 -0.887 1 81.25 88 TYR B CA 1
ATOM 3007 C C . TYR B 1 88 ? 11.977 14.711 -0.634 1 81.25 88 TYR B C 1
ATOM 3009 O O . TYR B 1 88 ? 13.195 14.75 -0.475 1 81.25 88 TYR B O 1
ATOM 3017 N N . GLN B 1 89 ? 11.227 15.812 -0.711 1 82 89 GLN B N 1
ATOM 3018 C CA . GLN B 1 89 ? 11.688 17.156 -0.403 1 82 89 GLN B CA 1
ATOM 3019 C C . GLN B 1 89 ? 10.68 17.906 0.476 1 82 89 GLN B C 1
ATOM 3021 O O . GLN B 1 89 ? 9.477 17.625 0.42 1 82 89 GLN B O 1
ATOM 3026 N N . VAL B 1 90 ? 11.195 18.672 1.36 1 84.44 90 VAL B N 1
ATOM 3027 C CA . VAL B 1 90 ? 10.383 19.578 2.174 1 84.44 90 VAL B CA 1
ATOM 3028 C C . VAL B 1 90 ? 10.688 21.016 1.8 1 84.44 90 VAL B C 1
ATOM 3030 O O . VAL B 1 90 ? 11.844 21.453 1.825 1 84.44 90 VAL B O 1
ATOM 3033 N N . ILE B 1 91 ? 9.648 21.781 1.417 1 81.94 91 ILE B N 1
ATOM 3034 C CA . ILE B 1 91 ? 9.797 23.156 0.981 1 81.94 91 ILE B CA 1
ATOM 3035 C C . ILE B 1 91 ? 9.172 24.094 2.014 1 81.94 91 ILE B C 1
ATOM 3037 O O . ILE B 1 91 ? 7.98 24 2.305 1 81.94 91 ILE B O 1
ATOM 3041 N N . GLU B 1 92 ? 9.977 24.953 2.543 1 82.62 92 GLU B N 1
ATOM 3042 C CA . GLU B 1 92 ? 9.461 25.969 3.465 1 82.62 92 GLU B CA 1
ATOM 3043 C C . GLU B 1 92 ? 8.672 27.047 2.723 1 82.62 92 GLU B C 1
ATOM 3045 O O . GLU B 1 92 ? 9.188 27.672 1.793 1 82.62 92 GLU B O 1
ATOM 3050 N N . LEU B 1 93 ? 7.449 27.141 3.115 1 80.81 93 LEU B N 1
ATOM 3051 C CA . LEU B 1 93 ? 6.621 28.203 2.535 1 80.81 93 LEU B CA 1
ATOM 3052 C C . LEU B 1 93 ? 6.875 29.531 3.232 1 80.81 93 LEU B C 1
ATOM 3054 O O . LEU B 1 93 ? 7.07 29.578 4.449 1 80.81 93 LEU B O 1
ATOM 3058 N N . ILE B 1 94 ? 7.137 30.578 2.457 1 68.56 94 ILE B N 1
ATOM 3059 C CA . ILE B 1 94 ? 7.504 31.875 3.014 1 68.56 94 ILE B CA 1
ATOM 3060 C C . ILE B 1 94 ? 6.258 32.75 3.148 1 68.56 94 ILE B C 1
ATOM 3062 O O . ILE B 1 94 ? 5.453 32.844 2.217 1 68.56 94 ILE B O 1
ATOM 3066 N N . CYS B 1 95 ? 6.043 33.094 4.246 1 61.81 95 CYS B N 1
ATOM 3067 C CA . CYS B 1 95 ? 4.984 34.062 4.512 1 61.81 95 CYS B CA 1
ATOM 3068 C C . CYS B 1 95 ? 5.461 35.469 4.227 1 61.81 95 CYS B C 1
ATOM 3070 O O . CYS B 1 95 ? 6.262 36.031 4.977 1 61.81 95 CYS B O 1
ATOM 3072 N N . LEU B 1 96 ? 6.145 35.594 3.068 1 53.12 96 LEU B N 1
ATOM 3073 C CA . LEU B 1 96 ? 6.73 36.906 2.914 1 53.12 96 LEU B CA 1
ATOM 3074 C C . LEU B 1 96 ? 5.66 38 2.984 1 53.12 96 LEU B C 1
ATOM 3076 O O . LEU B 1 96 ? 4.797 38.062 2.107 1 53.12 96 LEU B O 1
ATOM 3080 N N . PHE B 1 97 ? 5.121 38.281 4.023 1 44.94 97 PHE B N 1
ATOM 3081 C CA . PHE B 1 97 ? 4.484 39.562 3.893 1 44.94 97 PHE B CA 1
ATOM 3082 C C . PHE B 1 97 ? 5.359 40.531 3.088 1 44.94 97 PHE B C 1
ATOM 3084 O O . PHE B 1 97 ? 4.852 41.469 2.453 1 44.94 97 PHE B O 1
ATOM 3091 N N . LEU B 1 98 ? 6.625 40.562 3.471 1 38.75 98 LEU B N 1
ATOM 3092 C CA . LEU B 1 98 ? 7.234 41.781 2.93 1 38.75 98 LEU B CA 1
ATOM 3093 C C . LEU B 1 98 ? 7.344 41.688 1.411 1 38.75 98 LEU B C 1
ATOM 3095 O O . LEU B 1 98 ? 6.957 42.625 0.708 1 38.75 98 LEU B O 1
ATOM 3099 N N . ILE B 1 99 ? 8.75 41.375 0.822 1 38.97 99 ILE B N 1
ATOM 3100 C CA . ILE B 1 99 ? 9.328 41.875 -0.415 1 38.97 99 ILE B CA 1
ATOM 3101 C C . ILE B 1 99 ? 8.742 41.125 -1.609 1 38.97 99 ILE B C 1
ATOM 3103 O O . ILE B 1 99 ? 8.93 39.906 -1.749 1 38.97 99 ILE B O 1
ATOM 3107 N N . CYS B 1 100 ? 7.684 41.594 -2.201 1 38.03 100 CYS B N 1
ATOM 3108 C CA . CYS B 1 100 ? 6.688 41.406 -3.248 1 38.03 100 CYS B CA 1
ATOM 3109 C C . CYS B 1 100 ? 7.305 40.75 -4.473 1 38.03 100 CYS B C 1
ATOM 3111 O O . CYS B 1 100 ? 6.617 40.5 -5.465 1 38.03 100 CYS B O 1
ATOM 3113 N N . GLN B 1 101 ? 8.414 41.188 -4.98 1 37.97 101 GLN B N 1
ATOM 3114 C CA . GLN B 1 101 ? 8.461 41.281 -6.434 1 37.97 101 GLN B CA 1
ATOM 3115 C C . GLN B 1 101 ? 8.531 39.906 -7.082 1 37.97 101 GLN B C 1
ATOM 3117 O O . GLN B 1 101 ? 8.445 39.781 -8.305 1 37.97 101 GLN B O 1
ATOM 3122 N N . LEU B 1 102 ? 9.102 38.969 -6.445 1 44.72 102 LEU B N 1
ATOM 3123 C CA . LEU B 1 102 ? 9.336 37.844 -7.359 1 44.72 102 LEU B CA 1
ATOM 3124 C C . LEU B 1 102 ? 8.172 36.875 -7.336 1 44.72 102 LEU B C 1
ATOM 3126 O O . LEU B 1 102 ? 7.625 36.562 -6.27 1 44.72 102 LEU B O 1
ATOM 3130 N N . VAL B 1 103 ? 7.516 36.688 -8.414 1 46.59 103 VAL B N 1
ATOM 3131 C CA . VAL B 1 103 ? 6.363 35.844 -8.75 1 46.59 103 VAL B CA 1
ATOM 3132 C C . VAL B 1 103 ? 6.387 34.562 -7.922 1 46.59 103 VAL B C 1
ATOM 3134 O O . VAL B 1 103 ? 5.355 34.156 -7.391 1 46.59 103 VAL B O 1
ATOM 3137 N N . SER B 1 104 ? 7.551 33.938 -7.895 1 52.62 104 SER B N 1
ATOM 3138 C CA . SER B 1 104 ? 7.645 32.656 -7.152 1 52.62 104 SER B CA 1
ATOM 3139 C C . SER B 1 104 ? 7.344 32.875 -5.672 1 52.62 104 SER B C 1
ATOM 3141 O O . SER B 1 104 ? 6.707 32.031 -5.039 1 52.62 104 SER B O 1
ATOM 3143 N N . LEU B 1 105 ? 7.512 34.094 -5.262 1 57.5 105 LEU B N 1
ATOM 3144 C CA . LEU B 1 105 ? 7.32 34.406 -3.85 1 57.5 105 LEU B CA 1
ATOM 3145 C C . LEU B 1 105 ? 5.844 34.656 -3.539 1 57.5 105 LEU B C 1
ATOM 3147 O O . LEU B 1 105 ? 5.371 34.281 -2.463 1 57.5 105 LEU B O 1
ATOM 3151 N N . ALA B 1 106 ? 5.23 34.969 -4.656 1 59.84 106 ALA B N 1
ATOM 3152 C CA . ALA B 1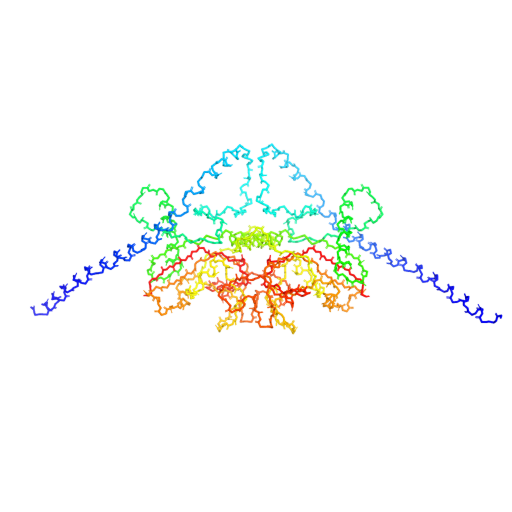 106 ? 3.801 35.188 -4.469 1 59.84 106 ALA B CA 1
ATOM 3153 C C . ALA B 1 106 ? 3.051 33.875 -4.289 1 59.84 106 ALA B C 1
ATOM 3155 O O . ALA B 1 106 ? 2.156 33.781 -3.445 1 59.84 106 ALA B O 1
ATOM 3156 N N . LYS B 1 107 ? 3.426 32.906 -5.105 1 66.38 107 LYS B N 1
ATOM 3157 C CA . LYS B 1 107 ? 2.764 31.609 -5.008 1 66.38 107 LYS B CA 1
ATOM 3158 C C . LYS B 1 107 ? 2.996 30.969 -3.641 1 66.38 107 LYS B C 1
ATOM 3160 O O . LYS B 1 107 ? 2.084 30.375 -3.062 1 66.38 107 LYS B O 1
ATOM 3165 N N . HIS B 1 108 ? 4.164 31.156 -3.148 1 72.44 108 HIS B N 1
ATOM 3166 C CA . HIS B 1 108 ? 4.516 30.625 -1.838 1 72.44 108 HIS B CA 1
ATOM 3167 C C . HIS B 1 108 ? 3.703 31.297 -0.733 1 72.44 108 HIS B C 1
ATOM 3169 O O . HIS B 1 108 ? 3.223 30.625 0.182 1 72.44 108 HIS B O 1
ATOM 3175 N N . THR B 1 109 ? 3.525 32.469 -1.02 1 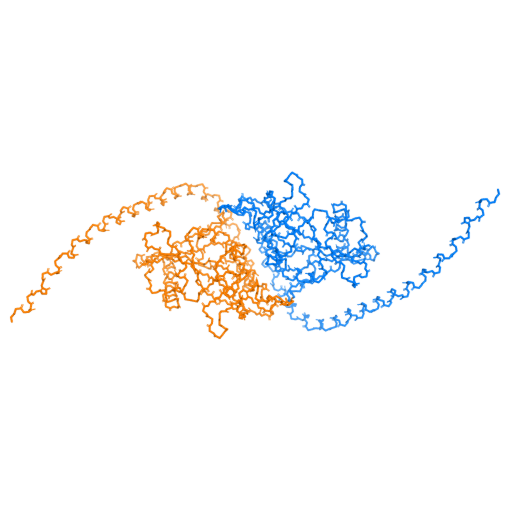73.56 109 THR B N 1
ATOM 3176 C CA . THR B 1 109 ? 2.801 33.219 -0.002 1 73.56 109 THR B CA 1
ATOM 3177 C C . THR B 1 109 ? 1.319 32.844 -0.009 1 73.56 109 THR B C 1
ATOM 3179 O O . THR B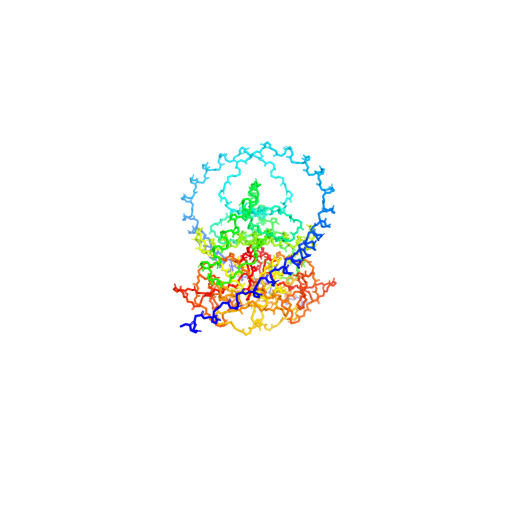 1 109 ? 0.712 32.688 1.051 1 73.56 109 THR B O 1
ATOM 3182 N N . ARG B 1 110 ? 0.735 32.75 -1.138 1 77.56 110 ARG B N 1
ATOM 3183 C CA . ARG B 1 110 ? -0.673 32.375 -1.234 1 77.56 110 ARG B CA 1
ATOM 3184 C C . ARG B 1 110 ? -0.915 31 -0.66 1 77.56 110 ARG B C 1
ATOM 3186 O O . ARG B 1 110 ? -1.896 30.781 0.052 1 77.56 110 ARG B O 1
ATOM 3193 N N . GLU B 1 111 ? -0.006 30.109 -0.982 1 82.94 111 GLU B N 1
ATOM 3194 C CA . GLU B 1 111 ? -0.117 28.75 -0.448 1 82.94 111 GLU B CA 1
ATOM 3195 C C . GLU B 1 111 ? -0.011 28.75 1.074 1 82.94 111 GLU B C 1
ATOM 3197 O O . GLU B 1 111 ? -0.803 28.094 1.756 1 82.94 111 GLU B O 1
ATOM 3202 N N . TYR B 1 112 ? 0.926 29.531 1.542 1 84.75 112 TYR B N 1
ATOM 3203 C CA . TYR B 1 112 ? 1.085 29.641 2.988 1 84.75 112 TYR B CA 1
ATOM 3204 C C . TYR B 1 112 ? -0.202 30.125 3.641 1 84.75 112 TYR B C 1
ATOM 3206 O O . TYR B 1 112 ? -0.68 29.531 4.609 1 84.75 112 TYR B O 1
ATOM 3214 N N . GLN B 1 113 ? -0.743 31.203 3.084 1 84.19 113 GLN B N 1
ATOM 3215 C CA . GLN B 1 113 ? -1.933 31.812 3.672 1 84.19 113 GLN B CA 1
ATOM 3216 C C . GLN B 1 113 ? -3.119 30.859 3.633 1 84.19 113 GLN B C 1
ATOM 3218 O O . GLN B 1 113 ? -3.881 30.766 4.598 1 84.19 113 GLN B O 1
ATOM 3223 N N . THR B 1 114 ? -3.268 30.125 2.58 1 87.69 114 THR B N 1
ATOM 3224 C CA . THR B 1 114 ? -4.359 29.172 2.439 1 87.69 114 THR B CA 1
ATOM 3225 C C . THR B 1 114 ? -4.25 28.078 3.486 1 87.69 114 THR B C 1
ATOM 3227 O O . THR B 1 114 ? -5.227 27.75 4.164 1 87.69 114 THR B O 1
ATOM 3230 N N . VAL B 1 115 ? -3.061 27.562 3.607 1 91.06 115 VAL B N 1
ATOM 3231 C CA . VAL B 1 115 ? -2.85 26.469 4.551 1 91.06 115 VAL B CA 1
ATOM 3232 C C . VAL B 1 115 ? -2.99 26.984 5.98 1 91.06 115 VAL B C 1
ATOM 3234 O O . VAL B 1 115 ? -3.643 26.344 6.812 1 91.06 115 VAL B O 1
ATOM 3237 N N . ALA B 1 116 ? -2.393 28.156 6.223 1 91 116 ALA B N 1
ATOM 3238 C CA . ALA B 1 116 ? -2.479 28.734 7.559 1 91 116 ALA B CA 1
ATOM 3239 C C . ALA B 1 116 ? -3.932 28.984 7.961 1 91 116 ALA B C 1
ATOM 3241 O O . ALA B 1 116 ? -4.328 28.672 9.086 1 91 116 ALA B O 1
ATOM 3242 N N . ASN B 1 117 ? -4.715 29.516 7.02 1 90.69 117 ASN B N 1
ATOM 3243 C CA . ASN B 1 117 ? -6.125 29.766 7.293 1 90.69 117 ASN B CA 1
ATOM 3244 C C . ASN B 1 117 ? -6.887 28.469 7.578 1 90.69 117 ASN B C 1
ATOM 3246 O O . ASN B 1 117 ? -7.715 28.422 8.492 1 90.69 117 ASN B O 1
ATOM 3250 N N . TYR B 1 118 ? -6.598 27.5 6.801 1 92.94 118 TYR B N 1
ATOM 3251 C CA . TYR B 1 118 ? -7.25 26.203 7.008 1 92.94 118 TYR B CA 1
ATOM 3252 C C . TYR B 1 118 ? -6.922 25.641 8.383 1 92.94 118 TYR B C 1
ATOM 3254 O O . TYR B 1 118 ? -7.812 25.172 9.102 1 92.94 118 TYR B O 1
ATOM 3262 N N . VAL B 1 119 ? -5.691 25.656 8.797 1 95.69 119 VAL B N 1
ATOM 3263 C CA . VAL B 1 119 ? -5.223 25.109 10.062 1 95.69 119 VAL B CA 1
ATOM 3264 C C . VAL B 1 119 ? -5.84 25.891 11.219 1 95.69 119 VAL B C 1
ATOM 3266 O O . VAL B 1 119 ? -6.273 25.297 12.211 1 95.69 119 VAL B O 1
ATOM 3269 N N . GLN B 1 120 ? -5.957 27.172 11.062 1 95.62 120 GLN B N 1
ATOM 3270 C CA . GLN B 1 120 ? -6.418 28.016 12.156 1 95.62 120 GLN B CA 1
ATOM 3271 C C . GLN B 1 120 ? -7.938 28.016 12.25 1 95.62 120 GLN B C 1
ATOM 3273 O O . GLN B 1 120 ? -8.5 27.938 13.344 1 95.62 120 GLN B O 1
ATOM 3278 N N . HIS B 1 121 ? -8.633 28.109 11.141 1 94.19 121 HIS B N 1
ATOM 3279 C CA . HIS B 1 121 ? -10.078 28.328 11.18 1 94.19 121 HIS B CA 1
ATOM 3280 C C . HIS B 1 121 ? -10.836 27 11.055 1 94.19 121 HIS B C 1
ATOM 3282 O O . HIS B 1 121 ? -11.68 26.688 11.898 1 94.19 121 HIS B O 1
ATOM 3288 N N . GLU B 1 122 ? -10.516 26.203 10.039 1 92.75 122 GLU B N 1
ATOM 3289 C CA . GLU B 1 122 ? -11.156 24.891 9.93 1 92.75 122 GLU B CA 1
ATOM 3290 C C . GLU B 1 122 ? -10.57 23.906 10.945 1 92.75 122 GLU B C 1
ATOM 3292 O O . GLU B 1 122 ? -11.312 23.156 11.578 1 92.75 122 GLU B O 1
ATOM 3297 N N . GLY B 1 123 ? -9.281 23.984 11.141 1 95.19 123 GLY B N 1
ATOM 3298 C CA . GLY B 1 123 ? -8.594 23.094 12.062 1 95.19 123 GLY B CA 1
ATOM 3299 C C . GLY B 1 123 ? -8.711 23.531 13.508 1 95.19 123 GLY B C 1
ATOM 3300 O O . GLY B 1 123 ? -8.477 22.734 14.422 1 95.19 123 GLY B O 1
ATOM 3301 N N . MET B 1 124 ? -8.93 24.812 13.688 1 94.94 124 MET B N 1
ATOM 3302 C CA . MET B 1 124 ? -9.102 25.359 15.023 1 94.94 124 MET B CA 1
ATOM 3303 C C . MET B 1 124 ? -7.867 25.094 15.883 1 94.94 124 MET B C 1
ATOM 3305 O O . MET B 1 124 ? -7.988 24.641 17.016 1 94.94 124 MET B O 1
ATOM 3309 N N . LEU B 1 125 ? -6.73 25.25 15.414 1 95.38 125 LEU B N 1
ATOM 3310 C CA . LEU B 1 125 ? -5.504 24.969 16.156 1 95.38 125 LEU B CA 1
ATOM 3311 C C . LEU B 1 125 ? -5.43 25.828 17.422 1 95.38 125 LEU B C 1
ATOM 3313 O O . LEU B 1 125 ? -5.109 25.328 18.5 1 95.38 125 LEU B O 1
ATOM 3317 N N . GLY B 1 126 ? -5.711 27.172 17.344 1 94.19 126 GLY B N 1
ATOM 3318 C CA . GLY B 1 126 ? -5.715 28.078 18.469 1 94.19 126 GLY B CA 1
ATOM 3319 C C . GLY B 1 126 ? -4.32 28.422 18.969 1 94.19 126 GLY B C 1
ATOM 3320 O O . GLY B 1 126 ? -4.16 28.938 20.078 1 94.19 126 GLY B O 1
ATOM 3321 N N . LYS B 1 127 ? -3.316 28.078 18.312 1 93.69 127 LYS B N 1
ATOM 3322 C CA . LYS B 1 127 ? -1.923 28.391 18.609 1 93.69 127 LYS B CA 1
ATOM 3323 C C . LYS B 1 127 ? -1.243 29.062 17.438 1 93.69 127 LYS B C 1
ATOM 3325 O O . LYS B 1 127 ? -1.687 28.922 16.281 1 93.69 127 LYS B O 1
ATOM 3330 N N . SER B 1 128 ? -0.224 29.781 17.719 1 92.12 128 SER B N 1
ATOM 3331 C CA . SER B 1 128 ? 0.471 30.516 16.656 1 92.12 128 SER B CA 1
ATOM 3332 C C . SER B 1 128 ? 1.306 29.562 15.797 1 92.12 128 SER B C 1
ATOM 3334 O O . SER B 1 128 ? 2.055 28.734 16.312 1 92.12 128 SER B O 1
ATOM 3336 N N . ILE B 1 129 ? 1.159 29.766 14.531 1 92.75 129 ILE B N 1
ATOM 3337 C CA . ILE B 1 129 ? 1.937 28.969 13.578 1 92.75 129 ILE B CA 1
ATOM 3338 C C . ILE B 1 129 ? 3.332 29.578 13.43 1 92.75 129 ILE B C 1
ATOM 3340 O O . ILE B 1 129 ? 3.48 30.781 13.25 1 92.75 129 ILE B O 1
ATOM 3344 N N . VAL B 1 130 ? 4.344 28.766 13.508 1 90.19 130 VAL B N 1
ATOM 3345 C CA . VAL B 1 130 ? 5.734 29.172 13.367 1 90.19 130 VAL B CA 1
ATOM 3346 C C . VAL B 1 130 ? 6.184 29 11.922 1 90.19 130 VAL B C 1
ATOM 3348 O O . VAL B 1 130 ? 6.805 29.891 11.344 1 90.19 130 VAL B O 1
ATOM 3351 N N . SER B 1 131 ? 5.852 27.891 11.352 1 89.94 131 SER B N 1
ATOM 3352 C CA . SER B 1 131 ? 6.254 27.625 9.969 1 89.94 131 SER B CA 1
ATOM 3353 C C . SER B 1 131 ? 5.348 26.578 9.328 1 89.94 131 SER B C 1
ATOM 3355 O O . SER B 1 131 ? 4.707 25.781 10.023 1 89.94 131 SER B O 1
ATOM 3357 N N . ILE B 1 132 ? 5.277 26.672 8.039 1 90.31 132 ILE B N 1
ATOM 3358 C CA . ILE B 1 132 ? 4.59 25.688 7.207 1 90.31 132 ILE B CA 1
ATOM 3359 C C . ILE B 1 132 ? 5.535 25.188 6.113 1 90.31 132 ILE B C 1
ATOM 3361 O O . ILE B 1 132 ? 6.129 25.984 5.387 1 90.31 132 ILE B O 1
ATOM 3365 N N . ARG B 1 133 ? 5.629 23.922 6.102 1 90.56 133 ARG B N 1
ATOM 3366 C CA . ARG B 1 133 ? 6.461 23.312 5.078 1 90.56 133 ARG B CA 1
ATOM 3367 C C . ARG B 1 133 ? 5.656 22.328 4.23 1 90.56 133 ARG B C 1
ATOM 3369 O O . ARG B 1 133 ? 4.883 21.531 4.762 1 90.56 133 ARG B O 1
ATOM 3376 N N . ARG B 1 134 ? 5.84 22.469 2.908 1 90 134 ARG B N 1
ATOM 3377 C CA . ARG B 1 134 ? 5.195 21.531 1.98 1 90 134 ARG B CA 1
ATOM 3378 C C . ARG B 1 134 ? 6.039 20.281 1.788 1 90 134 ARG B C 1
ATOM 3380 O O . ARG B 1 134 ? 7.25 20.359 1.572 1 90 134 ARG B O 1
ATOM 3387 N N . ILE B 1 135 ? 5.395 19.203 1.912 1 90.81 135 ILE B N 1
ATOM 3388 C CA . ILE B 1 135 ? 6.055 17.922 1.678 1 90.81 135 ILE B CA 1
ATOM 3389 C C . ILE B 1 135 ? 5.863 17.5 0.223 1 90.81 135 ILE B C 1
ATOM 3391 O O . ILE B 1 135 ? 4.73 17.422 -0.262 1 90.81 135 ILE B O 1
ATOM 3395 N N . GLN B 1 136 ? 6.973 17.266 -0.421 1 87.31 136 GLN B N 1
ATOM 3396 C CA . GLN B 1 136 ? 6.934 16.844 -1.817 1 87.31 136 GLN B CA 1
ATOM 3397 C C . GLN B 1 136 ? 7.57 15.477 -1.997 1 87.31 136 GLN B C 1
ATOM 3399 O O . GLN B 1 136 ? 8.797 15.352 -1.975 1 87.31 136 GLN B O 1
ATOM 3404 N N . ASN B 1 137 ? 6.801 14.523 -2.117 1 90 137 ASN B N 1
ATOM 3405 C CA . ASN B 1 137 ? 7.203 13.156 -2.422 1 90 137 ASN B CA 1
ATOM 3406 C C . ASN B 1 137 ? 6.438 12.602 -3.615 1 90 137 ASN B C 1
ATOM 3408 O O . ASN B 1 137 ? 5.27 12.219 -3.486 1 90 137 ASN B O 1
ATOM 3412 N N . MET B 1 138 ? 7.121 12.531 -4.695 1 84.25 138 MET B N 1
ATOM 3413 C CA . MET B 1 138 ? 6.477 12.164 -5.953 1 84.25 138 MET B CA 1
ATOM 3414 C C . MET B 1 138 ? 5.945 10.734 -5.895 1 84.25 138 MET B C 1
ATOM 3416 O O . MET B 1 138 ? 4.859 10.453 -6.41 1 84.25 138 MET B O 1
ATOM 3420 N N . ASP B 1 139 ? 6.652 9.867 -5.348 1 88.44 139 ASP B N 1
ATOM 3421 C CA . ASP B 1 139 ? 6.238 8.469 -5.297 1 88.44 139 ASP B CA 1
ATOM 3422 C C . ASP B 1 139 ? 4.988 8.297 -4.434 1 88.44 139 ASP B C 1
ATOM 3424 O O . ASP B 1 139 ? 4.043 7.613 -4.832 1 88.44 139 ASP B O 1
ATOM 3428 N N . LEU B 1 140 ? 4.992 8.914 -3.295 1 92.38 140 LEU B N 1
ATOM 3429 C CA . LEU B 1 140 ? 3.816 8.828 -2.436 1 92.38 140 LEU B CA 1
ATOM 3430 C C . LEU B 1 140 ? 2.604 9.453 -3.111 1 92.38 140 LEU B C 1
ATOM 3432 O O . LEU B 1 140 ? 1.484 8.953 -2.979 1 92.38 140 LEU B O 1
ATOM 3436 N N . TRP B 1 141 ? 2.885 10.492 -3.797 1 89.81 141 TRP B N 1
ATOM 3437 C CA . TRP B 1 141 ? 1.804 11.164 -4.516 1 89.81 141 TRP B CA 1
ATOM 3438 C C . TRP B 1 141 ? 1.221 10.242 -5.59 1 89.81 141 TRP B C 1
ATOM 3440 O O . TRP B 1 141 ? -0 10.125 -5.711 1 89.81 141 TRP B O 1
ATOM 3450 N N . GLU B 1 142 ? 2.051 9.602 -6.293 1 87.56 142 GLU B N 1
ATOM 3451 C CA . GLU B 1 142 ? 1.596 8.695 -7.348 1 87.56 142 GLU B CA 1
ATOM 3452 C C . GLU B 1 142 ? 0.835 7.512 -6.762 1 87.56 142 GLU B C 1
ATOM 3454 O O . GLU B 1 142 ? -0.174 7.078 -7.324 1 87.56 142 GLU B O 1
ATOM 3459 N N . LEU B 1 143 ? 1.331 6.988 -5.73 1 93 143 LEU B N 1
ATOM 3460 C CA . LEU B 1 143 ? 0.624 5.902 -5.059 1 93 143 LEU B CA 1
ATOM 3461 C C . LEU B 1 143 ? -0.756 6.359 -4.594 1 93 143 LEU B C 1
ATOM 3463 O O . LEU B 1 143 ? -1.737 5.625 -4.742 1 93 143 LEU B O 1
ATOM 3467 N N . TYR B 1 144 ? -0.828 7.543 -4.047 1 92.56 144 TYR B N 1
ATOM 3468 C CA . TYR B 1 144 ? -2.08 8.141 -3.592 1 92.56 144 TYR B CA 1
ATOM 3469 C C . TYR B 1 144 ? -3.061 8.289 -4.746 1 92.56 144 TYR B C 1
ATOM 3471 O O . TYR B 1 144 ? -4.234 7.934 -4.625 1 92.56 144 TYR B O 1
ATOM 3479 N N . CYS B 1 145 ? -2.566 8.734 -5.859 1 88.94 145 CYS B N 1
ATOM 3480 C CA . CYS B 1 145 ? -3.393 8.938 -7.047 1 88.94 145 CYS B CA 1
ATOM 3481 C C . CYS B 1 145 ? -3.898 7.602 -7.59 1 88.94 145 CYS B C 1
ATOM 3483 O O . CYS B 1 145 ? -5.062 7.488 -7.977 1 88.94 145 CYS B O 1
ATOM 3485 N N . ARG B 1 146 ? -3.039 6.641 -7.57 1 90.06 146 ARG B N 1
ATOM 3486 C CA . ARG B 1 146 ? -3.445 5.328 -8.062 1 90.06 146 ARG B CA 1
ATOM 3487 C C . ARG B 1 146 ? -4.473 4.688 -7.133 1 90.06 146 ARG B C 1
ATOM 3489 O O . ARG B 1 146 ? -5.383 3.994 -7.594 1 90.06 146 ARG B O 1
ATOM 3496 N N . LYS B 1 147 ? -4.277 4.891 -5.875 1 94.81 147 LYS B N 1
ATOM 3497 C CA . LYS B 1 147 ? -5.266 4.395 -4.926 1 94.81 147 LYS B CA 1
ATOM 3498 C C . LYS B 1 147 ? -6.629 5.035 -5.168 1 94.81 147 LYS B C 1
ATOM 3500 O O . LYS B 1 147 ? -7.664 4.371 -5.059 1 94.81 147 LYS B O 1
ATOM 3505 N N . THR B 1 148 ? -6.621 6.301 -5.473 1 92.31 148 THR B N 1
ATOM 3506 C CA . THR B 1 148 ? -7.863 6.996 -5.797 1 92.31 148 THR B CA 1
ATOM 3507 C C . THR B 1 148 ? -8.578 6.32 -6.965 1 92.31 148 THR B C 1
ATOM 3509 O O . THR B 1 148 ? -9.773 6.035 -6.887 1 92.31 148 THR B O 1
ATOM 3512 N N . GLN B 1 149 ? -7.82 6.027 -7.977 1 89.5 149 GLN B N 1
ATOM 3513 C CA . GLN B 1 149 ? -8.383 5.371 -9.148 1 89.5 149 GLN B CA 1
ATOM 3514 C C . GLN B 1 149 ? -8.906 3.982 -8.812 1 89.5 149 GLN B C 1
ATOM 3516 O O . GLN B 1 149 ? -9.977 3.584 -9.273 1 89.5 149 GLN B O 1
ATOM 3521 N N . GLN B 1 150 ? -8.148 3.281 -8.062 1 92.5 150 GLN B N 1
ATOM 3522 C CA . GLN B 1 150 ? -8.562 1.94 -7.656 1 92.5 150 GLN B CA 1
ATOM 3523 C C . GLN B 1 150 ? -9.906 1.972 -6.934 1 92.5 150 GLN B C 1
ATOM 3525 O O . GLN B 1 150 ? -10.797 1.174 -7.23 1 92.5 150 GLN B O 1
ATOM 3530 N N . LEU B 1 151 ? -10.023 2.877 -5.984 1 93.69 151 LEU B N 1
ATOM 3531 C CA . LEU B 1 151 ? -11.25 2.963 -5.199 1 93.69 151 LEU B CA 1
ATOM 3532 C C . LEU B 1 151 ? -12.422 3.381 -6.078 1 93.69 151 LEU B C 1
ATOM 3534 O O . LEU B 1 151 ? -13.547 2.91 -5.883 1 93.69 151 LEU B O 1
ATOM 3538 N N . MET B 1 152 ? -12.203 4.309 -7.008 1 91 152 MET B N 1
ATOM 3539 C CA . MET B 1 152 ? -13.25 4.695 -7.941 1 91 152 MET B CA 1
ATOM 3540 C C . MET B 1 152 ? -13.766 3.484 -8.719 1 91 152 MET B C 1
ATOM 3542 O O . MET B 1 152 ? -14.977 3.32 -8.891 1 91 152 MET B O 1
ATOM 3546 N N . ARG B 1 153 ? -12.867 2.658 -9.148 1 88.62 153 ARG B N 1
ATOM 3547 C CA . ARG B 1 153 ? -13.234 1.482 -9.93 1 88.62 153 ARG B CA 1
ATOM 3548 C C . ARG B 1 153 ? -13.922 0.437 -9.062 1 88.62 153 ARG B C 1
ATOM 3550 O O . ARG B 1 153 ? -14.93 -0.149 -9.461 1 88.62 153 ARG B O 1
ATOM 3557 N N . ILE B 1 154 ? -13.383 0.237 -7.867 1 90.25 154 ILE B N 1
ATOM 3558 C CA . ILE B 1 154 ? -13.945 -0.75 -6.949 1 90.25 154 ILE B CA 1
ATOM 3559 C C . ILE B 1 154 ? -15.375 -0.371 -6.594 1 90.25 154 ILE B C 1
ATOM 3561 O O . ILE B 1 154 ? -16.266 -1.23 -6.559 1 90.25 154 ILE B O 1
ATOM 3565 N N . HIS B 1 155 ? -15.602 0.861 -6.344 1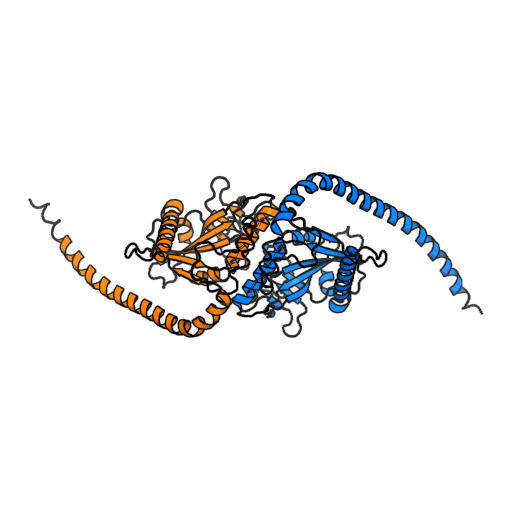 92.44 155 HIS B N 1
ATOM 3566 C CA . HIS B 1 155 ? -16.906 1.312 -5.871 1 92.44 155 HIS B CA 1
ATOM 3567 C C . HIS B 1 155 ? -17.766 1.81 -7.031 1 92.44 155 HIS B C 1
ATOM 3569 O O . HIS B 1 155 ? -18.922 2.195 -6.828 1 92.44 155 HIS B O 1
ATOM 3575 N N . ARG B 1 156 ? -17.281 1.808 -8.234 1 90.69 156 ARG B N 1
ATOM 3576 C CA . ARG B 1 156 ? -17.984 2.268 -9.43 1 90.69 156 ARG B CA 1
ATOM 3577 C C . ARG B 1 156 ? -18.5 3.688 -9.242 1 90.69 156 ARG B C 1
ATOM 3579 O O . ARG B 1 156 ? -19.688 3.951 -9.469 1 90.69 156 ARG B O 1
ATOM 3586 N N . VAL B 1 157 ? -17.625 4.562 -8.781 1 91.56 157 VAL B N 1
ATOM 3587 C CA . VAL B 1 157 ? -17.922 5.98 -8.594 1 91.56 157 VAL B CA 1
ATOM 3588 C C . VAL B 1 157 ? -16.891 6.824 -9.328 1 91.56 157 VAL B C 1
ATOM 3590 O O . VAL B 1 157 ? -15.812 6.336 -9.688 1 91.56 157 VAL B O 1
ATOM 3593 N N . THR B 1 158 ? -17.172 8.039 -9.547 1 87.5 158 THR B N 1
ATOM 3594 C CA . THR B 1 158 ? -16.281 8.922 -10.281 1 87.5 158 THR B CA 1
ATOM 3595 C C . THR B 1 158 ? -15.484 9.812 -9.328 1 87.5 158 THR B C 1
ATOM 3597 O O . THR B 1 158 ? -14.539 10.484 -9.734 1 87.5 158 THR B O 1
ATOM 3600 N N . LYS B 1 159 ? -15.938 9.797 -8.078 1 90.12 159 LYS B N 1
ATOM 3601 C CA . LYS B 1 159 ? -15.25 10.594 -7.066 1 90.12 159 LYS B CA 1
ATOM 3602 C C . LYS B 1 159 ? -15.211 9.859 -5.727 1 90.12 159 LYS B C 1
ATOM 3604 O O . LYS B 1 159 ? -16.203 9.242 -5.324 1 90.12 159 LYS B O 1
ATOM 3609 N N . VAL B 1 160 ? -14.039 9.922 -5.156 1 94.19 160 VAL B N 1
ATOM 3610 C CA . VAL B 1 160 ? -13.867 9.375 -3.812 1 94.19 160 VAL B CA 1
ATOM 3611 C C . VAL B 1 160 ? -13.781 10.516 -2.797 1 94.19 160 VAL B C 1
ATOM 3613 O O . VAL B 1 160 ? -13.102 11.516 -3.035 1 94.19 160 VAL B O 1
ATOM 3616 N N . GLN B 1 161 ? -14.516 10.391 -1.716 1 95.06 161 GLN B N 1
ATOM 3617 C CA . GLN B 1 161 ? -14.477 11.43 -0.694 1 95.06 161 GLN B CA 1
ATOM 3618 C C . GLN B 1 161 ? -13.062 11.617 -0.15 1 95.06 161 GLN B C 1
ATOM 3620 O O . GLN B 1 161 ? -12.43 10.656 0.287 1 95.06 161 GLN B O 1
ATOM 3625 N N . GLU B 1 162 ? -12.586 12.758 -0.218 1 95.44 162 GLU B N 1
ATOM 3626 C CA . GLU B 1 162 ? -11.258 13.156 0.237 1 95.44 162 GLU B CA 1
ATOM 3627 C C . GLU B 1 162 ? -11.328 14.32 1.221 1 95.44 162 GLU B C 1
ATOM 3629 O O . GLU B 1 162 ? -12.172 15.211 1.076 1 95.44 162 GLU B O 1
ATOM 3634 N N . ARG B 1 163 ? -10.484 14.336 2.244 1 95.25 163 ARG B N 1
ATOM 3635 C CA . ARG B 1 163 ? -10.398 15.438 3.199 1 95.25 163 ARG B CA 1
ATOM 3636 C C . ARG B 1 163 ? -8.945 15.727 3.578 1 95.25 163 ARG B C 1
ATOM 3638 O O . ARG B 1 163 ? -8.094 14.836 3.508 1 95.25 163 ARG B O 1
ATOM 3645 N N . ARG B 1 164 ? -8.719 16.953 3.9 1 95.62 164 ARG B N 1
ATOM 3646 C CA . ARG B 1 164 ? -7.484 17.297 4.598 1 95.62 164 ARG B CA 1
ATOM 3647 C C . ARG B 1 164 ? -7.648 17.172 6.105 1 95.62 164 ARG B C 1
ATOM 3649 O O . ARG B 1 164 ? -8.5 17.828 6.703 1 95.62 164 ARG B O 1
ATOM 3656 N N . LEU B 1 165 ? -6.871 16.281 6.668 1 98.31 165 LEU B N 1
ATOM 3657 C CA . LEU B 1 165 ? -6.992 15.953 8.086 1 98.31 165 LEU B CA 1
ATOM 3658 C C . LEU B 1 165 ? -5.652 16.125 8.797 1 98.31 165 LEU B C 1
ATOM 3660 O O . LEU B 1 165 ? -4.621 16.328 8.148 1 98.31 165 LEU B O 1
ATOM 3664 N N . PHE B 1 166 ? -5.688 16.109 10.133 1 98 166 PHE B N 1
ATOM 3665 C CA . PHE B 1 166 ? -4.5 16.406 10.922 1 98 166 PHE B CA 1
ATOM 3666 C C . PHE B 1 166 ? -4.035 15.188 11.703 1 98 166 PHE B C 1
ATOM 3668 O O . PHE B 1 166 ? -4.852 14.406 12.188 1 98 166 PHE B O 1
ATOM 3675 N N . HIS B 1 167 ? -2.766 15.008 11.836 1 96.94 167 HIS B N 1
ATOM 3676 C CA . HIS B 1 167 ? -2.117 13.945 12.602 1 96.94 167 HIS B CA 1
ATOM 3677 C C . HIS B 1 167 ? -1.013 14.508 13.492 1 96.94 167 HIS B C 1
ATOM 3679 O O . HIS B 1 167 ? -0.138 15.234 13.023 1 96.94 167 HIS B O 1
ATOM 3685 N N . GLY B 1 168 ? -1.125 14.242 14.734 1 93.88 168 GLY B N 1
ATOM 3686 C CA . GLY B 1 168 ? -0.059 14.57 15.672 1 93.88 168 GLY B CA 1
ATOM 3687 C C . GLY B 1 168 ? 0.829 13.383 16 1 93.88 168 GLY B C 1
ATOM 3688 O O . GLY B 1 168 ? 0.34 12.266 16.172 1 93.88 168 GLY B O 1
ATOM 3689 N N . THR B 1 169 ? 2.104 13.586 16.016 1 89.69 169 THR B N 1
ATOM 3690 C CA . THR B 1 169 ? 3.059 12.531 16.328 1 89.69 169 THR B CA 1
ATOM 3691 C C . THR B 1 169 ? 4.352 13.117 16.891 1 89.69 169 THR B C 1
ATOM 3693 O O . THR B 1 169 ? 4.527 14.336 16.906 1 89.69 169 THR B O 1
ATOM 3696 N N . GLU B 1 170 ? 5.176 12.242 17.297 1 86.56 170 GLU B N 1
ATOM 3697 C CA . GLU B 1 170 ? 6.5 12.664 17.766 1 86.56 170 GLU B CA 1
ATOM 3698 C C . GLU B 1 170 ? 7.375 13.102 16.594 1 86.56 170 GLU B C 1
ATOM 3700 O O . GLU B 1 170 ? 7.301 12.531 15.508 1 86.56 170 GLU B O 1
ATOM 3705 N N . SER B 1 171 ? 8.297 14.07 16.891 1 84.94 171 SER B N 1
ATOM 3706 C CA . SER B 1 171 ? 9.156 14.664 15.859 1 84.94 171 SER B CA 1
ATOM 3707 C C . SER B 1 171 ? 10.031 13.602 15.203 1 84.94 171 SER B C 1
ATOM 3709 O O . SER B 1 171 ? 10.336 13.703 14.008 1 84.94 171 SER B O 1
ATOM 3711 N N . GLY B 1 172 ? 10.406 12.641 15.969 1 85.31 172 GLY B N 1
ATOM 3712 C CA . GLY B 1 172 ? 11.273 11.602 15.445 1 85.31 172 GLY B CA 1
ATOM 3713 C C . GLY B 1 172 ? 10.617 10.766 14.359 1 85.31 172 GLY B C 1
ATOM 3714 O O . GLY B 1 172 ? 11.297 10.086 13.594 1 85.31 172 GLY B O 1
ATOM 3715 N N . ASN B 1 173 ? 9.266 10.852 14.203 1 87.75 173 ASN B N 1
ATOM 3716 C CA . ASN B 1 173 ? 8.539 10.039 13.234 1 87.75 173 ASN B CA 1
ATOM 3717 C C . ASN B 1 173 ? 8.352 10.773 11.914 1 87.75 173 ASN B C 1
ATOM 3719 O O . ASN B 1 173 ? 8.016 10.156 10.898 1 87.75 173 ASN B O 1
ATOM 3723 N N . ILE B 1 174 ? 8.57 12.047 11.938 1 90.06 174 ILE B N 1
ATOM 3724 C CA . ILE B 1 174 ? 8.172 12.898 10.82 1 90.06 174 ILE B CA 1
ATOM 3725 C C . ILE B 1 174 ? 8.977 12.547 9.578 1 90.06 174 ILE B C 1
ATOM 3727 O O . ILE B 1 174 ? 8.422 12.391 8.492 1 90.06 174 ILE B O 1
ATOM 3731 N N . ASP B 1 175 ? 10.281 12.414 9.758 1 90.06 175 ASP B N 1
ATOM 3732 C CA . ASP B 1 175 ? 11.125 12.086 8.609 1 90.06 175 ASP B CA 1
ATOM 3733 C C . ASP B 1 175 ? 10.672 10.781 7.953 1 90.06 175 ASP B C 1
ATOM 3735 O O . ASP B 1 175 ? 10.578 10.695 6.727 1 90.06 175 ASP B O 1
ATOM 3739 N N . GLY B 1 176 ? 10.406 9.805 8.766 1 90.38 176 GLY B N 1
ATOM 3740 C CA . GLY B 1 176 ? 9.93 8.531 8.25 1 90.38 176 GLY B CA 1
ATOM 3741 C C . GLY B 1 176 ? 8.609 8.633 7.512 1 90.38 176 GLY B C 1
ATOM 3742 O O . GLY B 1 176 ? 8.43 8.008 6.469 1 90.38 176 GLY B O 1
ATOM 3743 N N . ILE B 1 177 ? 7.738 9.359 8.023 1 93.12 177 ILE B N 1
ATOM 3744 C CA . ILE B 1 177 ? 6.434 9.539 7.398 1 93.12 177 ILE B CA 1
ATOM 3745 C C . ILE B 1 177 ? 6.594 10.234 6.051 1 93.12 177 ILE B C 1
ATOM 3747 O O . ILE B 1 177 ? 5.988 9.828 5.059 1 93.12 177 ILE B O 1
ATOM 3751 N N . CYS B 1 178 ? 7.434 11.273 6.031 1 92.31 178 CYS B N 1
ATOM 3752 C CA . CYS B 1 178 ? 7.652 12.016 4.797 1 92.31 178 CYS B CA 1
ATOM 3753 C C . CYS B 1 178 ? 8.297 11.133 3.732 1 92.31 178 CYS B C 1
ATOM 3755 O O . CYS B 1 178 ? 7.992 11.266 2.545 1 92.31 178 CYS B O 1
ATOM 3757 N N . LYS B 1 179 ? 9.078 10.258 4.184 1 90.06 179 LYS B N 1
ATOM 3758 C CA . LYS B 1 179 ? 9.859 9.445 3.254 1 90.06 179 LYS B CA 1
ATOM 3759 C C . LYS B 1 179 ? 9.094 8.188 2.85 1 90.06 179 LYS B C 1
ATOM 3761 O O . LYS B 1 179 ? 9.109 7.793 1.681 1 90.06 179 LYS B O 1
ATOM 3766 N N . TYR B 1 180 ? 8.43 7.527 3.809 1 90.88 180 TYR B N 1
ATOM 3767 C CA . TYR B 1 180 ? 7.898 6.188 3.586 1 90.88 180 TYR B CA 1
ATOM 3768 C C . TYR B 1 180 ? 6.391 6.152 3.805 1 90.88 180 TYR B C 1
ATOM 3770 O O . TYR B 1 180 ? 5.754 5.117 3.605 1 90.88 180 TYR B O 1
ATOM 3778 N N . ASN B 1 181 ? 5.828 7.234 4.176 1 94.88 181 ASN B N 1
ATOM 3779 C CA . ASN B 1 181 ? 4.41 7.285 4.527 1 94.88 181 ASN B CA 1
ATOM 3780 C C . ASN B 1 181 ? 4.148 6.637 5.883 1 94.88 181 ASN B C 1
ATOM 3782 O O . ASN B 1 181 ? 5.082 6.199 6.559 1 94.88 181 ASN B O 1
ATOM 3786 N N . PHE B 1 182 ? 2.953 6.719 6.34 1 93.5 182 PHE B N 1
ATOM 3787 C CA . PHE B 1 182 ? 2.543 6.094 7.59 1 93.5 182 PHE B CA 1
ATOM 3788 C C . PHE B 1 182 ? 2.721 4.582 7.523 1 93.5 182 PHE B C 1
ATOM 3790 O O . PHE B 1 182 ? 2.43 3.961 6.496 1 93.5 182 PHE B O 1
ATOM 3797 N N . ASP B 1 183 ? 3.242 4.074 8.547 1 88.62 183 ASP B N 1
ATOM 3798 C CA . ASP B 1 183 ? 3.537 2.645 8.57 1 88.62 183 ASP B CA 1
ATOM 3799 C C . ASP B 1 183 ? 2.438 1.869 9.297 1 88.62 183 ASP B C 1
ATOM 3801 O O . ASP B 1 183 ? 2.412 1.822 10.523 1 88.62 183 ASP B O 1
ATOM 3805 N N . MET B 1 184 ? 1.591 1.167 8.531 1 85.44 184 MET B N 1
ATOM 3806 C CA . MET B 1 184 ? 0.474 0.39 9.062 1 85.44 184 MET B CA 1
ATOM 3807 C C . MET B 1 184 ? 0.974 -0.782 9.898 1 85.44 184 MET B C 1
ATOM 3809 O O . MET B 1 184 ? 0.257 -1.28 10.773 1 85.44 184 MET B O 1
ATOM 3813 N N . ARG B 1 185 ? 2.143 -1.191 9.773 1 79.94 185 ARG B N 1
ATOM 3814 C CA . ARG B 1 185 ? 2.684 -2.375 10.438 1 79.94 185 ARG B CA 1
ATOM 3815 C C . ARG B 1 185 ? 3.006 -2.084 11.898 1 79.94 185 ARG B C 1
ATOM 3817 O O . ARG B 1 185 ? 3.146 -3.006 12.703 1 79.94 185 ARG B O 1
ATOM 3824 N N . LEU B 1 186 ? 3.072 -0.83 12.094 1 75.06 186 LEU B N 1
ATOM 3825 C CA . LEU B 1 186 ? 3.459 -0.424 13.445 1 75.06 186 LEU B CA 1
ATOM 3826 C C . LEU B 1 186 ? 2.238 -0.012 14.258 1 75.06 186 LEU B C 1
ATOM 3828 O O . LEU B 1 186 ? 2.361 0.339 15.438 1 75.06 186 LEU B O 1
ATOM 3832 N N . VAL B 1 187 ? 1.051 -0.154 13.445 1 71.75 187 VAL B N 1
ATOM 3833 C CA . VAL B 1 187 ? -0.178 0.301 14.086 1 71.75 187 VAL B CA 1
ATOM 3834 C C . VAL B 1 187 ? -0.69 -0.773 15.039 1 71.75 187 VAL B C 1
ATOM 3836 O O . VAL B 1 187 ? -0.511 -1.969 14.797 1 71.75 187 VAL B O 1
ATOM 3839 N N . GLY B 1 188 ? -1.009 -0.469 16.375 1 59.19 188 GLY B N 1
ATOM 3840 C CA . GLY B 1 188 ? -1.656 -1.395 17.281 1 59.19 188 GLY B CA 1
ATOM 3841 C C . GLY B 1 188 ? -0.853 -1.643 18.547 1 59.19 188 GLY B C 1
ATOM 3842 O O . GLY B 1 188 ? -1.344 -2.271 19.484 1 59.19 188 GLY B O 1
ATOM 3843 N N . ARG B 1 189 ? 0.382 -1.409 18.328 1 56.34 189 ARG B N 1
ATOM 3844 C CA . ARG B 1 189 ? 1.186 -1.698 19.516 1 56.34 189 ARG B CA 1
ATOM 3845 C C . ARG B 1 189 ? 0.91 -0.689 20.625 1 56.34 189 ARG B C 1
ATOM 3847 O O . ARG B 1 189 ? 1.289 -0.906 21.766 1 56.34 189 ARG B O 1
ATOM 3854 N N . ARG B 1 190 ? 0.356 0.345 20.188 1 54.88 190 ARG B N 1
ATOM 3855 C CA . ARG B 1 190 ? 0.149 1.302 21.281 1 54.88 190 ARG B CA 1
ATOM 3856 C C . ARG B 1 190 ? -1.287 1.248 21.781 1 54.88 190 ARG B C 1
ATOM 3858 O O . ARG B 1 190 ? -2.166 0.695 21.125 1 54.88 190 ARG B O 1
ATOM 3865 N N . HIS B 1 191 ? -1.453 1.55 23.141 1 58.41 191 HIS B N 1
ATOM 3866 C CA . HIS B 1 191 ? -2.707 1.712 23.859 1 58.41 191 HIS B CA 1
ATOM 3867 C C . HIS B 1 191 ? -3.545 2.84 23.266 1 58.41 191 HIS B C 1
ATOM 3869 O O . HIS B 1 191 ? -3.002 3.791 22.703 1 58.41 191 HIS B O 1
ATOM 3875 N N . GLY B 1 192 ? -4.879 2.531 22.547 1 62.84 192 GLY B N 1
ATOM 3876 C CA . GLY B 1 192 ? -5.719 3.67 22.219 1 62.84 192 GLY B CA 1
ATOM 3877 C C . GLY B 1 192 ? -6.449 3.506 20.891 1 62.84 192 GLY B C 1
ATOM 3878 O O . GLY B 1 192 ? -6.715 4.488 20.203 1 62.84 192 GLY B O 1
ATOM 3879 N N . HIS B 1 193 ? -6.645 2.318 20.641 1 83.19 193 HIS B N 1
ATOM 3880 C CA . HIS B 1 193 ? -7.328 2.088 19.375 1 83.19 193 HIS B CA 1
ATOM 3881 C C . HIS B 1 193 ? -8.82 1.856 19.578 1 83.19 193 HIS B C 1
ATOM 3883 O O . HIS B 1 193 ? -9.328 0.77 19.297 1 83.19 193 HIS B O 1
ATOM 3889 N N . ALA B 1 194 ? -9.461 2.957 19.922 1 90.44 194 ALA B N 1
ATOM 3890 C CA . ALA B 1 194 ? -10.883 2.852 20.25 1 90.44 194 ALA B CA 1
ATOM 3891 C C . ALA B 1 194 ? -11.719 2.617 19 1 90.44 194 ALA B C 1
ATOM 3893 O O . ALA B 1 194 ? -12.797 2.027 19.062 1 90.44 194 ALA B O 1
ATOM 3894 N N . TYR B 1 195 ? -11.164 3.041 17.906 1 94.94 195 TYR B N 1
ATOM 3895 C CA . TYR B 1 195 ? -12 3.012 16.703 1 94.94 195 TYR B CA 1
ATOM 3896 C C . TYR B 1 195 ? -11.367 2.152 15.617 1 94.94 195 TYR B C 1
ATOM 3898 O O . TYR B 1 195 ? -11.727 2.26 14.445 1 94.94 195 TYR B O 1
ATOM 3906 N N . GLY B 1 196 ? -10.438 1.313 16.016 1 93.44 196 GLY B N 1
ATOM 3907 C CA . GLY B 1 196 ? -9.766 0.413 15.086 1 93.44 196 GLY B CA 1
ATOM 3908 C C . GLY B 1 196 ? -8.25 0.519 15.141 1 93.44 196 GLY B C 1
ATOM 3909 O O . GLY B 1 196 ? -7.711 1.519 15.617 1 93.44 196 GLY B O 1
ATOM 3910 N N . LYS B 1 197 ? -7.641 -0.452 14.633 1 91.06 197 LYS B N 1
ATOM 3911 C CA . LYS B 1 197 ? -6.184 -0.501 14.625 1 91.06 197 LYS B CA 1
ATOM 3912 C C . LYS B 1 197 ? -5.617 0.019 13.312 1 91.06 197 LYS B C 1
ATOM 3914 O O . LYS B 1 197 ? -5.125 -0.758 12.492 1 91.06 197 LYS B O 1
ATOM 3919 N N . GLY B 1 198 ? -5.668 1.302 13.172 1 94.44 198 GLY B N 1
ATOM 3920 C CA . GLY B 1 198 ? -5.18 1.976 11.984 1 94.44 198 GLY B CA 1
ATOM 3921 C C . GLY B 1 198 ? -4.512 3.305 12.273 1 94.44 198 GLY B C 1
ATOM 3922 O O . GLY B 1 198 ? -3.98 3.51 13.367 1 94.44 198 GLY B O 1
ATOM 3923 N N . ILE B 1 199 ? -4.363 4.094 11.289 1 95.25 199 ILE B N 1
ATOM 3924 C CA . ILE B 1 199 ? -3.758 5.418 11.406 1 95.25 199 ILE B CA 1
ATOM 3925 C C . ILE B 1 199 ? -4.836 6.453 11.711 1 95.25 199 ILE B C 1
ATOM 3927 O O . ILE B 1 199 ? -5.805 6.594 10.969 1 95.25 199 ILE B O 1
ATOM 3931 N N . TYR B 1 200 ? -4.621 7.191 12.781 1 95.25 200 TYR B N 1
ATOM 3932 C CA . TYR B 1 200 ? -5.629 8.125 13.273 1 95.25 200 TYR B CA 1
ATOM 3933 C C . TYR B 1 200 ? -5.383 9.523 12.727 1 95.25 200 TYR B C 1
ATOM 3935 O O . TYR B 1 200 ? -4.25 10.016 12.742 1 95.25 200 TYR B O 1
ATOM 3943 N N . PHE B 1 201 ? -6.473 10.109 12.328 1 97.06 201 PHE B N 1
ATOM 3944 C CA . PHE B 1 201 ? -6.484 11.516 11.945 1 97.06 201 PHE B CA 1
ATOM 3945 C C . PHE B 1 201 ? -7.605 12.266 12.656 1 97.06 201 PHE B C 1
ATOM 3947 O O . PHE B 1 201 ? -8.648 11.688 12.961 1 97.06 201 PHE B O 1
ATOM 3954 N N . ALA B 1 202 ? -7.352 13.516 12.844 1 97.94 202 ALA B N 1
ATOM 3955 C CA . ALA B 1 202 ? -8.352 14.383 13.477 1 97.94 202 ALA B CA 1
ATOM 3956 C C . ALA B 1 202 ? -8.859 15.43 12.492 1 97.94 202 ALA B C 1
ATOM 3958 O O . ALA B 1 202 ? -8.094 15.953 11.672 1 97.94 202 ALA B O 1
ATOM 3959 N N . LYS B 1 203 ? -10.109 15.727 12.625 1 98.12 203 LYS B N 1
ATOM 3960 C CA . LYS B 1 203 ? -10.703 16.828 11.883 1 98.12 203 LYS B CA 1
ATOM 3961 C C . LYS B 1 203 ? -10.109 18.172 12.32 1 98.12 203 LYS B C 1
ATOM 3963 O O . LYS B 1 203 ? -9.82 19.031 11.484 1 98.12 203 LYS B O 1
ATOM 3968 N N . PHE B 1 204 ? -9.914 18.266 13.578 1 98.06 204 PHE B N 1
ATOM 3969 C CA . PHE B 1 204 ? -9.422 19.531 14.133 1 98.06 204 PHE B CA 1
ATOM 3970 C C . PHE B 1 204 ? -7.945 19.406 14.5 1 98.06 204 PHE B C 1
ATOM 3972 O O . PHE B 1 204 ? -7.543 18.453 15.172 1 98.06 204 PHE B O 1
ATOM 3979 N N . ALA B 1 205 ? -7.195 20.375 14.133 1 97.69 205 ALA B N 1
ATOM 3980 C CA . ALA B 1 205 ? -5.766 20.438 14.445 1 97.69 205 ALA B CA 1
ATOM 3981 C C . ALA B 1 205 ? -5.531 20.422 15.953 1 97.69 205 ALA B C 1
ATOM 3983 O O . ALA B 1 205 ? -4.555 19.844 16.422 1 97.69 205 ALA B O 1
ATOM 3984 N N . SER B 1 206 ? -6.371 21.062 16.719 1 96.56 206 SER B N 1
ATOM 3985 C CA . SER B 1 206 ? -6.246 21.141 18.172 1 96.56 206 SER B CA 1
ATOM 3986 C C . SER B 1 206 ? -6.289 19.75 18.797 1 96.56 206 SER B C 1
ATOM 3988 O O . SER B 1 206 ? -5.602 19.5 19.781 1 96.56 206 SER B O 1
ATOM 3990 N N . GLN B 1 207 ? -7.129 18.906 18.25 1 95.88 207 GLN B N 1
ATOM 3991 C CA . GLN B 1 207 ? -7.234 17.547 18.75 1 95.88 207 GLN B CA 1
ATOM 3992 C C . GLN B 1 207 ? -5.98 16.734 18.422 1 95.88 207 GLN B C 1
ATOM 3994 O O . GLN B 1 207 ? -5.477 15.984 19.266 1 95.88 207 GLN B O 1
ATOM 3999 N N . ALA B 1 208 ? -5.477 16.828 17.203 1 95.94 208 ALA B N 1
ATOM 4000 C CA . ALA B 1 208 ? -4.266 16.125 16.797 1 95.94 208 ALA B CA 1
ATOM 4001 C C . ALA B 1 208 ? -3.055 16.609 17.578 1 95.94 208 ALA B C 1
ATOM 4003 O O . ALA B 1 208 ? -2.145 15.828 17.875 1 95.94 208 ALA B O 1
ATOM 4004 N N . ALA B 1 209 ? -3.014 17.875 17.953 1 93.94 209 ALA B N 1
ATOM 4005 C CA . ALA B 1 209 ? -1.891 18.5 18.641 1 93.94 209 ALA B CA 1
ATOM 4006 C C . ALA B 1 209 ? -1.653 17.844 20 1 93.94 209 ALA B C 1
ATOM 4008 O O . ALA B 1 209 ? -0.538 17.875 20.531 1 93.94 209 ALA B O 1
ATOM 4009 N N . LYS B 1 210 ? -2.631 17.203 20.578 1 90.5 210 LYS B N 1
ATOM 4010 C CA . LYS B 1 210 ? -2.51 16.531 21.875 1 90.5 210 LYS B CA 1
ATOM 4011 C C . LYS B 1 210 ? -1.546 15.352 21.797 1 90.5 210 LYS B C 1
ATOM 4013 O O . LYS B 1 210 ? -1.024 14.906 22.812 1 90.5 210 LYS B O 1
ATOM 4018 N N . TYR B 1 211 ? -1.359 14.914 20.625 1 88.25 211 TYR B N 1
ATOM 4019 C CA . TYR B 1 211 ? -0.528 13.727 20.453 1 88.25 211 TYR B CA 1
ATOM 4020 C C . TYR B 1 211 ? 0.862 14.109 19.953 1 88.25 211 TYR B C 1
ATOM 4022 O O . TYR B 1 211 ? 1.689 13.234 19.672 1 88.25 211 TYR B O 1
ATOM 4030 N N . SER B 1 212 ? 1.05 15.328 19.75 1 86.81 212 SER B N 1
ATOM 4031 C CA . SER B 1 212 ? 2.363 15.805 19.328 1 86.81 212 SER B CA 1
ATOM 4032 C C . SER B 1 212 ? 3.322 15.906 20.5 1 86.81 212 SER B C 1
ATOM 4034 O O . SER B 1 212 ? 3.039 16.594 21.484 1 86.81 212 SER B O 1
ATOM 4036 N N . LYS B 1 213 ? 3.863 14.672 21.016 1 70.62 213 LYS B N 1
ATOM 4037 C CA . LYS B 1 213 ? 4.75 14.68 22.188 1 70.62 213 LYS B CA 1
ATOM 4038 C C . LYS B 1 213 ? 6.012 15.484 21.906 1 70.62 213 LYS B C 1
ATOM 4040 O O . LYS B 1 213 ? 6.598 15.383 20.828 1 70.62 213 LYS B O 1
ATOM 4045 N N . ARG B 1 214 ? 6.332 16.328 22.922 1 62.19 214 ARG B N 1
ATOM 4046 C CA . ARG B 1 214 ? 7.473 17.234 22.922 1 62.19 214 ARG B CA 1
ATOM 4047 C C . ARG B 1 214 ? 8.758 16.5 23.297 1 62.19 214 ARG B C 1
ATOM 4049 O O . ARG B 1 214 ? 8.758 15.648 24.172 1 62.19 214 ARG B O 1
ATOM 4056 N N . SER B 1 215 ? 9.539 16.281 22.25 1 58.09 215 SER B N 1
ATOM 4057 C CA . SER B 1 215 ? 10.859 15.844 22.703 1 58.09 215 SER B CA 1
ATOM 4058 C C . SER B 1 215 ? 11.484 16.859 23.641 1 58.09 215 SER B C 1
ATOM 4060 O O . SER B 1 215 ? 11.219 18.062 23.531 1 58.09 215 SER B O 1
ATOM 4062 N N . PRO B 1 216 ? 11.969 16.438 24.859 1 54.94 216 PRO B N 1
ATOM 4063 C CA . PRO B 1 216 ? 12.578 17.344 25.844 1 54.94 216 PRO B CA 1
ATOM 4064 C C . PRO B 1 216 ? 13.344 18.484 25.172 1 54.94 216 PRO B C 1
ATOM 4066 O O . PRO B 1 216 ? 13.414 19.578 25.734 1 54.94 216 PRO B O 1
ATOM 4069 N N . GLY B 1 217 ? 13.664 18.312 23.938 1 52.19 217 GLY B N 1
ATOM 4070 C CA . GLY B 1 217 ? 14.445 19.297 23.219 1 52.19 217 GLY B CA 1
ATOM 4071 C C . GLY B 1 217 ? 13.594 20.219 22.359 1 52.19 217 GLY B C 1
ATOM 4072 O O . GLY B 1 217 ? 14.117 21.125 21.703 1 52.19 217 GLY B O 1
ATOM 4073 N N . ASP B 1 218 ? 12.406 19.859 22.438 1 60.47 218 ASP B N 1
ATOM 4074 C CA . ASP B 1 218 ? 11.578 20.703 21.562 1 60.47 218 ASP B CA 1
ATOM 4075 C C . ASP B 1 218 ? 11.312 22.062 22.203 1 60.47 218 ASP B C 1
ATOM 4077 O O . ASP B 1 218 ? 10.875 22.141 23.359 1 60.47 218 ASP B O 1
ATOM 4081 N N . CYS B 1 219 ? 12.109 23.094 21.875 1 60.03 219 CYS B N 1
ATOM 4082 C CA . CYS B 1 219 ? 12.133 24.484 22.328 1 60.03 219 CYS B CA 1
ATOM 4083 C C . CYS B 1 219 ? 10.734 25.094 22.328 1 60.03 219 CYS B C 1
ATOM 4085 O O . CYS B 1 219 ? 10.547 26.234 21.938 1 60.03 219 CYS B O 1
ATOM 4087 N N . GLY B 1 220 ? 9.734 24.297 22.75 1 78.62 220 GLY B N 1
ATOM 4088 C CA . GLY B 1 220 ? 8.438 24.938 22.859 1 78.62 220 GLY B CA 1
ATOM 4089 C C . GLY B 1 220 ? 7.625 24.875 21.578 1 78.62 220 GLY B C 1
ATOM 4090 O O . GLY B 1 220 ? 6.727 25.688 21.375 1 78.62 220 GLY B O 1
ATOM 4091 N N . HIS B 1 221 ? 8.031 24.141 20.656 1 84.44 221 HIS B N 1
ATOM 4092 C CA . HIS B 1 221 ? 7.273 24.016 19.422 1 84.44 221 HIS B CA 1
ATOM 4093 C C . HIS B 1 221 ? 6.719 22.609 19.25 1 84.44 221 HIS B C 1
ATOM 4095 O O . HIS B 1 221 ? 7.297 21.641 19.75 1 84.44 221 HIS B O 1
ATOM 4101 N N . GLY B 1 222 ? 5.566 22.609 18.734 1 90.25 222 GLY B N 1
ATOM 4102 C CA . GLY B 1 222 ? 4.961 21.344 18.328 1 90.25 222 GLY B CA 1
ATOM 4103 C C . GLY B 1 222 ? 4.859 21.203 16.812 1 90.25 222 GLY B C 1
ATOM 4104 O O . GLY B 1 222 ? 5 22.188 16.094 1 90.25 222 GLY B O 1
ATOM 4105 N N . GLU B 1 223 ? 4.715 19.969 16.391 1 92.31 223 GLU B N 1
ATOM 4106 C CA . GLU B 1 223 ? 4.582 19.703 14.961 1 92.31 223 GLU B CA 1
ATOM 4107 C C . GLU B 1 223 ? 3.324 18.875 14.664 1 92.31 223 GLU B C 1
ATOM 4109 O O . GLU B 1 223 ? 2.971 17.984 15.43 1 92.31 223 GLU B O 1
ATOM 4114 N N . LEU B 1 224 ? 2.715 19.312 13.586 1 94.88 224 LEU B N 1
ATOM 4115 C CA . LEU B 1 224 ? 1.523 18.625 13.094 1 94.88 224 LEU B CA 1
ATOM 4116 C C . LEU B 1 224 ? 1.664 18.297 11.609 1 94.88 224 LEU B C 1
ATOM 4118 O O . LEU B 1 224 ? 2.197 19.109 10.836 1 94.88 224 LEU B O 1
ATOM 4122 N N . LEU B 1 225 ? 1.164 17.156 11.297 1 97.06 225 LEU B N 1
ATOM 4123 C CA . LEU B 1 225 ? 1.05 16.828 9.883 1 97.06 225 LEU B CA 1
ATOM 4124 C C . LEU B 1 225 ? -0.363 17.094 9.375 1 97.06 225 LEU B C 1
ATOM 4126 O O . LEU B 1 225 ? -1.342 16.766 10.047 1 97.06 225 LEU B O 1
ATOM 4130 N N . MET B 1 226 ? -0.454 17.766 8.289 1 97.06 226 MET B N 1
ATOM 4131 C CA . MET B 1 226 ? -1.691 17.844 7.516 1 97.06 226 MET B CA 1
ATOM 4132 C C . MET B 1 226 ? -1.612 16.953 6.277 1 97.06 226 MET B C 1
ATOM 4134 O O . MET B 1 226 ? -0.679 17.078 5.48 1 97.06 226 MET B O 1
ATOM 4138 N N . ALA B 1 227 ? -2.582 16.094 6.141 1 97.56 227 ALA B N 1
ATOM 4139 C CA . ALA B 1 227 ? -2.541 15.125 5.043 1 97.56 227 ALA B CA 1
ATOM 4140 C C . ALA B 1 227 ? -3.834 15.164 4.23 1 97.56 227 ALA B C 1
ATOM 4142 O O . ALA B 1 227 ? -4.895 15.5 4.758 1 97.56 227 ALA B O 1
ATOM 4143 N N . ARG B 1 228 ? -3.682 14.898 2.934 1 96.06 228 ARG B N 1
ATOM 4144 C CA . ARG B 1 228 ? -4.84 14.5 2.139 1 96.06 228 ARG B CA 1
ATOM 4145 C C . ARG B 1 228 ? -5.203 13.039 2.393 1 96.06 228 ARG B C 1
ATOM 4147 O O . ARG B 1 228 ? -4.344 12.156 2.311 1 96.06 228 ARG B O 1
ATOM 4154 N N . VAL B 1 229 ? -6.398 12.82 2.707 1 98.06 229 VAL B N 1
ATOM 4155 C CA . VAL B 1 229 ? -6.812 11.477 3.096 1 98.06 229 VAL B CA 1
ATOM 4156 C C . VAL B 1 229 ? -8.031 11.055 2.283 1 98.06 229 VAL B C 1
ATOM 4158 O O . VAL B 1 229 ? -9.023 11.789 2.215 1 98.06 229 VAL B O 1
ATOM 4161 N N . LEU B 1 230 ? -7.914 9.906 1.618 1 97.94 230 LEU B N 1
ATOM 4162 C CA . LEU B 1 230 ? -9.07 9.289 0.979 1 97.94 230 LEU B CA 1
ATOM 4163 C C . LEU B 1 230 ? -9.961 8.602 2.01 1 97.94 230 LEU B C 1
ATOM 4165 O O . LEU B 1 230 ? -9.695 7.453 2.393 1 97.94 230 LEU B O 1
ATOM 4169 N N . ILE B 1 231 ? -10.961 9.258 2.365 1 97.25 231 ILE B N 1
ATOM 4170 C CA . ILE B 1 231 ? -11.891 8.711 3.348 1 97.25 231 ILE B CA 1
ATOM 4171 C C . ILE B 1 231 ? -12.773 7.652 2.689 1 97.25 231 ILE B C 1
ATOM 4173 O O . ILE B 1 231 ? -13.102 6.637 3.307 1 97.25 231 ILE B O 1
ATOM 4177 N N . GLY B 1 232 ? -13.172 7.938 1.518 1 96.75 232 GLY B N 1
ATOM 4178 C CA . GLY B 1 232 ? -14.102 7.059 0.828 1 96.75 232 GLY B CA 1
ATOM 4179 C C . GLY B 1 232 ? -15.43 6.906 1.552 1 96.75 232 GLY B C 1
ATOM 4180 O O . GLY B 1 232 ? -16.062 7.902 1.896 1 96.75 232 GLY B O 1
ATOM 4181 N N . ARG B 1 233 ? -15.836 5.641 1.749 1 96.38 233 ARG B N 1
ATOM 4182 C CA . ARG B 1 233 ? -17.047 5.316 2.5 1 96.38 233 ARG B CA 1
ATOM 4183 C C . ARG B 1 233 ? -16.703 4.93 3.936 1 96.38 233 ARG B C 1
ATOM 4185 O O . ARG B 1 233 ? -16.188 3.844 4.188 1 96.38 233 ARG B O 1
ATOM 4192 N N . PRO B 1 234 ? -17.078 5.836 4.844 1 97.5 234 PRO B N 1
ATOM 4193 C CA . PRO B 1 234 ? -16.734 5.539 6.238 1 97.5 234 PRO B CA 1
ATOM 4194 C C . PRO B 1 234 ? -17.766 4.645 6.926 1 97.5 234 PRO B C 1
ATOM 4196 O O . PRO B 1 234 ? -18.922 4.594 6.512 1 97.5 234 PRO B O 1
ATOM 4199 N N . THR B 1 235 ? -17.328 3.875 7.855 1 97.69 235 THR B N 1
ATOM 4200 C CA . THR B 1 235 ? -18.188 3.131 8.773 1 97.69 235 THR B CA 1
ATOM 4201 C C . THR B 1 235 ? -17.797 3.406 10.227 1 97.69 235 THR B C 1
ATOM 4203 O O . THR B 1 235 ? -16.734 3.99 10.484 1 97.69 235 THR B O 1
ATOM 4206 N N . LEU B 1 236 ? -18.641 3.053 11.117 1 97.62 236 LEU B N 1
ATOM 4207 C CA . LEU B 1 236 ? -18.359 3.268 12.531 1 97.62 236 LEU B CA 1
ATOM 4208 C C . LEU B 1 236 ? -17.188 2.393 12.992 1 97.62 236 LEU B C 1
ATOM 4210 O O . LEU B 1 236 ? -17.141 1.198 12.688 1 97.62 236 LEU B O 1
ATOM 4214 N N . GLY B 1 237 ? -16.25 3.01 13.742 1 96.75 237 GLY B N 1
ATOM 4215 C CA . GLY B 1 237 ? -15.086 2.277 14.227 1 96.75 237 GLY B CA 1
ATOM 4216 C C . GLY B 1 237 ? -15.383 1.423 15.445 1 96.75 237 GLY B C 1
ATOM 4217 O O . GLY B 1 237 ? -16.422 1.595 16.094 1 96.75 237 GLY B O 1
ATOM 4218 N N . ALA B 1 238 ? -14.5 0.478 15.633 1 94.62 238 ALA B N 1
ATOM 4219 C CA . ALA B 1 238 ? -14.484 -0.377 16.812 1 94.62 238 ALA B CA 1
ATOM 4220 C C . ALA B 1 238 ? -13.07 -0.845 17.141 1 94.62 238 ALA B C 1
ATOM 4222 O O . ALA B 1 238 ? -12.242 -1.012 16.25 1 94.62 238 ALA B O 1
ATOM 4223 N N . LYS B 1 239 ? -12.844 -1.162 18.422 1 91.44 239 LYS B N 1
ATOM 4224 C CA . LYS B 1 239 ? -11.516 -1.428 18.953 1 91.44 239 LYS B CA 1
ATOM 4225 C C . LYS B 1 239 ? -10.867 -2.617 18.25 1 91.44 239 LYS B C 1
ATOM 4227 O O . LYS B 1 239 ? -9.648 -2.641 18.047 1 91.44 239 LYS B O 1
ATOM 4232 N N . GLU B 1 240 ? -11.594 -3.502 17.812 1 88.62 240 GLU B N 1
ATOM 4233 C CA . GLU B 1 240 ? -11.047 -4.762 17.328 1 88.62 240 GLU B CA 1
ATOM 4234 C C . GLU B 1 240 ? -10.844 -4.73 15.82 1 88.62 240 GLU B C 1
ATOM 4236 O O . GLU B 1 240 ? -10.266 -5.652 15.242 1 88.62 240 GLU B O 1
ATOM 4241 N N . LYS B 1 241 ? -11.266 -3.666 15.203 1 90.38 241 LYS B N 1
ATOM 4242 C CA . LYS B 1 241 ? -11.258 -3.637 13.742 1 90.38 241 LYS B CA 1
ATOM 4243 C C . LYS B 1 241 ? -9.844 -3.457 13.203 1 90.38 241 LYS B C 1
ATOM 4245 O O . LYS B 1 241 ? -9.125 -2.553 13.625 1 90.38 241 LYS B O 1
ATOM 4250 N N . LEU B 1 242 ? -9.469 -4.367 12.258 1 89.56 242 LEU B N 1
ATOM 4251 C CA . LEU B 1 242 ? -8.203 -4.273 11.539 1 89.56 242 LEU B CA 1
ATOM 4252 C C . LEU B 1 242 ? -8.398 -3.658 10.164 1 89.56 242 LEU B C 1
ATOM 4254 O O . LEU B 1 242 ? -7.426 -3.361 9.461 1 89.56 242 LEU B O 1
ATOM 4258 N N . LYS B 1 243 ? -9.57 -3.543 9.773 1 91.56 243 LYS B N 1
ATOM 4259 C CA . LYS B 1 243 ? -10.07 -2.912 8.555 1 91.56 243 LYS B CA 1
ATOM 4260 C C . LYS B 1 243 ? -11.523 -2.475 8.711 1 91.56 243 LYS B C 1
ATOM 4262 O O . LYS B 1 243 ? -12.203 -2.902 9.641 1 91.56 243 LYS B O 1
ATOM 4267 N N . PRO B 1 244 ? -12 -1.624 7.824 1 93.5 244 PRO B N 1
ATOM 4268 C CA . PRO B 1 244 ? -13.359 -1.117 8.023 1 93.5 244 PRO B CA 1
ATOM 4269 C C . PRO B 1 244 ? -14.414 -2.227 8.023 1 93.5 244 PRO B C 1
ATOM 4271 O O . PRO B 1 244 ? -15.336 -2.207 8.844 1 93.5 244 PRO B O 1
ATOM 4274 N N . ASP B 1 245 ? -14.297 -3.172 7.145 1 91.69 245 ASP B N 1
ATOM 4275 C CA . ASP B 1 245 ? -15.25 -4.281 7.074 1 91.69 245 ASP B CA 1
ATOM 4276 C C . ASP B 1 245 ? -14.656 -5.547 7.688 1 91.69 245 ASP B C 1
ATOM 4278 O O . ASP B 1 245 ? -14.688 -6.613 7.07 1 91.69 245 ASP B O 1
ATOM 4282 N N . HIS B 1 246 ? -14.109 -5.32 8.852 1 86.5 246 HIS B N 1
ATOM 4283 C CA . HIS B 1 246 ? -13.484 -6.449 9.523 1 86.5 246 HIS B CA 1
ATOM 4284 C C . HIS B 1 246 ? -14.477 -7.582 9.75 1 86.5 246 HIS B C 1
ATOM 4286 O O . HIS B 1 246 ? -15.562 -7.363 10.289 1 86.5 246 HIS B O 1
ATOM 4292 N N . GLY B 1 247 ? -14.109 -8.703 9.281 1 78.44 247 GLY B N 1
ATOM 4293 C CA . GLY B 1 247 ? -14.961 -9.859 9.461 1 78.44 247 GLY B CA 1
ATOM 4294 C C . GLY B 1 247 ? -15.922 -10.086 8.312 1 78.44 247 GLY B C 1
ATOM 4295 O O . GLY B 1 247 ? -16.562 -11.141 8.227 1 78.44 247 GLY B O 1
ATOM 4296 N N . ALA B 1 248 ? -15.992 -9.117 7.426 1 77.06 248 ALA B N 1
ATOM 4297 C CA . ALA B 1 248 ? -16.891 -9.227 6.281 1 77.06 248 ALA B CA 1
ATOM 4298 C C . ALA B 1 248 ? -16.172 -9.766 5.055 1 77.06 248 ALA B C 1
ATOM 4300 O O . ALA B 1 248 ? -14.945 -9.625 4.945 1 77.06 248 ALA B O 1
ATOM 4301 N N . LEU B 1 249 ? -16.844 -10.414 4.223 1 71.25 249 LEU B N 1
ATOM 4302 C CA . LEU B 1 249 ? -16.281 -10.969 2.998 1 71.25 249 LEU B CA 1
ATOM 4303 C C . LEU B 1 249 ? -16.047 -9.875 1.957 1 71.25 249 LEU B C 1
ATOM 4305 O O . LEU B 1 249 ? -15.062 -9.914 1.216 1 71.25 249 LEU B O 1
ATOM 4309 N N . GLU B 1 250 ? -16.984 -8.93 2.033 1 76.62 250 GLU B N 1
ATOM 4310 C CA . GLU B 1 250 ? -16.891 -7.863 1.04 1 76.62 250 GLU B CA 1
ATOM 4311 C C . GLU B 1 250 ? -16.312 -6.59 1.655 1 76.62 250 GLU B C 1
ATOM 4313 O O . GLU B 1 250 ? -16.531 -6.316 2.838 1 76.62 250 GLU B O 1
ATOM 4318 N N . THR B 1 251 ? -15.555 -5.949 0.9 1 81.5 251 THR B N 1
ATOM 4319 C CA . THR B 1 251 ? -15.023 -4.645 1.283 1 81.5 251 THR B CA 1
ATOM 4320 C C . THR B 1 251 ? -15.898 -3.521 0.729 1 81.5 251 THR B C 1
ATOM 4322 O O . THR B 1 251 ? -15.891 -3.256 -0.474 1 81.5 251 THR B O 1
ATOM 4325 N N . THR B 1 252 ? -16.672 -2.93 1.626 1 91.19 252 THR B N 1
ATOM 4326 C CA . THR B 1 252 ? -17.609 -1.897 1.177 1 91.19 252 THR B CA 1
ATOM 4327 C C . THR B 1 252 ? -17.219 -0.537 1.749 1 91.19 252 THR B C 1
ATOM 4329 O O . THR B 1 252 ? -17.703 0.498 1.282 1 91.19 252 THR B O 1
ATOM 4332 N N . HIS B 1 253 ? -16.422 -0.529 2.719 1 96.62 253 HIS B N 1
ATOM 4333 C CA . HIS B 1 253 ? -16.016 0.715 3.361 1 96.62 253 HIS B CA 1
ATOM 4334 C C . HIS B 1 253 ? -14.508 0.911 3.275 1 96.62 253 HIS B C 1
ATOM 4336 O O . HIS B 1 253 ? -13.766 -0.05 3.062 1 96.62 253 HIS B O 1
ATOM 4342 N N . ASP B 1 254 ? -14.094 2.137 3.475 1 96.88 254 ASP B N 1
ATOM 4343 C CA . ASP B 1 254 ? -12.695 2.467 3.229 1 96.88 254 ASP B CA 1
ATOM 4344 C C . ASP B 1 254 ? -12.039 3.055 4.48 1 96.88 254 ASP B C 1
ATOM 4346 O O . ASP B 1 254 ? -10.82 3.211 4.531 1 96.88 254 ASP B O 1
ATOM 4350 N N . SER B 1 255 ? -12.828 3.439 5.449 1 98 255 SER B N 1
ATOM 4351 C CA . SER B 1 255 ? -12.312 4.051 6.672 1 98 255 SER B CA 1
ATOM 4352 C C . SER B 1 255 ? -13.289 3.863 7.832 1 98 255 SER B C 1
ATOM 4354 O O . SER B 1 255 ? -14.406 3.381 7.641 1 98 255 SER B O 1
ATOM 4356 N N . CYS B 1 256 ? -12.805 4.141 9.023 1 97.94 256 CYS B N 1
ATOM 4357 C CA . CYS B 1 256 ? -13.648 4.168 10.211 1 97.94 256 CYS B CA 1
ATOM 4358 C C . CYS B 1 256 ? -13.688 5.562 10.82 1 97.94 256 CYS B C 1
ATOM 4360 O O . CYS B 1 256 ? -12.758 6.348 10.656 1 97.94 256 CYS B O 1
ATOM 4362 N N . VAL B 1 257 ? -14.805 5.82 11.547 1 98.44 257 VAL B N 1
ATOM 4363 C CA . VAL B 1 257 ? -14.977 7.117 12.188 1 98.44 257 VAL B CA 1
ATOM 4364 C C . VAL B 1 257 ? -15.562 6.926 13.586 1 98.44 257 VAL B C 1
ATOM 4366 O O . VAL B 1 257 ? -16.078 5.855 13.906 1 98.44 257 VAL B O 1
ATOM 4369 N N . ASP B 1 258 ? -15.414 7.93 14.422 1 97.69 258 ASP B N 1
ATOM 4370 C CA . ASP B 1 258 ? -15.969 7.898 15.773 1 97.69 258 ASP B CA 1
ATOM 4371 C C . ASP B 1 258 ? -17.469 8.141 15.758 1 97.69 258 ASP B C 1
ATOM 4373 O O . ASP B 1 258 ? -18.188 7.668 16.641 1 97.69 258 ASP B O 1
ATOM 4377 N N . ASN B 1 259 ? -17.875 8.922 14.742 1 97.44 259 ASN B N 1
ATOM 4378 C CA . ASN B 1 259 ? -19.266 9.289 14.547 1 97.44 259 ASN B CA 1
ATOM 4379 C C . ASN B 1 259 ? -19.609 9.438 13.07 1 97.44 259 ASN B C 1
ATOM 4381 O O . ASN B 1 259 ? -19 10.25 12.367 1 97.44 259 ASN B O 1
ATOM 4385 N N . ILE B 1 260 ? -20.578 8.68 12.617 1 96.06 260 ILE B N 1
ATOM 4386 C CA . ILE B 1 260 ? -20.891 8.648 11.188 1 96.06 260 ILE B CA 1
ATOM 4387 C C . ILE B 1 260 ? -21.5 9.992 10.773 1 96.06 260 ILE B C 1
ATOM 4389 O O . ILE B 1 260 ? -21.172 10.516 9.703 1 96.06 260 ILE B O 1
ATOM 4393 N N . ALA B 1 261 ? -22.344 10.57 11.516 1 96.19 261 ALA B N 1
ATOM 4394 C CA . ALA B 1 261 ? -23.047 11.805 11.188 1 96.19 261 ALA B CA 1
ATOM 4395 C C . ALA B 1 261 ? -22.109 13.008 11.25 1 96.19 261 ALA B C 1
ATOM 4397 O O . ALA B 1 261 ? -22.203 13.914 10.422 1 96.19 261 ALA B O 1
ATOM 4398 N N . ASN B 1 262 ? -21.281 12.953 12.297 1 96.88 262 ASN B N 1
ATOM 4399 C CA . ASN B 1 262 ? -20.359 14.062 12.5 1 96.88 262 ASN B CA 1
ATOM 4400 C C . ASN B 1 262 ? -18.984 13.57 12.914 1 96.88 262 ASN B C 1
ATOM 4402 O O . ASN B 1 262 ? -18.562 13.75 14.062 1 96.88 262 ASN B O 1
ATOM 4406 N N . PRO B 1 263 ? -18.266 13.07 12.031 1 98 263 PRO B N 1
ATOM 4407 C CA . PRO B 1 263 ? -16.969 12.484 12.352 1 98 263 PRO B CA 1
ATOM 4408 C C . PRO B 1 263 ? -15.93 13.531 12.766 1 98 263 PRO B C 1
ATOM 4410 O O . PRO B 1 263 ? -15.812 14.578 12.125 1 98 263 PRO B O 1
ATOM 4413 N N . ARG B 1 264 ? -15.195 13.266 13.867 1 97.94 264 ARG B N 1
ATOM 4414 C CA . ARG B 1 264 ? -14.078 14.094 14.305 1 97.94 264 ARG B CA 1
ATOM 4415 C C . ARG B 1 264 ? -12.766 13.328 14.25 1 97.94 264 ARG B C 1
ATOM 4417 O O . ARG B 1 264 ? -11.688 13.922 14.266 1 97.94 264 ARG B O 1
ATOM 4424 N N . VAL B 1 265 ? -12.922 12.047 14.297 1 97.75 265 VAL B N 1
ATOM 4425 C CA . VAL B 1 265 ? -11.781 11.148 14.227 1 97.75 265 VAL B CA 1
ATOM 4426 C C . VAL B 1 265 ? -11.938 10.203 13.039 1 97.75 265 VAL B C 1
ATOM 4428 O O . VAL B 1 265 ? -13.023 9.648 12.82 1 97.75 265 VAL B O 1
ATOM 4431 N N . TYR B 1 266 ? -10.945 10.062 12.312 1 97.88 266 TYR B N 1
ATOM 4432 C CA . TYR B 1 266 ? -10.891 9.156 11.172 1 97.88 266 TYR B CA 1
ATOM 4433 C C . TYR B 1 266 ? -9.766 8.141 11.336 1 97.88 266 TYR B C 1
ATOM 4435 O O . TYR B 1 266 ? -8.656 8.5 11.719 1 97.88 266 TYR B O 1
ATOM 4443 N N . VAL B 1 267 ? -10.07 6.918 11.062 1 97.12 267 VAL B N 1
ATOM 4444 C CA . VAL B 1 267 ? -9.078 5.852 11.125 1 97.12 267 VAL B CA 1
ATOM 4445 C C . VAL B 1 267 ? -8.883 5.234 9.742 1 97.12 267 VAL B C 1
ATOM 4447 O O . VAL B 1 267 ? -9.836 4.738 9.141 1 97.12 267 VAL B O 1
ATOM 4450 N N . ILE B 1 268 ? -7.68 5.297 9.25 1 97.12 268 ILE B N 1
ATOM 4451 C CA . ILE B 1 268 ? -7.332 4.816 7.918 1 97.12 268 ILE B CA 1
ATOM 4452 C C . ILE B 1 268 ? -6.488 3.549 8.031 1 97.12 268 ILE B C 1
ATOM 4454 O O . ILE B 1 268 ? -5.543 3.494 8.82 1 97.12 268 ILE B O 1
ATOM 4458 N N . PHE B 1 269 ? -6.762 2.539 7.16 1 95.06 269 PHE B N 1
ATOM 4459 C CA . PHE B 1 269 ? -6.152 1.226 7.324 1 95.06 269 PHE B CA 1
ATOM 4460 C C . PHE B 1 269 ? -5.238 0.902 6.148 1 95.06 269 PHE B C 1
ATOM 4462 O O . PHE B 1 269 ? -4.766 -0.228 6.016 1 95.06 269 PHE B O 1
ATOM 4469 N N . ASP B 1 270 ? -5.078 1.808 5.301 1 95.62 270 ASP B N 1
ATOM 4470 C CA . ASP B 1 270 ? -4.23 1.68 4.121 1 95.62 270 ASP B CA 1
ATOM 4471 C C . ASP B 1 270 ? -3.422 2.953 3.885 1 95.62 270 ASP B C 1
ATOM 4473 O O . ASP B 1 270 ? -3.986 4.004 3.574 1 95.62 270 ASP B O 1
ATOM 4477 N N . SER B 1 271 ? -2.121 2.834 3.924 1 96.44 271 SER B N 1
ATOM 4478 C CA . SER B 1 271 ? -1.255 4 3.801 1 96.44 271 SER B CA 1
ATOM 4479 C C . SER B 1 271 ? -1.424 4.676 2.443 1 96.44 271 SER B C 1
ATOM 4481 O O . SER B 1 271 ? -1.219 5.883 2.314 1 96.44 271 SER B O 1
ATOM 4483 N N . ASN B 1 272 ? -1.828 3.912 1.465 1 96.31 272 ASN B N 1
ATOM 4484 C CA . ASN B 1 272 ? -1.974 4.484 0.131 1 96.31 272 ASN B CA 1
ATOM 4485 C C . ASN B 1 272 ? -3.15 5.453 0.06 1 96.31 272 ASN B C 1
ATOM 4487 O O . ASN B 1 272 ? -3.289 6.199 -0.911 1 96.31 272 ASN B O 1
ATOM 4491 N N . GLN B 1 273 ? -3.961 5.465 1.052 1 97.75 273 GLN B N 1
ATOM 4492 C CA . GLN B 1 273 ? -5.078 6.398 1.124 1 97.75 273 GLN B CA 1
ATOM 4493 C C . GLN B 1 273 ? -4.629 7.75 1.674 1 97.75 273 GLN B C 1
ATOM 4495 O O . GLN B 1 273 ? -5.449 8.648 1.867 1 97.75 273 GLN B O 1
ATOM 4500 N N . ILE B 1 274 ? -3.338 7.84 1.937 1 97.94 274 ILE B N 1
ATOM 4501 C CA . ILE B 1 274 ? -2.85 9.023 2.635 1 97.94 274 ILE B CA 1
ATOM 4502 C C . ILE B 1 274 ? -1.724 9.672 1.828 1 97.94 274 ILE B C 1
ATOM 4504 O O . ILE B 1 274 ? -0.84 8.977 1.318 1 97.94 274 ILE B O 1
ATOM 4508 N N . TYR B 1 275 ? -1.752 10.977 1.743 1 95.62 275 TYR B N 1
ATOM 4509 C CA . TYR B 1 275 ? -0.614 11.742 1.253 1 95.62 275 TYR B CA 1
ATOM 4510 C C . TYR B 1 275 ? -0.25 12.859 2.227 1 95.62 275 TYR B C 1
ATOM 4512 O O . TYR B 1 275 ? -1.005 13.82 2.391 1 95.62 275 TYR B O 1
ATOM 4520 N N . PRO B 1 276 ? 0.912 12.68 2.93 1 96.38 276 PRO B N 1
ATOM 4521 C CA . PRO B 1 276 ? 1.354 13.789 3.77 1 96.38 276 PRO B CA 1
ATOM 4522 C C . PRO B 1 276 ? 1.676 15.047 2.961 1 96.38 276 PRO B C 1
ATOM 4524 O O . PRO B 1 276 ? 2.59 15.031 2.131 1 96.38 276 PRO B O 1
ATOM 4527 N N . GLU B 1 277 ? 0.967 16.078 3.234 1 93.75 277 GLU B N 1
ATOM 4528 C CA . GLU B 1 277 ? 1.024 17.234 2.346 1 93.75 277 GLU B CA 1
ATOM 4529 C C . GLU B 1 277 ? 1.813 18.375 2.98 1 93.75 277 GLU B C 1
ATOM 4531 O O . GLU B 1 277 ? 2.607 19.047 2.307 1 93.75 277 GLU B O 1
ATOM 4536 N N . TYR B 1 278 ? 1.574 18.688 4.305 1 92.94 278 TYR B N 1
ATOM 4537 C CA . TYR B 1 278 ? 2.244 19.812 4.957 1 92.94 278 TYR B CA 1
ATOM 4538 C C . TYR B 1 278 ? 2.701 19.438 6.359 1 92.94 278 TYR B C 1
ATOM 4540 O O . TYR B 1 278 ? 2.055 18.625 7.035 1 92.94 278 TYR B O 1
ATOM 4548 N N . LEU B 1 279 ? 3.793 20.016 6.711 1 94.88 279 LEU B N 1
ATOM 4549 C CA . LEU B 1 279 ? 4.254 20.031 8.094 1 94.88 279 LEU B CA 1
ATOM 4550 C C . LEU B 1 279 ? 4.059 21.406 8.719 1 94.88 279 LEU B C 1
ATOM 4552 O O . LEU B 1 279 ? 4.555 22.406 8.203 1 94.88 279 LEU B O 1
ATOM 4556 N N . ILE B 1 280 ? 3.297 21.453 9.812 1 94.75 280 ILE B N 1
ATOM 4557 C CA . ILE B 1 280 ? 2.992 22.688 10.508 1 94.75 280 ILE B CA 1
ATOM 4558 C C . ILE B 1 280 ? 3.744 22.75 11.836 1 94.75 280 ILE B C 1
ATOM 4560 O O . ILE B 1 280 ? 3.611 21.844 12.664 1 94.75 280 ILE B O 1
ATOM 4564 N N . GLU B 1 281 ? 4.5 23.688 11.992 1 91.81 281 GLU B N 1
ATOM 4565 C CA . GLU B 1 281 ? 5.125 23.953 13.281 1 91.81 281 GLU B CA 1
ATOM 4566 C C . GLU B 1 281 ? 4.395 25.078 14.016 1 91.81 281 GLU B C 1
ATOM 4568 O O . GLU B 1 281 ? 4.066 26.109 13.43 1 91.81 281 GLU B O 1
ATOM 4573 N N . TYR B 1 282 ? 4.102 24.828 15.266 1 92.06 282 TYR B N 1
ATOM 4574 C CA . TYR B 1 282 ? 3.355 25.812 16.031 1 92.06 282 TYR B CA 1
ATOM 4575 C C . TYR B 1 282 ? 3.969 26 17.422 1 92.06 282 TYR B C 1
ATOM 4577 O O . TYR B 1 282 ? 4.715 25.141 17.891 1 92.06 282 TYR B O 1
ATOM 4585 N N . ARG B 1 283 ? 3.68 27.078 18.047 1 89.56 283 ARG B N 1
ATOM 4586 C CA . ARG B 1 283 ? 4.176 27.391 19.391 1 89.56 283 ARG B CA 1
ATOM 4587 C C . ARG B 1 283 ? 3.27 26.797 20.469 1 89.56 283 ARG B C 1
ATOM 4589 O O . ARG B 1 283 ? 2.043 26.891 20.375 1 89.56 283 ARG B O 1
ATOM 4596 N N . VAL B 1 284 ? 3.857 26.094 21.422 1 84.69 284 VAL B N 1
ATOM 4597 C CA . VAL B 1 284 ? 3.086 25.453 22.484 1 84.69 284 VAL B CA 1
ATOM 4598 C C . VAL B 1 284 ? 2.809 26.469 23.594 1 84.69 284 VAL B C 1
ATOM 4600 O O . VAL B 1 284 ? 3.688 27.25 23.953 1 84.69 284 VAL B O 1
#

Nearest PDB structures (foldseek):
  2pqf-assembly8_B  TM=9.286E-01  e=9.128E-21  Homo sapiens
  2pqf-assembly9_A  TM=9.083E-01  e=6.706E-21  Homo sapiens
  2pqf-assembly8_D-3  TM=9.280E-01  e=2.302E-20  Homo sapiens
  8xpx-assembly1_A  TM=8.854E-01  e=2.659E-21  Homo sapiens
  3se2-assembly5_A  TM=8.947E-01  e=3.763E-17  Homo sapiens

Sequence (568 aa):
SDVCSAIALHVDRAKDVAHGRHLQMRQCLEFTLARIESDKRRISRLRQERCLELCRESERARVQIDKSCSCFASAPVFWEHVDLTLPYQVIELICLFLICQLVSLAKHTREYQTVANYVQHEGMLGKSIVSIRRIQNMDLWELYCRKTQQLMRIHRVTKVQERRLFHGTESGNIDGICKYNFDMRLVGRRHGHAYGKGIYFAKFASQAAKYSKRSPGDCGHGELLMARVLIGRPTLGAKEKLKPDHGALETTHDSCVDNIANPRVYVIFDSNQIYPEYLIEYRVSDVCSAIALHVDRAKDVAHGRHLQMRQCLEFTLARIESDKRRISRLRQERCLELCRESERARVQIDKSCSCFASAPVFWEHVDLTLPYQVIELICLFLICQLVSLAKHTREYQTVANYVQHEGMLGKSIVSIRRIQNMDLWELYCRKTQQLMRIHRVTKVQERRLFHGTESGNIDGICKYNFDMRLVGRRHGHAYGKGIYFAKFASQAAKYSKRSPGDCGHGELLMARVLIGRPTLGAKEKLKPDHGALETTHDSCVDNIANPRVYVIFDSNQIYPEYLIEYRV

Organism: Monopterus albus (NCBI:txid43700)

pLDDT: mean 70.18, std 28.32, range [22.52, 98.44]

Radius of gyration: 30.43 Å; Cα contacts (8 Å, |Δi|>4): 903; chains: 2; bounding box: 54×136×84 Å

InterPro domains:
  IPR012317 Poly(ADP-ribose) polymerase, catalytic domain [PF00644] (110-283)
  IPR012317 Poly(ADP-ribose) polymerase, catalytic domain [PS51059] (82-284)
  IPR051712 Mono-ADP-ribosyltransferase and antiviral protein [PTHR45740] (100-283)